Protein 1SGG (pdb70)

Foldseek 3Di:
DPPADWVVRLVVVLPCPVQQVLVVVLPRTHQDSLLDDALVVVVVSPVPPPPSSVSCRVVSPVRVVVD

Nearest PDB structures (foldseek):
  1sgg-assembly1_A  TM=9.882E-01  e=4.577E-10  Gallus gallus
  3kka-assembly5_E  TM=9.048E-01  e=3.741E-05  Homo sapiens
  5zrx-assembly1_A  TM=9.003E-01  e=4.531E-05  Mus musculus
  3kka-assembly4_D  TM=8.790E-01  e=3.088E-05  Homo sapiens
  5zrx-assembly2_B  TM=8.619E-01  e=4.831E-05  Mus musculus

Secondary structure (DSSP, 8-state):
-TT-SSHHHHHHHTT-GGGHHHHHHHT-SSTTGGGG--HHHHHHHT--STTHHHHHHHHHHHHHHH-

Sequence (67 aa):
YTSFNTVDEWLDAIKMSQYKESFASAGFTTFDIVSQMTVEDILRVGVTLAGHQKKILNSIQVMRAQMYTSFNTVDEWLDAIKMSQYKESFASAGFTTFDIVSQMTVEDILRVGVTLAGHQKKILNSIQVMRAQMYTSFNTVDEWLDAIKMSQYKESFASAGFTTFDIVSQMTVEDILRVGVTLAGHQKKILNSIQVMRAQMYTSFNTVDEWLDAIKMSQYKESFASAGFTTFDIVSQMTVEDILRVGVTLAGHQKKILNSIQVMRAQMYTSFNTVDEWLDAIKMSQYKESFASAGFTTFDIVSQMTVEDILRVGVTLAGHQKKILNSIQVMRAQMYTSFNTVDEWLDAIKMSQYKESFASAGFTTFDIVSQMTVEDILRVGVTLAGHQKKILNSIQVMRAQMYTSFNTVDEWLDAIKMSQYKESFASAGFTTFDIVSQMTVEDILRVGVTLAGHQKKILNSIQVMRAQMYTSFNTVDEWLDAIKMSQYKESFASAGFTTFDIVSQMTVEDILRVGVTLAGHQKKILNSIQVMRAQMYTSFNTVDEWLDAIKMSQYKESFASAGFTTFDIVSQMTVEDILRVGVTLAGHQKKILNSIQVMRAQMYTSFNTVDEWLDAIKMSQYKESFASAGFTTFDIVSQMTVEDILRVGVTLAGHQKKILNSIQVMRAQM

Radius of gyration: 10.58 Å; Cα contacts (8 Å, |Δi|>4): 64; chains: 1; bounding box: 19×27×22 Å

GO terms:
  GO:0021963 spinothalamic tract morphogenesis (P, IDA)
  GO:0004713 protein tyrosine kinase activity (F, TAS)
  GO:0005886 plasma membrane (C, TAS)
  GO:0005515 protein binding (F, IPI)

InterPro domains:
  IPR000719 Protein kinase domain [PS50011] (639-902)
  IPR001090 Ephrin, ligand binding domain [PF01404] (22-198)
  IPR001090 Ephrin, ligand binding domain [PS51550] (21-203)
  IPR001090 Ephrin, ligand binding domain [SM00615] (21-198)
  IPR001245 Serine-threonine/tyrosine-protein kinase, catalytic domain [PF07714] (639-898)
  IPR001245 Serine-threonine/tyrosine-protein kinase, catalytic domain [PR00109] (717-730)
  IPR001245 Serine-threonine/tyrosine-protein kinase, catalytic domain [PR00109] (754-772)
  IPR001245 Serine-threonine/tyrosine-protein kinase, catalytic domain [PR00109] (806-816)
  IPR001245 Serine-threonine/tyrosine-protein kinase, catalytic domain [PR00109] (825-847)
  IPR001245 Serine-threonine/tyrosine-protein kinase, catalytic domain [PR00109] (869-891)
  IPR001426 Tyrosine-protein kinase, receptor class V, conserved site [PS00790] (179-199)
  IPR001426 Tyrosine-protein kinase, receptor class V, conserved site [PS00791] (242-262)
  IPR001660 Sterile alpha motif domain [PF00536] (929-993)
  IPR001660 Sterile alpha motif domain [PS50105] (931-995)
  IPR001660 Sterile alpha motif domain [SM00454] (928-995)
  IPR003961 Fibronectin type III [PF00041] (327-424)
  IPR003961 Fibronectin type III [PF00041] (440-524)
  IPR003961 Fibronectin type III [PS50853] (325-435)
  IPR003961 Fibronectin type III [PS50853] (436-531)
  IPR003961 Fibronectin type III [SM00060] (326-418)

Organism: Gallus gallus (NCBI:txid9031)

Structure (mmCIF, N/CA/C/O backbone):
data_1SGG
#
_entry.id   1SGG
#
_cell.length_a   1.000
_cell.length_b   1.000
_cell.length_c   1.000
_cell.angle_alpha   90.00
_cell.angle_beta   90.00
_cell.angle_gamma   90.00
#
_symmetry.space_group_name_H-M   'P 1'
#
loop_
_atom_site.group_PDB
_atom_site.id
_atom_site.type_symbol
_atom_site.label_atom_id
_atom_site.label_alt_id
_atom_site.label_comp_id
_atom_site.label_asym_id
_atom_site.label_entity_id
_atom_site.label_seq_id
_atom_site.pdbx_PDB_ins_code
_atom_site.Cartn_x
_atom_site.Cartn_y
_atom_site.Cartn_z
_atom_site.occupancy
_atom_site.B_iso_or_equiv
_atom_site.auth_seq_id
_atom_site.auth_comp_id
_atom_site.auth_asym_id
_atom_site.auth_atom_id
_atom_site.pdbx_PDB_model_num
ATOM 1 N N . TYR A 1 7 ? 3.323 10.373 -2.639 1.00 0.00 7 TYR A N 1
ATOM 2 C CA . TYR A 1 7 ? 3.283 9.102 -3.420 1.00 0.00 7 TYR A CA 1
ATOM 3 C C . TYR A 1 7 ? 2.527 9.314 -4.743 1.00 0.00 7 TYR A C 1
ATOM 4 O O . TYR A 1 7 ? 1.737 8.489 -5.153 1.00 0.00 7 TYR A O 1
ATOM 22 N N . THR A 1 8 ? 2.755 10.412 -5.410 1.00 0.00 8 THR A N 1
ATOM 23 C CA . THR A 1 8 ? 2.034 10.658 -6.692 1.00 0.00 8 THR A CA 1
ATOM 24 C C . THR A 1 8 ? 2.852 10.145 -7.881 1.00 0.00 8 THR A C 1
ATOM 25 O O . THR A 1 8 ? 2.754 10.652 -8.981 1.00 0.00 8 THR A O 1
ATOM 36 N N . SER A 1 9 ? 3.652 9.135 -7.669 1.00 0.00 9 SER A N 1
ATOM 37 C CA . SER A 1 9 ? 4.466 8.579 -8.787 1.00 0.00 9 SER A CA 1
ATOM 38 C C . SER A 1 9 ? 4.042 7.135 -9.068 1.00 0.00 9 SER A C 1
ATOM 39 O O . SER A 1 9 ? 4.794 6.353 -9.616 1.00 0.00 9 SER A O 1
ATOM 47 N N . PHE A 1 10 ? 2.843 6.777 -8.696 1.00 0.00 10 PHE A N 1
ATOM 48 C CA . PHE A 1 10 ? 2.368 5.383 -8.941 1.00 0.00 10 PHE A CA 1
ATOM 49 C C . PHE A 1 10 ? 1.480 5.342 -10.188 1.00 0.00 10 PHE A C 1
ATOM 50 O O . PHE A 1 10 ? 0.792 6.293 -10.504 1.00 0.00 10 PHE A O 1
ATOM 67 N N . ASN A 1 11 ? 1.483 4.246 -10.895 1.00 0.00 11 ASN A N 1
ATOM 68 C CA . ASN A 1 11 ? 0.630 4.145 -12.117 1.00 0.00 11 ASN A CA 1
ATOM 69 C C . ASN A 1 11 ? -0.708 3.490 -11.764 1.00 0.00 11 ASN A C 1
ATOM 70 O O . ASN A 1 11 ? -1.745 3.852 -12.280 1.00 0.00 11 ASN A O 1
ATOM 81 N N . THR A 1 12 ? -0.686 2.529 -10.882 1.00 0.00 12 THR A N 1
ATOM 82 C CA . THR A 1 12 ? -1.949 1.843 -10.482 1.00 0.00 12 THR A CA 1
ATOM 83 C C . THR A 1 12 ? -1.744 1.114 -9.154 1.00 0.00 12 THR A C 1
ATOM 84 O O . THR A 1 12 ? -0.657 1.096 -8.611 1.00 0.00 12 THR A O 1
ATOM 95 N N . VAL A 1 13 ? -2.772 0.505 -8.627 1.00 0.00 13 VAL A N 1
ATOM 96 C CA . VAL A 1 13 ? -2.618 -0.228 -7.334 1.00 0.00 13 VAL A CA 1
ATOM 97 C C . VAL A 1 13 ? -1.431 -1.193 -7.431 1.00 0.00 13 VAL A C 1
ATOM 98 O O . VAL A 1 13 ? -0.810 -1.536 -6.446 1.00 0.00 13 VAL A O 1
ATOM 111 N N . ASP A 1 14 ? -1.109 -1.623 -8.619 1.00 0.00 14 ASP A N 1
ATOM 112 C CA . ASP A 1 14 ? 0.041 -2.555 -8.788 1.00 0.00 14 ASP A CA 1
ATOM 113 C C . ASP A 1 14 ? 1.335 -1.863 -8.352 1.00 0.00 14 ASP A C 1
ATOM 114 O O . ASP A 1 14 ? 2.194 -2.460 -7.737 1.00 0.00 14 ASP A O 1
ATOM 123 N N . GLU A 1 15 ? 1.475 -0.603 -8.666 1.00 0.00 15 GLU A N 1
ATOM 124 C CA . GLU A 1 15 ? 2.708 0.131 -8.268 1.00 0.00 15 GLU A CA 1
ATOM 125 C C . GLU A 1 15 ? 2.660 0.463 -6.774 1.00 0.00 15 GLU A C 1
ATOM 126 O O . GLU A 1 15 ? 3.677 0.546 -6.114 1.00 0.00 15 GLU A O 1
ATOM 138 N N . TRP A 1 16 ? 1.485 0.649 -6.236 1.00 0.00 16 TRP A N 1
ATOM 139 C CA . TRP A 1 16 ? 1.372 0.969 -4.784 1.00 0.00 16 TRP A CA 1
ATOM 140 C C . TRP A 1 16 ? 1.584 -0.307 -3.956 1.00 0.00 16 TRP A C 1
ATOM 141 O O . TRP A 1 16 ? 2.429 -0.358 -3.085 1.00 0.00 16 TRP A O 1
ATOM 162 N N . LEU A 1 17 ? 0.823 -1.335 -4.219 1.00 0.00 17 LEU A N 1
ATOM 163 C CA . LEU A 1 17 ? 0.994 -2.595 -3.439 1.00 0.00 17 LEU A CA 1
ATOM 164 C C . LEU A 1 17 ? 2.420 -3.121 -3.613 1.00 0.00 17 LEU A C 1
ATOM 165 O O . LEU A 1 17 ? 2.941 -3.820 -2.766 1.00 0.00 17 LEU A O 1
ATOM 181 N N . ASP A 1 18 ? 3.059 -2.786 -4.701 1.00 0.00 18 ASP A N 1
ATOM 182 C CA . ASP A 1 18 ? 4.453 -3.261 -4.921 1.00 0.00 18 ASP A CA 1
ATOM 183 C C . ASP A 1 18 ? 5.392 -2.599 -3.911 1.00 0.00 18 ASP A C 1
ATOM 184 O O . ASP A 1 18 ? 6.355 -3.189 -3.462 1.00 0.00 18 ASP A O 1
ATOM 193 N N . ALA A 1 19 ? 5.116 -1.375 -3.548 1.00 0.00 19 ALA A N 1
ATOM 194 C CA . ALA A 1 19 ? 5.987 -0.674 -2.563 1.00 0.00 19 ALA A CA 1
ATOM 195 C C . ALA A 1 19 ? 5.831 -1.309 -1.180 1.00 0.00 19 ALA A C 1
ATOM 196 O O . ALA A 1 19 ? 6.723 -1.253 -0.355 1.00 0.00 19 ALA A O 1
ATOM 203 N N . ILE A 1 20 ? 4.704 -1.915 -0.919 1.00 0.00 20 ILE A N 1
ATOM 204 C CA . ILE A 1 20 ? 4.496 -2.557 0.416 1.00 0.00 20 ILE A CA 1
ATOM 205 C C . ILE A 1 20 ? 4.679 -4.077 0.317 1.00 0.00 20 ILE A C 1
ATOM 206 O O . ILE A 1 20 ? 4.261 -4.816 1.185 1.00 0.00 20 ILE A O 1
ATOM 222 N N . LYS A 1 21 ? 5.310 -4.548 -0.727 1.00 0.00 21 LYS A N 1
ATOM 223 C CA . LYS A 1 21 ? 5.525 -6.020 -0.874 1.00 0.00 21 LYS A CA 1
ATOM 224 C C . LYS A 1 21 ? 4.188 -6.768 -0.828 1.00 0.00 21 LYS A C 1
ATOM 225 O O . LYS A 1 21 ? 3.848 -7.391 0.158 1.00 0.00 21 LYS A O 1
ATOM 244 N N . MET A 1 22 ? 3.432 -6.720 -1.893 1.00 0.00 22 MET A N 1
ATOM 245 C CA . MET A 1 22 ? 2.124 -7.436 -1.916 1.00 0.00 22 MET A CA 1
ATOM 246 C C . MET A 1 22 ? 2.024 -8.291 -3.183 1.00 0.00 22 MET A C 1
ATOM 247 O O . MET A 1 22 ? 1.037 -8.258 -3.892 1.00 0.00 22 MET A O 1
ATOM 261 N N . SER A 1 23 ? 3.046 -9.049 -3.476 1.00 0.00 23 SER A N 1
ATOM 262 C CA . SER A 1 23 ? 3.023 -9.899 -4.703 1.00 0.00 23 SER A CA 1
ATOM 263 C C . SER A 1 23 ? 1.801 -10.825 -4.711 1.00 0.00 23 SER A C 1
ATOM 264 O O . SER A 1 23 ? 1.138 -10.977 -5.717 1.00 0.00 23 SER A O 1
ATOM 272 N N . GLN A 1 24 ? 1.497 -11.452 -3.604 1.00 0.00 24 GLN A N 1
ATOM 273 C CA . GLN A 1 24 ? 0.319 -12.368 -3.572 1.00 0.00 24 GLN A CA 1
ATOM 274 C C . GLN A 1 24 ? -0.940 -11.616 -3.132 1.00 0.00 24 GLN A C 1
ATOM 275 O O . GLN A 1 24 ? -1.771 -12.142 -2.419 1.00 0.00 24 GLN A O 1
ATOM 289 N N . TYR A 1 25 ? -1.090 -10.390 -3.554 1.00 0.00 25 TYR A N 1
ATOM 290 C CA . TYR A 1 25 ? -2.298 -9.608 -3.162 1.00 0.00 25 TYR A CA 1
ATOM 291 C C . TYR A 1 25 ? -2.928 -8.949 -4.394 1.00 0.00 25 TYR A C 1
ATOM 292 O O . TYR A 1 25 ? -3.680 -8.002 -4.285 1.00 0.00 25 TYR A O 1
ATOM 310 N N . LYS A 1 26 ? -2.625 -9.442 -5.565 1.00 0.00 26 LYS A N 1
ATOM 311 C CA . LYS A 1 26 ? -3.206 -8.840 -6.798 1.00 0.00 26 LYS A CA 1
ATOM 312 C C . LYS A 1 26 ? -4.689 -9.208 -6.922 1.00 0.00 26 LYS A C 1
ATOM 313 O O . LYS A 1 26 ? -5.559 -8.440 -6.568 1.00 0.00 26 LYS A O 1
ATOM 332 N N . GLU A 1 27 ? -4.982 -10.379 -7.422 1.00 0.00 27 GLU A N 1
ATOM 333 C CA . GLU A 1 27 ? -6.407 -10.791 -7.566 1.00 0.00 27 GLU A CA 1
ATOM 334 C C . GLU A 1 27 ? -7.122 -10.707 -6.215 1.00 0.00 27 GLU A C 1
ATOM 335 O O . GLU A 1 27 ? -8.330 -10.608 -6.145 1.00 0.00 27 GLU A O 1
ATOM 347 N N . SER A 1 28 ? -6.383 -10.743 -5.140 1.00 0.00 28 SER A N 1
ATOM 348 C CA . SER A 1 28 ? -7.021 -10.665 -3.794 1.00 0.00 28 SER A CA 1
ATOM 349 C C . SER A 1 28 ? -7.687 -9.299 -3.604 1.00 0.00 28 SER A C 1
ATOM 350 O O . SER A 1 28 ? -8.782 -9.199 -3.086 1.00 0.00 28 SER A O 1
ATOM 358 N N . PHE A 1 29 ? -7.035 -8.248 -4.018 1.00 0.00 29 PHE A N 1
ATOM 359 C CA . PHE A 1 29 ? -7.632 -6.892 -3.861 1.00 0.00 29 PHE A CA 1
ATOM 360 C C . PHE A 1 29 ? -8.718 -6.666 -4.918 1.00 0.00 29 PHE A C 1
ATOM 361 O O . PHE A 1 29 ? -9.589 -5.833 -4.759 1.00 0.00 29 PHE A O 1
ATOM 378 N N . ALA A 1 30 ? -8.675 -7.404 -5.992 1.00 0.00 30 ALA A N 1
ATOM 379 C CA . ALA A 1 30 ? -9.706 -7.233 -7.056 1.00 0.00 30 ALA A CA 1
ATOM 380 C C . ALA A 1 30 ? -11.072 -7.699 -6.544 1.00 0.00 30 ALA A C 1
ATOM 381 O O . ALA A 1 30 ? -12.104 -7.216 -6.966 1.00 0.00 30 ALA A O 1
ATOM 388 N N . SER A 1 31 ? -11.085 -8.637 -5.636 1.00 0.00 31 SER A N 1
ATOM 389 C CA . SER A 1 31 ? -12.383 -9.134 -5.097 1.00 0.00 31 SER A CA 1
ATOM 390 C C . SER A 1 31 ? -13.028 -8.066 -4.209 1.00 0.00 31 SER A C 1
ATOM 391 O O . SER A 1 31 ? -14.187 -7.736 -4.361 1.00 0.00 31 SER A O 1
ATOM 399 N N . ALA A 1 32 ? -12.285 -7.523 -3.283 1.00 0.00 32 ALA A N 1
ATOM 400 C CA . ALA A 1 32 ? -12.857 -6.476 -2.387 1.00 0.00 32 ALA A CA 1
ATOM 401 C C . ALA A 1 32 ? -13.123 -5.194 -3.180 1.00 0.00 32 ALA A C 1
ATOM 402 O O . ALA A 1 32 ? -14.066 -4.474 -2.915 1.00 0.00 32 ALA A O 1
ATOM 409 N N . GLY A 1 33 ? -12.299 -4.902 -4.149 1.00 0.00 33 GLY A N 1
ATOM 410 C CA . GLY A 1 33 ? -12.504 -3.667 -4.957 1.00 0.00 33 GLY A CA 1
ATOM 411 C C . GLY A 1 33 ? -11.337 -2.703 -4.735 1.00 0.00 33 GLY A C 1
ATOM 412 O O . GLY A 1 33 ? -11.447 -1.517 -4.975 1.00 0.00 33 GLY A O 1
ATOM 416 N N . PHE A 1 34 ? -10.220 -3.200 -4.279 1.00 0.00 34 PHE A N 1
ATOM 417 C CA . PHE A 1 34 ? -9.048 -2.305 -4.046 1.00 0.00 34 PHE A CA 1
ATOM 418 C C . PHE A 1 34 ? -8.119 -2.330 -5.264 1.00 0.00 34 PHE A C 1
ATOM 419 O O . PHE A 1 34 ? -6.916 -2.435 -5.136 1.00 0.00 34 PHE A O 1
ATOM 436 N N . THR A 1 35 ? -8.668 -2.242 -6.446 1.00 0.00 35 THR A N 1
ATOM 437 C CA . THR A 1 35 ? -7.812 -2.271 -7.668 1.00 0.00 35 THR A CA 1
ATOM 438 C C . THR A 1 35 ? -7.582 -0.854 -8.211 1.00 0.00 35 THR A C 1
ATOM 439 O O . THR A 1 35 ? -7.204 -0.676 -9.352 1.00 0.00 35 THR A O 1
ATOM 450 N N . THR A 1 36 ? -7.801 0.153 -7.411 1.00 0.00 36 THR A N 1
ATOM 451 C CA . THR A 1 36 ? -7.586 1.546 -7.899 1.00 0.00 36 THR A CA 1
ATOM 452 C C . THR A 1 36 ? -7.341 2.490 -6.719 1.00 0.00 36 THR A C 1
ATOM 453 O O . THR A 1 36 ? -7.370 2.085 -5.574 1.00 0.00 36 THR A O 1
ATOM 464 N N . PHE A 1 37 ? -7.103 3.748 -6.984 1.00 0.00 37 PHE A N 1
ATOM 465 C CA . PHE A 1 37 ? -6.863 4.709 -5.869 1.00 0.00 37 PHE A CA 1
ATOM 466 C C . PHE A 1 37 ? -8.184 5.351 -5.445 1.00 0.00 37 PHE A C 1
ATOM 467 O O . PHE A 1 37 ? -8.501 6.463 -5.815 1.00 0.00 37 PHE A O 1
ATOM 484 N N . ASP A 1 38 ? -8.958 4.642 -4.669 1.00 0.00 38 ASP A N 1
ATOM 485 C CA . ASP A 1 38 ? -10.272 5.177 -4.203 1.00 0.00 38 ASP A CA 1
ATOM 486 C C . ASP A 1 38 ? -10.950 4.151 -3.290 1.00 0.00 38 ASP A C 1
ATOM 487 O O . ASP A 1 38 ? -10.958 4.290 -2.084 1.00 0.00 38 ASP A O 1
ATOM 496 N N . ILE A 1 39 ? -11.508 3.114 -3.855 1.00 0.00 39 ILE A N 1
ATOM 497 C CA . ILE A 1 39 ? -12.174 2.069 -3.019 1.00 0.00 39 ILE A CA 1
ATOM 498 C C . ILE A 1 39 ? -11.251 1.638 -1.874 1.00 0.00 39 ILE A C 1
ATOM 499 O O . ILE A 1 39 ? -11.613 1.691 -0.715 1.00 0.00 39 ILE A O 1
ATOM 515 N N . VAL A 1 40 ? -10.062 1.212 -2.198 1.00 0.00 40 VAL A N 1
ATOM 516 C CA . VAL A 1 40 ? -9.109 0.774 -1.138 1.00 0.00 40 VAL A CA 1
ATOM 517 C C . VAL A 1 40 ? -8.834 1.920 -0.156 1.00 0.00 40 VAL A C 1
ATOM 518 O O . VAL A 1 40 ? -8.359 1.705 0.940 1.00 0.00 40 VAL A O 1
ATOM 531 N N . SER A 1 41 ? -9.137 3.135 -0.533 1.00 0.00 41 SER A N 1
ATOM 532 C CA . SER A 1 41 ? -8.898 4.280 0.392 1.00 0.00 41 SER A CA 1
ATOM 533 C C . SER A 1 41 ? -10.149 4.545 1.234 1.00 0.00 41 SER A C 1
ATOM 534 O O . SER A 1 41 ? -10.542 5.674 1.445 1.00 0.00 41 SER A O 1
ATOM 542 N N . GLN A 1 42 ? -10.777 3.507 1.711 1.00 0.00 42 GLN A N 1
ATOM 543 C CA . GLN A 1 42 ? -12.004 3.687 2.538 1.00 0.00 42 GLN A CA 1
ATOM 544 C C . GLN A 1 42 ? -12.267 2.424 3.358 1.00 0.00 42 GLN A C 1
ATOM 545 O O . GLN A 1 42 ? -13.385 1.959 3.462 1.00 0.00 42 GLN A O 1
ATOM 559 N N . MET A 1 43 ? -11.242 1.862 3.939 1.00 0.00 43 MET A N 1
ATOM 560 C CA . MET A 1 43 ? -11.429 0.624 4.749 1.00 0.00 43 MET A CA 1
ATOM 561 C C . MET A 1 43 ? -10.427 0.588 5.906 1.00 0.00 43 MET A C 1
ATOM 562 O O . MET A 1 43 ? -9.833 1.586 6.259 1.00 0.00 43 MET A O 1
ATOM 576 N N . THR A 1 44 ? -10.237 -0.560 6.499 1.00 0.00 44 THR A N 1
ATOM 577 C CA . THR A 1 44 ? -9.274 -0.663 7.633 1.00 0.00 44 THR A CA 1
ATOM 578 C C . THR A 1 44 ? -8.702 -2.082 7.711 1.00 0.00 44 THR A C 1
ATOM 579 O O . THR A 1 44 ? -8.574 -2.765 6.715 1.00 0.00 44 THR A O 1
ATOM 590 N N . VAL A 1 45 ? -8.356 -2.529 8.888 1.00 0.00 45 VAL A N 1
ATOM 591 C CA . VAL A 1 45 ? -7.791 -3.904 9.027 1.00 0.00 45 VAL A CA 1
ATOM 592 C C . VAL A 1 45 ? -8.888 -4.953 8.815 1.00 0.00 45 VAL A C 1
ATOM 593 O O . VAL A 1 45 ? -8.624 -6.064 8.400 1.00 0.00 45 VAL A O 1
ATOM 606 N N . GLU A 1 46 ? -10.112 -4.610 9.102 1.00 0.00 46 GLU A N 1
ATOM 607 C CA . GLU A 1 46 ? -11.223 -5.589 8.917 1.00 0.00 46 GLU A CA 1
ATOM 608 C C . GLU A 1 46 ? -11.361 -5.964 7.441 1.00 0.00 46 GLU A C 1
ATOM 609 O O . GLU A 1 46 ? -11.741 -7.066 7.102 1.00 0.00 46 GLU A O 1
ATOM 621 N N . ASP A 1 47 ? -11.054 -5.054 6.556 1.00 0.00 47 ASP A N 1
ATOM 622 C CA . ASP A 1 47 ? -11.167 -5.360 5.101 1.00 0.00 47 ASP A CA 1
ATOM 623 C C . ASP A 1 47 ? -9.964 -6.182 4.637 1.00 0.00 47 ASP A C 1
ATOM 624 O O . ASP A 1 47 ? -10.079 -7.048 3.792 1.00 0.00 47 ASP A O 1
ATOM 633 N N . ILE A 1 48 ? -8.808 -5.919 5.183 1.00 0.00 48 ILE A N 1
ATOM 634 C CA . ILE A 1 48 ? -7.596 -6.688 4.772 1.00 0.00 48 ILE A CA 1
ATOM 635 C C . ILE A 1 48 ? -7.803 -8.182 5.037 1.00 0.00 48 ILE A C 1
ATOM 636 O O . ILE A 1 48 ? -7.402 -9.022 4.258 1.00 0.00 48 ILE A O 1
ATOM 652 N N . LEU A 1 49 ? -8.425 -8.518 6.134 1.00 0.00 49 LEU A N 1
ATOM 653 C CA . LEU A 1 49 ? -8.656 -9.957 6.449 1.00 0.00 49 LEU A CA 1
ATOM 654 C C . LEU A 1 49 ? -9.672 -10.558 5.473 1.00 0.00 49 LEU A C 1
ATOM 655 O O . LEU A 1 49 ? -9.737 -11.758 5.289 1.00 0.00 49 LEU A O 1
ATOM 671 N N . ARG A 1 50 ? -10.466 -9.735 4.844 1.00 0.00 50 ARG A N 1
ATOM 672 C CA . ARG A 1 50 ? -11.476 -10.262 3.880 1.00 0.00 50 ARG A CA 1
ATOM 673 C C . ARG A 1 50 ? -10.819 -10.545 2.527 1.00 0.00 50 ARG A C 1
ATOM 674 O O . ARG A 1 50 ? -11.028 -11.582 1.930 1.00 0.00 50 ARG A O 1
ATOM 695 N N . VAL A 1 51 ? -10.025 -9.631 2.039 1.00 0.00 51 VAL A N 1
ATOM 696 C CA . VAL A 1 51 ? -9.356 -9.849 0.725 1.00 0.00 51 VAL A CA 1
ATOM 697 C C . VAL A 1 51 ? -8.565 -11.160 0.744 1.00 0.00 51 VAL A C 1
ATOM 698 O O . VAL A 1 51 ? -8.267 -11.732 -0.286 1.00 0.00 51 VAL A O 1
ATOM 711 N N . GLY A 1 52 ? -8.221 -11.640 1.907 1.00 0.00 52 GLY A N 1
ATOM 712 C CA . GLY A 1 52 ? -7.450 -12.913 1.990 1.00 0.00 52 GLY A CA 1
ATOM 713 C C . GLY A 1 52 ? -6.042 -12.623 2.513 1.00 0.00 52 GLY A C 1
ATOM 714 O O . GLY A 1 52 ? -5.115 -13.375 2.279 1.00 0.00 52 GLY A O 1
ATOM 718 N N . VAL A 1 53 ? -5.872 -11.541 3.221 1.00 0.00 53 VAL A N 1
ATOM 719 C CA . VAL A 1 53 ? -4.521 -11.209 3.760 1.00 0.00 53 VAL A CA 1
ATOM 720 C C . VAL A 1 53 ? -4.334 -11.846 5.141 1.00 0.00 53 VAL A C 1
ATOM 721 O O . VAL A 1 53 ? -3.882 -11.210 6.072 1.00 0.00 53 VAL A O 1
ATOM 734 N N . THR A 1 54 ? -4.681 -13.096 5.279 1.00 0.00 54 THR A N 1
ATOM 735 C CA . THR A 1 54 ? -4.528 -13.773 6.598 1.00 0.00 54 THR A CA 1
ATOM 736 C C . THR A 1 54 ? -3.064 -13.741 7.047 1.00 0.00 54 THR A C 1
ATOM 737 O O . THR A 1 54 ? -2.762 -13.856 8.219 1.00 0.00 54 THR A O 1
ATOM 748 N N . LEU A 1 55 ? -2.153 -13.585 6.126 1.00 0.00 55 LEU A N 1
ATOM 749 C CA . LEU A 1 55 ? -0.710 -13.545 6.506 1.00 0.00 55 LEU A CA 1
ATOM 750 C C . LEU A 1 55 ? -0.478 -12.486 7.587 1.00 0.00 55 LEU A C 1
ATOM 751 O O . LEU A 1 55 ? -0.762 -11.320 7.398 1.00 0.00 55 LEU A O 1
ATOM 767 N N . ALA A 1 56 ? 0.036 -12.884 8.720 1.00 0.00 56 ALA A N 1
ATOM 768 C CA . ALA A 1 56 ? 0.284 -11.899 9.812 1.00 0.00 56 ALA A CA 1
ATOM 769 C C . ALA A 1 56 ? 1.288 -10.841 9.347 1.00 0.00 56 ALA A C 1
ATOM 770 O O . ALA A 1 56 ? 2.019 -11.039 8.397 1.00 0.00 56 ALA A O 1
ATOM 777 N N . GLY A 1 57 ? 1.328 -9.717 10.010 1.00 0.00 57 GLY A N 1
ATOM 778 C CA . GLY A 1 57 ? 2.283 -8.648 9.604 1.00 0.00 57 GLY A CA 1
ATOM 779 C C . GLY A 1 57 ? 1.821 -8.031 8.284 1.00 0.00 57 GLY A C 1
ATOM 780 O O . GLY A 1 57 ? 1.494 -6.862 8.216 1.00 0.00 57 GLY A O 1
ATOM 784 N N . HIS A 1 58 ? 1.782 -8.806 7.234 1.00 0.00 58 HIS A N 1
ATOM 785 C CA . HIS A 1 58 ? 1.331 -8.256 5.921 1.00 0.00 58 HIS A CA 1
ATOM 786 C C . HIS A 1 58 ? -0.040 -7.593 6.082 1.00 0.00 58 HIS A C 1
ATOM 787 O O . HIS A 1 58 ? -0.318 -6.569 5.491 1.00 0.00 58 HIS A O 1
ATOM 801 N N . GLN A 1 59 ? -0.891 -8.169 6.885 1.00 0.00 59 GLN A N 1
ATOM 802 C CA . GLN A 1 59 ? -2.240 -7.569 7.094 1.00 0.00 59 GLN A CA 1
ATOM 803 C C . GLN A 1 59 ? -2.102 -6.197 7.761 1.00 0.00 59 GLN A C 1
ATOM 804 O O . GLN A 1 59 ? -2.792 -5.257 7.422 1.00 0.00 59 GLN A O 1
ATOM 818 N N . LYS A 1 60 ? -1.204 -6.076 8.703 1.00 0.00 60 LYS A N 1
ATOM 819 C CA . LYS A 1 60 ? -1.015 -4.764 9.385 1.00 0.00 60 LYS A CA 1
ATOM 820 C C . LYS A 1 60 ? -0.209 -3.821 8.489 1.00 0.00 60 LYS A C 1
ATOM 821 O O . LYS A 1 60 ? -0.262 -2.616 8.631 1.00 0.00 60 LYS A O 1
ATOM 840 N N . LYS A 1 61 ? 0.534 -4.362 7.562 1.00 0.00 61 LYS A N 1
ATOM 841 C CA . LYS A 1 61 ? 1.341 -3.499 6.653 1.00 0.00 61 LYS A CA 1
ATOM 842 C C . LYS A 1 61 ? 0.417 -2.613 5.813 1.00 0.00 61 LYS A C 1
ATOM 843 O O . LYS A 1 61 ? 0.543 -1.405 5.803 1.00 0.00 61 LYS A O 1
ATOM 862 N N . ILE A 1 62 ? -0.509 -3.204 5.110 1.00 0.00 62 ILE A N 1
ATOM 863 C CA . ILE A 1 62 ? -1.438 -2.390 4.274 1.00 0.00 62 ILE A CA 1
ATOM 864 C C . ILE A 1 62 ? -2.340 -1.538 5.171 1.00 0.00 62 ILE A C 1
ATOM 865 O O . ILE A 1 62 ? -2.879 -0.535 4.748 1.00 0.00 62 ILE A O 1
ATOM 881 N N . LEU A 1 63 ? -2.504 -1.926 6.409 1.00 0.00 63 LEU A N 1
ATOM 882 C CA . LEU A 1 63 ? -3.371 -1.134 7.335 1.00 0.00 63 LEU A CA 1
ATOM 883 C C . LEU A 1 63 ? -2.991 0.349 7.277 1.00 0.00 63 LEU A C 1
ATOM 884 O O . LEU A 1 63 ? -3.827 1.207 7.078 1.00 0.00 63 LEU A O 1
ATOM 900 N N . ASN A 1 64 ? -1.733 0.653 7.442 1.00 0.00 64 ASN A N 1
ATOM 901 C CA . ASN A 1 64 ? -1.298 2.077 7.386 1.00 0.00 64 ASN A CA 1
ATOM 902 C C . ASN A 1 64 ? -1.222 2.539 5.929 1.00 0.00 64 ASN A C 1
ATOM 903 O O . ASN A 1 64 ? -1.287 3.717 5.634 1.00 0.00 64 ASN A O 1
ATOM 914 N N . SER A 1 65 ? -1.086 1.619 5.011 1.00 0.00 65 SER A N 1
ATOM 915 C CA . SER A 1 65 ? -1.008 2.001 3.573 1.00 0.00 65 SER A CA 1
ATOM 916 C C . SER A 1 65 ? -2.342 2.593 3.111 1.00 0.00 65 SER A C 1
ATOM 917 O O . SER A 1 65 ? -2.382 3.565 2.385 1.00 0.00 65 SER A O 1
ATOM 925 N N . ILE A 1 66 ? -3.435 2.017 3.532 1.00 0.00 66 ILE A N 1
ATOM 926 C CA . ILE A 1 66 ? -4.769 2.553 3.118 1.00 0.00 66 ILE A CA 1
ATOM 927 C C . ILE A 1 66 ? -4.846 4.058 3.402 1.00 0.00 66 ILE A C 1
ATOM 928 O O . ILE A 1 66 ? -5.617 4.777 2.798 1.00 0.00 66 ILE A O 1
ATOM 944 N N . GLN A 1 67 ? -4.052 4.537 4.322 1.00 0.00 67 GLN A N 1
ATOM 945 C CA . GLN A 1 67 ? -4.080 5.990 4.650 1.00 0.00 67 GLN A CA 1
ATOM 946 C C . GLN A 1 67 ? -3.308 6.801 3.602 1.00 0.00 67 GLN A C 1
ATOM 947 O O . GLN A 1 67 ? -3.517 7.988 3.455 1.00 0.00 67 GLN A O 1
ATOM 961 N N . VAL A 1 68 ? -2.418 6.180 2.874 1.00 0.00 68 VAL A N 1
ATOM 962 C CA . VAL A 1 68 ? -1.647 6.946 1.850 1.00 0.00 68 VAL A CA 1
ATOM 963 C C . VAL A 1 68 ? -2.608 7.610 0.861 1.00 0.00 68 VAL A C 1
ATOM 964 O O . VAL A 1 68 ? -2.273 8.581 0.211 1.00 0.00 68 VAL A O 1
ATOM 977 N N . MET A 1 69 ? -3.805 7.099 0.746 1.00 0.00 69 MET A N 1
ATOM 978 C CA . MET A 1 69 ? -4.782 7.707 -0.200 1.00 0.00 69 MET A CA 1
ATOM 979 C C . MET A 1 69 ? -5.576 8.811 0.501 1.00 0.00 69 MET A C 1
ATOM 980 O O . MET A 1 69 ? -5.611 9.941 0.055 1.00 0.00 69 MET A O 1
ATOM 994 N N . ARG A 1 70 ? -6.205 8.497 1.599 1.00 0.00 70 ARG A N 1
ATOM 995 C CA . ARG A 1 70 ? -6.990 9.534 2.330 1.00 0.00 70 ARG A CA 1
ATOM 996 C C . ARG A 1 70 ? -6.067 10.665 2.790 1.00 0.00 70 ARG A C 1
ATOM 997 O O . ARG A 1 70 ? -6.510 11.761 3.076 1.00 0.00 70 ARG A O 1
ATOM 1018 N N . ALA A 1 71 ? -4.789 10.410 2.865 1.00 0.00 71 ALA A N 1
ATOM 1019 C CA . ALA A 1 71 ? -3.841 11.473 3.306 1.00 0.00 71 ALA A CA 1
ATOM 1020 C C . ALA A 1 71 ? -3.954 12.700 2.399 1.00 0.00 71 ALA A C 1
ATOM 1021 O O . ALA A 1 71 ? -4.135 13.810 2.862 1.00 0.00 71 ALA A O 1
ATOM 1028 N N . GLN A 1 72 ? -3.848 12.514 1.111 1.00 0.00 72 GLN A N 1
ATOM 1029 C CA . GLN A 1 72 ? -3.947 13.674 0.183 1.00 0.00 72 GLN A CA 1
ATOM 1030 C C . GLN A 1 72 ? -5.401 13.899 -0.242 1.00 0.00 72 GLN A C 1
ATOM 1031 O O . GLN A 1 72 ? -5.770 14.968 -0.683 1.00 0.00 72 GLN A O 1
ATOM 1045 N N . MET A 1 73 ? -6.231 12.898 -0.113 1.00 0.00 73 MET A N 1
ATOM 1046 C CA . MET A 1 73 ? -7.659 13.062 -0.510 1.00 0.00 73 MET A CA 1
ATOM 1047 C C . MET A 1 73 ? -8.399 13.916 0.522 1.00 0.00 73 MET A C 1
ATOM 1048 O O . MET A 1 73 ? -9.423 14.507 0.237 1.00 0.00 73 MET A O 1
ATOM 1062 N N . TYR A 1 7 ? 3.068 10.561 -3.429 1.00 0.00 7 TYR A N 2
ATOM 1063 C CA . TYR A 1 7 ? 3.156 9.221 -4.081 1.00 0.00 7 TYR A CA 2
ATOM 1064 C C . TYR A 1 7 ? 2.285 9.184 -5.348 1.00 0.00 7 TYR A C 2
ATOM 1065 O O . TYR A 1 7 ? 1.666 8.185 -5.655 1.00 0.00 7 TYR A O 2
ATOM 1083 N N . THR A 1 8 ? 2.233 10.261 -6.083 1.00 0.00 8 THR A N 2
ATOM 1084 C CA . THR A 1 8 ? 1.398 10.276 -7.318 1.00 0.00 8 THR A CA 2
ATOM 1085 C C . THR A 1 8 ? 2.219 9.816 -8.528 1.00 0.00 8 THR A C 2
ATOM 1086 O O . THR A 1 8 ? 2.117 10.368 -9.604 1.00 0.00 8 THR A O 2
ATOM 1097 N N . SER A 1 9 ? 3.027 8.804 -8.360 1.00 0.00 9 SER A N 2
ATOM 1098 C CA . SER A 1 9 ? 3.846 8.306 -9.501 1.00 0.00 9 SER A CA 2
ATOM 1099 C C . SER A 1 9 ? 3.425 6.880 -9.870 1.00 0.00 9 SER A C 2
ATOM 1100 O O . SER A 1 9 ? 3.687 6.407 -10.957 1.00 0.00 9 SER A O 2
ATOM 1108 N N . PHE A 1 10 ? 2.770 6.191 -8.971 1.00 0.00 10 PHE A N 2
ATOM 1109 C CA . PHE A 1 10 ? 2.334 4.797 -9.273 1.00 0.00 10 PHE A CA 2
ATOM 1110 C C . PHE A 1 10 ? 1.313 4.799 -10.415 1.00 0.00 10 PHE A C 2
ATOM 1111 O O . PHE A 1 10 ? 0.561 5.738 -10.585 1.00 0.00 10 PHE A O 2
ATOM 1128 N N . ASN A 1 11 ? 1.276 3.751 -11.191 1.00 0.00 11 ASN A N 2
ATOM 1129 C CA . ASN A 1 11 ? 0.297 3.692 -12.315 1.00 0.00 11 ASN A CA 2
ATOM 1130 C C . ASN A 1 11 ? -0.991 3.010 -11.845 1.00 0.00 11 ASN A C 2
ATOM 1131 O O . ASN A 1 11 ? -2.075 3.328 -12.295 1.00 0.00 11 ASN A O 2
ATOM 1142 N N . THR A 1 12 ? -0.878 2.078 -10.939 1.00 0.00 12 THR A N 2
ATOM 1143 C CA . THR A 1 12 ? -2.089 1.372 -10.430 1.00 0.00 12 THR A CA 2
ATOM 1144 C C . THR A 1 12 ? -1.776 0.704 -9.091 1.00 0.00 12 THR A C 2
ATOM 1145 O O . THR A 1 12 ? -0.653 0.720 -8.628 1.00 0.00 12 THR A O 2
ATOM 1156 N N . VAL A 1 13 ? -2.757 0.113 -8.462 1.00 0.00 13 VAL A N 2
ATOM 1157 C CA . VAL A 1 13 ? -2.502 -0.561 -7.152 1.00 0.00 13 VAL A CA 2
ATOM 1158 C C . VAL A 1 13 ? -1.317 -1.524 -7.292 1.00 0.00 13 VAL A C 2
ATOM 1159 O O . VAL A 1 13 ? -0.621 -1.813 -6.340 1.00 0.00 13 VAL A O 2
ATOM 1172 N N . ASP A 1 14 ? -1.082 -2.010 -8.479 1.00 0.00 14 ASP A N 2
ATOM 1173 C CA . ASP A 1 14 ? 0.061 -2.943 -8.686 1.00 0.00 14 ASP A CA 2
ATOM 1174 C C . ASP A 1 14 ? 1.376 -2.214 -8.402 1.00 0.00 14 ASP A C 2
ATOM 1175 O O . ASP A 1 14 ? 2.289 -2.762 -7.817 1.00 0.00 14 ASP A O 2
ATOM 1184 N N . GLU A 1 15 ? 1.476 -0.979 -8.811 1.00 0.00 15 GLU A N 2
ATOM 1185 C CA . GLU A 1 15 ? 2.726 -0.208 -8.564 1.00 0.00 15 GLU A CA 2
ATOM 1186 C C . GLU A 1 15 ? 2.770 0.259 -7.107 1.00 0.00 15 GLU A C 2
ATOM 1187 O O . GLU A 1 15 ? 3.826 0.466 -6.543 1.00 0.00 15 GLU A O 2
ATOM 1199 N N . TRP A 1 16 ? 1.630 0.424 -6.493 1.00 0.00 16 TRP A N 2
ATOM 1200 C CA . TRP A 1 16 ? 1.606 0.871 -5.071 1.00 0.00 16 TRP A CA 2
ATOM 1201 C C . TRP A 1 16 ? 1.886 -0.325 -4.148 1.00 0.00 16 TRP A C 2
ATOM 1202 O O . TRP A 1 16 ? 2.785 -0.290 -3.331 1.00 0.00 16 TRP A O 2
ATOM 1223 N N . LEU A 1 17 ? 1.126 -1.378 -4.270 1.00 0.00 17 LEU A N 2
ATOM 1224 C CA . LEU A 1 17 ? 1.358 -2.561 -3.393 1.00 0.00 17 LEU A CA 2
ATOM 1225 C C . LEU A 1 17 ? 2.759 -3.127 -3.640 1.00 0.00 17 LEU A C 2
ATOM 1226 O O . LEU A 1 17 ? 3.332 -3.783 -2.795 1.00 0.00 17 LEU A O 2
ATOM 1242 N N . ASP A 1 18 ? 3.317 -2.874 -4.794 1.00 0.00 18 ASP A N 2
ATOM 1243 C CA . ASP A 1 18 ? 4.680 -3.394 -5.092 1.00 0.00 18 ASP A CA 2
ATOM 1244 C C . ASP A 1 18 ? 5.707 -2.728 -4.172 1.00 0.00 18 ASP A C 2
ATOM 1245 O O . ASP A 1 18 ? 6.671 -3.339 -3.756 1.00 0.00 18 ASP A O 2
ATOM 1254 N N . ALA A 1 19 ? 5.506 -1.479 -3.850 1.00 0.00 19 ALA A N 2
ATOM 1255 C CA . ALA A 1 19 ? 6.466 -0.775 -2.955 1.00 0.00 19 ALA A CA 2
ATOM 1256 C C . ALA A 1 19 ? 6.399 -1.362 -1.544 1.00 0.00 19 ALA A C 2
ATOM 1257 O O . ALA A 1 19 ? 7.380 -1.396 -0.828 1.00 0.00 19 ALA A O 2
ATOM 1264 N N . ILE A 1 20 ? 5.248 -1.827 -1.137 1.00 0.00 20 ILE A N 2
ATOM 1265 C CA . ILE A 1 20 ? 5.125 -2.414 0.229 1.00 0.00 20 ILE A CA 2
ATOM 1266 C C . ILE A 1 20 ? 5.221 -3.943 0.166 1.00 0.00 20 ILE A C 2
ATOM 1267 O O . ILE A 1 20 ? 4.812 -4.637 1.073 1.00 0.00 20 ILE A O 2
ATOM 1283 N N . LYS A 1 21 ? 5.769 -4.469 -0.896 1.00 0.00 21 LYS A N 2
ATOM 1284 C CA . LYS A 1 21 ? 5.900 -5.951 -1.015 1.00 0.00 21 LYS A CA 2
ATOM 1285 C C . LYS A 1 21 ? 4.546 -6.633 -0.797 1.00 0.00 21 LYS A C 2
ATOM 1286 O O . LYS A 1 21 ? 4.285 -7.197 0.246 1.00 0.00 21 LYS A O 2
ATOM 1305 N N . MET A 1 22 ? 3.684 -6.592 -1.779 1.00 0.00 22 MET A N 2
ATOM 1306 C CA . MET A 1 22 ? 2.352 -7.245 -1.628 1.00 0.00 22 MET A CA 2
ATOM 1307 C C . MET A 1 22 ? 2.094 -8.190 -2.806 1.00 0.00 22 MET A C 2
ATOM 1308 O O . MET A 1 22 ? 0.989 -8.294 -3.298 1.00 0.00 22 MET A O 2
ATOM 1322 N N . SER A 1 23 ? 3.108 -8.876 -3.261 1.00 0.00 23 SER A N 2
ATOM 1323 C CA . SER A 1 23 ? 2.925 -9.812 -4.411 1.00 0.00 23 SER A CA 2
ATOM 1324 C C . SER A 1 23 ? 1.720 -10.732 -4.177 1.00 0.00 23 SER A C 2
ATOM 1325 O O . SER A 1 23 ? 1.117 -11.226 -5.110 1.00 0.00 23 SER A O 2
ATOM 1333 N N . GLN A 1 24 ? 1.364 -10.968 -2.943 1.00 0.00 24 GLN A N 2
ATOM 1334 C CA . GLN A 1 24 ? 0.200 -11.858 -2.662 1.00 0.00 24 GLN A CA 2
ATOM 1335 C C . GLN A 1 24 ? -1.070 -11.025 -2.460 1.00 0.00 24 GLN A C 2
ATOM 1336 O O . GLN A 1 24 ? -1.991 -11.436 -1.783 1.00 0.00 24 GLN A O 2
ATOM 1350 N N . TYR A 1 25 ? -1.126 -9.860 -3.044 1.00 0.00 25 TYR A N 2
ATOM 1351 C CA . TYR A 1 25 ? -2.338 -9.004 -2.883 1.00 0.00 25 TYR A CA 2
ATOM 1352 C C . TYR A 1 25 ? -2.647 -8.273 -4.193 1.00 0.00 25 TYR A C 2
ATOM 1353 O O . TYR A 1 25 ? -3.315 -7.259 -4.206 1.00 0.00 25 TYR A O 2
ATOM 1371 N N . LYS A 1 26 ? -2.165 -8.781 -5.295 1.00 0.00 26 LYS A N 2
ATOM 1372 C CA . LYS A 1 26 ? -2.431 -8.114 -6.602 1.00 0.00 26 LYS A CA 2
ATOM 1373 C C . LYS A 1 26 ? -3.923 -8.178 -6.938 1.00 0.00 26 LYS A C 2
ATOM 1374 O O . LYS A 1 26 ? -4.657 -7.230 -6.734 1.00 0.00 26 LYS A O 2
ATOM 1393 N N . GLU A 1 27 ? -4.380 -9.287 -7.453 1.00 0.00 27 GLU A N 2
ATOM 1394 C CA . GLU A 1 27 ? -5.824 -9.409 -7.802 1.00 0.00 27 GLU A CA 2
ATOM 1395 C C . GLU A 1 27 ? -6.670 -9.530 -6.532 1.00 0.00 27 GLU A C 2
ATOM 1396 O O . GLU A 1 27 ? -7.831 -9.172 -6.510 1.00 0.00 27 GLU A O 2
ATOM 1408 N N . SER A 1 28 ? -6.097 -10.033 -5.473 1.00 0.00 28 SER A N 2
ATOM 1409 C CA . SER A 1 28 ? -6.868 -10.175 -4.205 1.00 0.00 28 SER A CA 2
ATOM 1410 C C . SER A 1 28 ? -7.500 -8.835 -3.815 1.00 0.00 28 SER A C 2
ATOM 1411 O O . SER A 1 28 ? -8.651 -8.769 -3.432 1.00 0.00 28 SER A O 2
ATOM 1419 N N . PHE A 1 29 ? -6.755 -7.769 -3.910 1.00 0.00 29 PHE A N 2
ATOM 1420 C CA . PHE A 1 29 ? -7.313 -6.434 -3.543 1.00 0.00 29 PHE A CA 2
ATOM 1421 C C . PHE A 1 29 ? -8.363 -6.000 -4.570 1.00 0.00 29 PHE A C 2
ATOM 1422 O O . PHE A 1 29 ? -9.275 -5.258 -4.263 1.00 0.00 29 PHE A O 2
ATOM 1439 N N . ALA A 1 30 ? -8.242 -6.456 -5.787 1.00 0.00 30 ALA A N 2
ATOM 1440 C CA . ALA A 1 30 ? -9.234 -6.067 -6.831 1.00 0.00 30 ALA A CA 2
ATOM 1441 C C . ALA A 1 30 ? -10.611 -6.647 -6.496 1.00 0.00 30 ALA A C 2
ATOM 1442 O O . ALA A 1 30 ? -11.626 -6.171 -6.964 1.00 0.00 30 ALA A O 2
ATOM 1449 N N . SER A 1 31 ? -10.654 -7.670 -5.688 1.00 0.00 31 SER A N 2
ATOM 1450 C CA . SER A 1 31 ? -11.967 -8.279 -5.324 1.00 0.00 31 SER A CA 2
ATOM 1451 C C . SER A 1 31 ? -12.705 -7.387 -4.321 1.00 0.00 31 SER A C 2
ATOM 1452 O O . SER A 1 31 ? -13.859 -7.056 -4.502 1.00 0.00 31 SER A O 2
ATOM 1460 N N . ALA A 1 32 ? -12.047 -6.998 -3.264 1.00 0.00 32 ALA A N 2
ATOM 1461 C CA . ALA A 1 32 ? -12.713 -6.128 -2.250 1.00 0.00 32 ALA A CA 2
ATOM 1462 C C . ALA A 1 32 ? -13.088 -4.782 -2.873 1.00 0.00 32 ALA A C 2
ATOM 1463 O O . ALA A 1 32 ? -13.972 -4.094 -2.402 1.00 0.00 32 ALA A O 2
ATOM 1470 N N . GLY A 1 33 ? -12.424 -4.399 -3.930 1.00 0.00 33 GLY A N 2
ATOM 1471 C CA . GLY A 1 33 ? -12.744 -3.099 -4.581 1.00 0.00 33 GLY A CA 2
ATOM 1472 C C . GLY A 1 33 ? -11.548 -2.150 -4.459 1.00 0.00 33 GLY A C 2
ATOM 1473 O O . GLY A 1 33 ? -11.683 -0.949 -4.581 1.00 0.00 33 GLY A O 2
ATOM 1477 N N . PHE A 1 34 ? -10.379 -2.678 -4.225 1.00 0.00 34 PHE A N 2
ATOM 1478 C CA . PHE A 1 34 ? -9.177 -1.803 -4.099 1.00 0.00 34 PHE A CA 2
ATOM 1479 C C . PHE A 1 34 ? -8.448 -1.728 -5.444 1.00 0.00 34 PHE A C 2
ATOM 1480 O O . PHE A 1 34 ? -7.276 -2.032 -5.544 1.00 0.00 34 PHE A O 2
ATOM 1497 N N . THR A 1 35 ? -9.139 -1.338 -6.484 1.00 0.00 35 THR A N 2
ATOM 1498 C CA . THR A 1 35 ? -8.492 -1.257 -7.829 1.00 0.00 35 THR A CA 2
ATOM 1499 C C . THR A 1 35 ? -7.950 0.152 -8.093 1.00 0.00 35 THR A C 2
ATOM 1500 O O . THR A 1 35 ? -6.768 0.344 -8.284 1.00 0.00 35 THR A O 2
ATOM 1511 N N . THR A 1 36 ? -8.800 1.142 -8.115 1.00 0.00 36 THR A N 2
ATOM 1512 C CA . THR A 1 36 ? -8.313 2.528 -8.374 1.00 0.00 36 THR A CA 2
ATOM 1513 C C . THR A 1 36 ? -7.686 3.107 -7.101 1.00 0.00 36 THR A C 2
ATOM 1514 O O . THR A 1 36 ? -7.582 2.436 -6.093 1.00 0.00 36 THR A O 2
ATOM 1525 N N . PHE A 1 37 ? -7.266 4.343 -7.133 1.00 0.00 37 PHE A N 2
ATOM 1526 C CA . PHE A 1 37 ? -6.650 4.948 -5.917 1.00 0.00 37 PHE A CA 2
ATOM 1527 C C . PHE A 1 37 ? -7.719 5.657 -5.079 1.00 0.00 37 PHE A C 2
ATOM 1528 O O . PHE A 1 37 ? -7.507 6.737 -4.564 1.00 0.00 37 PHE A O 2
ATOM 1545 N N . ASP A 1 38 ? -8.866 5.052 -4.943 1.00 0.00 38 ASP A N 2
ATOM 1546 C CA . ASP A 1 38 ? -9.958 5.681 -4.142 1.00 0.00 38 ASP A CA 2
ATOM 1547 C C . ASP A 1 38 ? -10.534 4.675 -3.136 1.00 0.00 38 ASP A C 2
ATOM 1548 O O . ASP A 1 38 ? -10.213 4.709 -1.964 1.00 0.00 38 ASP A O 2
ATOM 1557 N N . ILE A 1 39 ? -11.391 3.790 -3.586 1.00 0.00 39 ILE A N 2
ATOM 1558 C CA . ILE A 1 39 ? -12.006 2.775 -2.671 1.00 0.00 39 ILE A CA 2
ATOM 1559 C C . ILE A 1 39 ? -10.960 2.174 -1.720 1.00 0.00 39 ILE A C 2
ATOM 1560 O O . ILE A 1 39 ? -11.280 1.752 -0.626 1.00 0.00 39 ILE A O 2
ATOM 1576 N N . VAL A 1 40 ? -9.721 2.126 -2.124 1.00 0.00 40 VAL A N 2
ATOM 1577 C CA . VAL A 1 40 ? -8.681 1.541 -1.229 1.00 0.00 40 VAL A CA 2
ATOM 1578 C C . VAL A 1 40 ? -8.552 2.385 0.044 1.00 0.00 40 VAL A C 2
ATOM 1579 O O . VAL A 1 40 ? -8.005 1.945 1.035 1.00 0.00 40 VAL A O 2
ATOM 1592 N N . SER A 1 41 ? -9.047 3.596 0.028 1.00 0.00 41 SER A N 2
ATOM 1593 C CA . SER A 1 41 ? -8.948 4.458 1.240 1.00 0.00 41 SER A CA 2
ATOM 1594 C C . SER A 1 41 ? -10.180 4.265 2.127 1.00 0.00 41 SER A C 2
ATOM 1595 O O . SER A 1 41 ? -10.752 5.211 2.628 1.00 0.00 41 SER A O 2
ATOM 1603 N N . GLN A 1 42 ? -10.592 3.043 2.322 1.00 0.00 42 GLN A N 2
ATOM 1604 C CA . GLN A 1 42 ? -11.787 2.784 3.175 1.00 0.00 42 GLN A CA 2
ATOM 1605 C C . GLN A 1 42 ? -11.827 1.308 3.580 1.00 0.00 42 GLN A C 2
ATOM 1606 O O . GLN A 1 42 ? -12.615 0.536 3.071 1.00 0.00 42 GLN A O 2
ATOM 1620 N N . MET A 1 43 ? -10.980 0.909 4.490 1.00 0.00 43 MET A N 2
ATOM 1621 C CA . MET A 1 43 ? -10.969 -0.519 4.920 1.00 0.00 43 MET A CA 2
ATOM 1622 C C . MET A 1 43 ? -10.831 -0.618 6.440 1.00 0.00 43 MET A C 2
ATOM 1623 O O . MET A 1 43 ? -11.132 0.310 7.166 1.00 0.00 43 MET A O 2
ATOM 1637 N N . THR A 1 44 ? -10.373 -1.739 6.928 1.00 0.00 44 THR A N 2
ATOM 1638 C CA . THR A 1 44 ? -10.209 -1.904 8.401 1.00 0.00 44 THR A CA 2
ATOM 1639 C C . THR A 1 44 ? -9.545 -3.252 8.704 1.00 0.00 44 THR A C 2
ATOM 1640 O O . THR A 1 44 ? -8.801 -3.780 7.901 1.00 0.00 44 THR A O 2
ATOM 1651 N N . VAL A 1 45 ? -9.803 -3.812 9.854 1.00 0.00 45 VAL A N 2
ATOM 1652 C CA . VAL A 1 45 ? -9.178 -5.123 10.200 1.00 0.00 45 VAL A CA 2
ATOM 1653 C C . VAL A 1 45 ? -9.929 -6.273 9.521 1.00 0.00 45 VAL A C 2
ATOM 1654 O O . VAL A 1 45 ? -9.371 -7.318 9.252 1.00 0.00 45 VAL A O 2
ATOM 1667 N N . GLU A 1 46 ? -11.191 -6.091 9.245 1.00 0.00 46 GLU A N 2
ATOM 1668 C CA . GLU A 1 46 ? -11.974 -7.178 8.586 1.00 0.00 46 GLU A CA 2
ATOM 1669 C C . GLU A 1 46 ? -11.738 -7.162 7.073 1.00 0.00 46 GLU A C 2
ATOM 1670 O O . GLU A 1 46 ? -11.494 -8.184 6.463 1.00 0.00 46 GLU A O 2
ATOM 1682 N N . ASP A 1 47 ? -11.811 -6.011 6.464 1.00 0.00 47 ASP A N 2
ATOM 1683 C CA . ASP A 1 47 ? -11.594 -5.930 4.989 1.00 0.00 47 ASP A CA 2
ATOM 1684 C C . ASP A 1 47 ? -10.272 -6.605 4.608 1.00 0.00 47 ASP A C 2
ATOM 1685 O O . ASP A 1 47 ? -10.145 -7.187 3.551 1.00 0.00 47 ASP A O 2
ATOM 1694 N N . ILE A 1 48 ? -9.289 -6.530 5.463 1.00 0.00 48 ILE A N 2
ATOM 1695 C CA . ILE A 1 48 ? -7.978 -7.168 5.145 1.00 0.00 48 ILE A CA 2
ATOM 1696 C C . ILE A 1 48 ? -8.100 -8.692 5.230 1.00 0.00 48 ILE A C 2
ATOM 1697 O O . ILE A 1 48 ? -7.716 -9.405 4.326 1.00 0.00 48 ILE A O 2
ATOM 1713 N N . LEU A 1 49 ? -8.634 -9.195 6.310 1.00 0.00 49 LEU A N 2
ATOM 1714 C CA . LEU A 1 49 ? -8.780 -10.672 6.447 1.00 0.00 49 LEU A CA 2
ATOM 1715 C C . LEU A 1 49 ? -9.768 -11.207 5.406 1.00 0.00 49 LEU A C 2
ATOM 1716 O O . LEU A 1 49 ? -9.771 -12.378 5.083 1.00 0.00 49 LEU A O 2
ATOM 1732 N N . ARG A 1 50 ? -10.607 -10.357 4.877 1.00 0.00 50 ARG A N 2
ATOM 1733 C CA . ARG A 1 50 ? -11.591 -10.819 3.856 1.00 0.00 50 ARG A CA 2
ATOM 1734 C C . ARG A 1 50 ? -10.918 -10.932 2.486 1.00 0.00 50 ARG A C 2
ATOM 1735 O O . ARG A 1 50 ? -11.041 -11.929 1.803 1.00 0.00 50 ARG A O 2
ATOM 1756 N N . VAL A 1 51 ? -10.206 -9.917 2.079 1.00 0.00 51 VAL A N 2
ATOM 1757 C CA . VAL A 1 51 ? -9.525 -9.967 0.754 1.00 0.00 51 VAL A CA 2
ATOM 1758 C C . VAL A 1 51 ? -8.603 -11.187 0.677 1.00 0.00 51 VAL A C 2
ATOM 1759 O O . VAL A 1 51 ? -8.242 -11.638 -0.392 1.00 0.00 51 VAL A O 2
ATOM 1772 N N . GLY A 1 52 ? -8.221 -11.727 1.802 1.00 0.00 52 GLY A N 2
ATOM 1773 C CA . GLY A 1 52 ? -7.324 -12.918 1.790 1.00 0.00 52 GLY A CA 2
ATOM 1774 C C . GLY A 1 52 ? -5.981 -12.557 2.430 1.00 0.00 52 GLY A C 2
ATOM 1775 O O . GLY A 1 52 ? -4.977 -13.198 2.190 1.00 0.00 52 GLY A O 2
ATOM 1779 N N . VAL A 1 53 ? -5.953 -11.535 3.244 1.00 0.00 53 VAL A N 2
ATOM 1780 C CA . VAL A 1 53 ? -4.671 -11.142 3.898 1.00 0.00 53 VAL A CA 2
ATOM 1781 C C . VAL A 1 53 ? -4.533 -11.850 5.248 1.00 0.00 53 VAL A C 2
ATOM 1782 O O . VAL A 1 53 ? -4.131 -11.260 6.231 1.00 0.00 53 VAL A O 2
ATOM 1795 N N . THR A 1 54 ? -4.865 -13.112 5.305 1.00 0.00 54 THR A N 2
ATOM 1796 C CA . THR A 1 54 ? -4.754 -13.856 6.593 1.00 0.00 54 THR A CA 2
ATOM 1797 C C . THR A 1 54 ? -3.318 -13.797 7.119 1.00 0.00 54 THR A C 2
ATOM 1798 O O . THR A 1 54 ? -3.073 -13.945 8.300 1.00 0.00 54 THR A O 2
ATOM 1809 N N . LEU A 1 55 ? -2.366 -13.580 6.253 1.00 0.00 55 LEU A N 2
ATOM 1810 C CA . LEU A 1 55 ? -0.947 -13.510 6.709 1.00 0.00 55 LEU A CA 2
ATOM 1811 C C . LEU A 1 55 ? -0.788 -12.421 7.773 1.00 0.00 55 LEU A C 2
ATOM 1812 O O . LEU A 1 55 ? -1.075 -11.264 7.537 1.00 0.00 55 LEU A O 2
ATOM 1828 N N . ALA A 1 56 ? -0.333 -12.782 8.942 1.00 0.00 56 ALA A N 2
ATOM 1829 C CA . ALA A 1 56 ? -0.158 -11.765 10.018 1.00 0.00 56 ALA A CA 2
ATOM 1830 C C . ALA A 1 56 ? 0.871 -10.716 9.588 1.00 0.00 56 ALA A C 2
ATOM 1831 O O . ALA A 1 56 ? 1.639 -10.926 8.671 1.00 0.00 56 ALA A O 2
ATOM 1838 N N . GLY A 1 57 ? 0.889 -9.586 10.241 1.00 0.00 57 GLY A N 2
ATOM 1839 C CA . GLY A 1 57 ? 1.866 -8.524 9.867 1.00 0.00 57 GLY A CA 2
ATOM 1840 C C . GLY A 1 57 ? 1.455 -7.907 8.531 1.00 0.00 57 GLY A C 2
ATOM 1841 O O . GLY A 1 57 ? 1.148 -6.734 8.448 1.00 0.00 57 GLY A O 2
ATOM 1845 N N . HIS A 1 58 ? 1.440 -8.684 7.481 1.00 0.00 58 HIS A N 2
ATOM 1846 C CA . HIS A 1 58 ? 1.040 -8.132 6.154 1.00 0.00 58 HIS A CA 2
ATOM 1847 C C . HIS A 1 58 ? -0.327 -7.453 6.266 1.00 0.00 58 HIS A C 2
ATOM 1848 O O . HIS A 1 58 ? -0.580 -6.435 5.652 1.00 0.00 58 HIS A O 2
ATOM 1862 N N . GLN A 1 59 ? -1.208 -8.005 7.056 1.00 0.00 59 GLN A N 2
ATOM 1863 C CA . GLN A 1 59 ? -2.554 -7.390 7.218 1.00 0.00 59 GLN A CA 2
ATOM 1864 C C . GLN A 1 59 ? -2.420 -6.013 7.873 1.00 0.00 59 GLN A C 2
ATOM 1865 O O . GLN A 1 59 ? -3.087 -5.068 7.498 1.00 0.00 59 GLN A O 2
ATOM 1879 N N . LYS A 1 60 ? -1.554 -5.889 8.842 1.00 0.00 60 LYS A N 2
ATOM 1880 C CA . LYS A 1 60 ? -1.371 -4.570 9.513 1.00 0.00 60 LYS A CA 2
ATOM 1881 C C . LYS A 1 60 ? -0.457 -3.682 8.667 1.00 0.00 60 LYS A C 2
ATOM 1882 O O . LYS A 1 60 ? -0.491 -2.470 8.758 1.00 0.00 60 LYS A O 2
ATOM 1901 N N . LYS A 1 61 ? 0.361 -4.278 7.842 1.00 0.00 61 LYS A N 2
ATOM 1902 C CA . LYS A 1 61 ? 1.277 -3.473 6.986 1.00 0.00 61 LYS A CA 2
ATOM 1903 C C . LYS A 1 61 ? 0.466 -2.584 6.041 1.00 0.00 61 LYS A C 2
ATOM 1904 O O . LYS A 1 61 ? 0.633 -1.380 6.008 1.00 0.00 61 LYS A O 2
ATOM 1923 N N . ILE A 1 62 ? -0.419 -3.164 5.274 1.00 0.00 62 ILE A N 2
ATOM 1924 C CA . ILE A 1 62 ? -1.239 -2.345 4.338 1.00 0.00 62 ILE A CA 2
ATOM 1925 C C . ILE A 1 62 ? -2.149 -1.401 5.127 1.00 0.00 62 ILE A C 2
ATOM 1926 O O . ILE A 1 62 ? -2.569 -0.372 4.634 1.00 0.00 62 ILE A O 2
ATOM 1942 N N . LEU A 1 63 ? -2.453 -1.739 6.350 1.00 0.00 63 LEU A N 2
ATOM 1943 C CA . LEU A 1 63 ? -3.332 -0.856 7.170 1.00 0.00 63 LEU A CA 2
ATOM 1944 C C . LEU A 1 63 ? -2.767 0.567 7.195 1.00 0.00 63 LEU A C 2
ATOM 1945 O O . LEU A 1 63 ? -3.482 1.533 7.011 1.00 0.00 63 LEU A O 2
ATOM 1961 N N . ASN A 1 64 ? -1.487 0.702 7.414 1.00 0.00 64 ASN A N 2
ATOM 1962 C CA . ASN A 1 64 ? -0.876 2.060 7.443 1.00 0.00 64 ASN A CA 2
ATOM 1963 C C . ASN A 1 64 ? -0.687 2.576 6.015 1.00 0.00 64 ASN A C 2
ATOM 1964 O O . ASN A 1 64 ? -0.715 3.764 5.763 1.00 0.00 64 ASN A O 2
ATOM 1975 N N . SER A 1 65 ? -0.495 1.688 5.076 1.00 0.00 65 SER A N 2
ATOM 1976 C CA . SER A 1 65 ? -0.307 2.125 3.664 1.00 0.00 65 SER A CA 2
ATOM 1977 C C . SER A 1 65 ? -1.635 2.620 3.088 1.00 0.00 65 SER A C 2
ATOM 1978 O O . SER A 1 65 ? -1.687 3.610 2.387 1.00 0.00 65 SER A O 2
ATOM 1986 N N . ILE A 1 66 ? -2.713 1.943 3.382 1.00 0.00 66 ILE A N 2
ATOM 1987 C CA . ILE A 1 66 ? -4.040 2.383 2.853 1.00 0.00 66 ILE A CA 2
ATOM 1988 C C . ILE A 1 66 ? -4.266 3.865 3.169 1.00 0.00 66 ILE A C 2
ATOM 1989 O O . ILE A 1 66 ? -5.020 4.546 2.500 1.00 0.00 66 ILE A O 2
ATOM 2005 N N . GLN A 1 67 ? -3.616 4.369 4.181 1.00 0.00 67 GLN A N 2
ATOM 2006 C CA . GLN A 1 67 ? -3.790 5.803 4.539 1.00 0.00 67 GLN A CA 2
ATOM 2007 C C . GLN A 1 67 ? -3.174 6.698 3.459 1.00 0.00 67 GLN A C 2
ATOM 2008 O O . GLN A 1 67 ? -3.566 7.837 3.288 1.00 0.00 67 GLN A O 2
ATOM 2022 N N . VAL A 1 68 ? -2.214 6.198 2.728 1.00 0.00 68 VAL A N 2
ATOM 2023 C CA . VAL A 1 68 ? -1.584 7.034 1.664 1.00 0.00 68 VAL A CA 2
ATOM 2024 C C . VAL A 1 68 ? -2.655 7.521 0.681 1.00 0.00 68 VAL A C 2
ATOM 2025 O O . VAL A 1 68 ? -2.467 8.493 -0.024 1.00 0.00 68 VAL A O 2
ATOM 2038 N N . MET A 1 69 ? -3.778 6.855 0.631 1.00 0.00 69 MET A N 2
ATOM 2039 C CA . MET A 1 69 ? -4.858 7.283 -0.302 1.00 0.00 69 MET A CA 2
ATOM 2040 C C . MET A 1 69 ? -5.614 8.476 0.283 1.00 0.00 69 MET A C 2
ATOM 2041 O O . MET A 1 69 ? -5.729 9.517 -0.334 1.00 0.00 69 MET A O 2
ATOM 2055 N N . ARG A 1 70 ? -6.129 8.336 1.476 1.00 0.00 70 ARG A N 2
ATOM 2056 C CA . ARG A 1 70 ? -6.876 9.462 2.103 1.00 0.00 70 ARG A CA 2
ATOM 2057 C C . ARG A 1 70 ? -5.939 10.650 2.341 1.00 0.00 70 ARG A C 2
ATOM 2058 O O . ARG A 1 70 ? -6.374 11.775 2.491 1.00 0.00 70 ARG A O 2
ATOM 2079 N N . ALA A 1 71 ? -4.657 10.411 2.375 1.00 0.00 71 ALA A N 2
ATOM 2080 C CA . ALA A 1 71 ? -3.696 11.527 2.604 1.00 0.00 71 ALA A CA 2
ATOM 2081 C C . ALA A 1 71 ? -3.949 12.661 1.607 1.00 0.00 71 ALA A C 2
ATOM 2082 O O . ALA A 1 71 ? -4.136 13.801 1.984 1.00 0.00 71 ALA A O 2
ATOM 2089 N N . GLN A 1 72 ? -3.956 12.359 0.336 1.00 0.00 72 GLN A N 2
ATOM 2090 C CA . GLN A 1 72 ? -4.194 13.424 -0.679 1.00 0.00 72 GLN A CA 2
ATOM 2091 C C . GLN A 1 72 ? -5.692 13.554 -0.980 1.00 0.00 72 GLN A C 2
ATOM 2092 O O . GLN A 1 72 ? -6.143 14.551 -1.507 1.00 0.00 72 GLN A O 2
ATOM 2106 N N . MET A 1 73 ? -6.466 12.554 -0.651 1.00 0.00 73 MET A N 2
ATOM 2107 C CA . MET A 1 73 ? -7.932 12.629 -0.922 1.00 0.00 73 MET A CA 2
ATOM 2108 C C . MET A 1 73 ? -8.648 13.349 0.223 1.00 0.00 73 MET A C 2
ATOM 2109 O O . MET A 1 73 ? -9.743 13.851 0.064 1.00 0.00 73 MET A O 2
ATOM 2123 N N . TYR A 1 7 ? 3.618 10.451 -2.877 1.00 0.00 7 TYR A N 3
ATOM 2124 C CA . TYR A 1 7 ? 3.652 9.124 -3.559 1.00 0.00 7 TYR A CA 3
ATOM 2125 C C . TYR A 1 7 ? 2.793 9.156 -4.834 1.00 0.00 7 TYR A C 3
ATOM 2126 O O . TYR A 1 7 ? 2.247 8.154 -5.248 1.00 0.00 7 TYR A O 3
ATOM 2144 N N . THR A 1 8 ? 2.668 10.297 -5.452 1.00 0.00 8 THR A N 3
ATOM 2145 C CA . THR A 1 8 ? 1.840 10.388 -6.690 1.00 0.00 8 THR A CA 3
ATOM 2146 C C . THR A 1 8 ? 2.638 9.908 -7.909 1.00 0.00 8 THR A C 3
ATOM 2147 O O . THR A 1 8 ? 2.727 10.591 -8.909 1.00 0.00 8 THR A O 3
ATOM 2158 N N . SER A 1 9 ? 3.211 8.736 -7.838 1.00 0.00 9 SER A N 3
ATOM 2159 C CA . SER A 1 9 ? 3.992 8.217 -8.998 1.00 0.00 9 SER A CA 3
ATOM 2160 C C . SER A 1 9 ? 3.549 6.791 -9.341 1.00 0.00 9 SER A C 3
ATOM 2161 O O . SER A 1 9 ? 4.221 6.082 -10.065 1.00 0.00 9 SER A O 3
ATOM 2169 N N . PHE A 1 10 ? 2.424 6.362 -8.832 1.00 0.00 10 PHE A N 3
ATOM 2170 C CA . PHE A 1 10 ? 1.947 4.981 -9.136 1.00 0.00 10 PHE A CA 3
ATOM 2171 C C . PHE A 1 10 ? 0.829 5.029 -10.181 1.00 0.00 10 PHE A C 3
ATOM 2172 O O . PHE A 1 10 ? 0.072 5.976 -10.251 1.00 0.00 10 PHE A O 3
ATOM 2189 N N . ASN A 1 11 ? 0.715 4.011 -10.990 1.00 0.00 11 ASN A N 3
ATOM 2190 C CA . ASN A 1 11 ? -0.358 3.998 -12.024 1.00 0.00 11 ASN A CA 3
ATOM 2191 C C . ASN A 1 11 ? -1.606 3.305 -11.472 1.00 0.00 11 ASN A C 3
ATOM 2192 O O . ASN A 1 11 ? -2.722 3.650 -11.809 1.00 0.00 11 ASN A O 3
ATOM 2203 N N . THR A 1 12 ? -1.426 2.330 -10.625 1.00 0.00 12 THR A N 3
ATOM 2204 C CA . THR A 1 12 ? -2.598 1.612 -10.045 1.00 0.00 12 THR A CA 3
ATOM 2205 C C . THR A 1 12 ? -2.183 0.877 -8.769 1.00 0.00 12 THR A C 3
ATOM 2206 O O . THR A 1 12 ? -1.025 0.860 -8.402 1.00 0.00 12 THR A O 3
ATOM 2217 N N . VAL A 1 13 ? -3.117 0.265 -8.093 1.00 0.00 13 VAL A N 3
ATOM 2218 C CA . VAL A 1 13 ? -2.768 -0.475 -6.841 1.00 0.00 13 VAL A CA 3
ATOM 2219 C C . VAL A 1 13 ? -1.600 -1.429 -7.115 1.00 0.00 13 VAL A C 3
ATOM 2220 O O . VAL A 1 13 ? -0.836 -1.766 -6.232 1.00 0.00 13 VAL A O 3
ATOM 2233 N N . ASP A 1 14 ? -1.452 -1.859 -8.338 1.00 0.00 14 ASP A N 3
ATOM 2234 C CA . ASP A 1 14 ? -0.331 -2.781 -8.672 1.00 0.00 14 ASP A CA 3
ATOM 2235 C C . ASP A 1 14 ? 1.008 -2.079 -8.433 1.00 0.00 14 ASP A C 3
ATOM 2236 O O . ASP A 1 14 ? 1.932 -2.648 -7.888 1.00 0.00 14 ASP A O 3
ATOM 2245 N N . GLU A 1 15 ? 1.116 -0.842 -8.835 1.00 0.00 15 GLU A N 3
ATOM 2246 C CA . GLU A 1 15 ? 2.389 -0.098 -8.630 1.00 0.00 15 GLU A CA 3
ATOM 2247 C C . GLU A 1 15 ? 2.501 0.363 -7.175 1.00 0.00 15 GLU A C 3
ATOM 2248 O O . GLU A 1 15 ? 3.578 0.605 -6.669 1.00 0.00 15 GLU A O 3
ATOM 2260 N N . TRP A 1 16 ? 1.391 0.482 -6.497 1.00 0.00 16 TRP A N 3
ATOM 2261 C CA . TRP A 1 16 ? 1.428 0.924 -5.074 1.00 0.00 16 TRP A CA 3
ATOM 2262 C C . TRP A 1 16 ? 1.758 -0.273 -4.167 1.00 0.00 16 TRP A C 3
ATOM 2263 O O . TRP A 1 16 ? 2.692 -0.236 -3.391 1.00 0.00 16 TRP A O 3
ATOM 2284 N N . LEU A 1 17 ? 0.998 -1.330 -4.255 1.00 0.00 17 LEU A N 3
ATOM 2285 C CA . LEU A 1 17 ? 1.279 -2.513 -3.391 1.00 0.00 17 LEU A CA 3
ATOM 2286 C C . LEU A 1 17 ? 2.700 -3.024 -3.648 1.00 0.00 17 LEU A C 3
ATOM 2287 O O . LEU A 1 17 ? 3.297 -3.672 -2.812 1.00 0.00 17 LEU A O 3
ATOM 2303 N N . ASP A 1 18 ? 3.245 -2.730 -4.797 1.00 0.00 18 ASP A N 3
ATOM 2304 C CA . ASP A 1 18 ? 4.630 -3.196 -5.101 1.00 0.00 18 ASP A CA 3
ATOM 2305 C C . ASP A 1 18 ? 5.625 -2.540 -4.143 1.00 0.00 18 ASP A C 3
ATOM 2306 O O . ASP A 1 18 ? 6.618 -3.130 -3.761 1.00 0.00 18 ASP A O 3
ATOM 2315 N N . ALA A 1 19 ? 5.368 -1.323 -3.747 1.00 0.00 19 ALA A N 3
ATOM 2316 C CA . ALA A 1 19 ? 6.296 -0.629 -2.811 1.00 0.00 19 ALA A CA 3
ATOM 2317 C C . ALA A 1 19 ? 6.240 -1.286 -1.430 1.00 0.00 19 ALA A C 3
ATOM 2318 O O . ALA A 1 19 ? 7.235 -1.391 -0.740 1.00 0.00 19 ALA A O 3
ATOM 2325 N N . ILE A 1 20 ? 5.083 -1.733 -1.022 1.00 0.00 20 ILE A N 3
ATOM 2326 C CA . ILE A 1 20 ? 4.967 -2.385 0.317 1.00 0.00 20 ILE A CA 3
ATOM 2327 C C . ILE A 1 20 ? 5.108 -3.907 0.186 1.00 0.00 20 ILE A C 3
ATOM 2328 O O . ILE A 1 20 ? 4.753 -4.648 1.080 1.00 0.00 20 ILE A O 3
ATOM 2344 N N . LYS A 1 21 ? 5.630 -4.378 -0.916 1.00 0.00 21 LYS A N 3
ATOM 2345 C CA . LYS A 1 21 ? 5.796 -5.851 -1.094 1.00 0.00 21 LYS A CA 3
ATOM 2346 C C . LYS A 1 21 ? 4.466 -6.574 -0.855 1.00 0.00 21 LYS A C 3
ATOM 2347 O O . LYS A 1 21 ? 4.245 -7.158 0.188 1.00 0.00 21 LYS A O 3
ATOM 2366 N N . MET A 1 22 ? 3.581 -6.542 -1.814 1.00 0.00 22 MET A N 3
ATOM 2367 C CA . MET A 1 22 ? 2.269 -7.233 -1.642 1.00 0.00 22 MET A CA 3
ATOM 2368 C C . MET A 1 22 ? 2.011 -8.173 -2.823 1.00 0.00 22 MET A C 3
ATOM 2369 O O . MET A 1 22 ? 0.903 -8.286 -3.307 1.00 0.00 22 MET A O 3
ATOM 2383 N N . SER A 1 23 ? 3.028 -8.846 -3.292 1.00 0.00 23 SER A N 3
ATOM 2384 C CA . SER A 1 23 ? 2.846 -9.778 -4.446 1.00 0.00 23 SER A CA 3
ATOM 2385 C C . SER A 1 23 ? 1.649 -10.708 -4.211 1.00 0.00 23 SER A C 3
ATOM 2386 O O . SER A 1 23 ? 1.026 -11.178 -5.143 1.00 0.00 23 SER A O 3
ATOM 2394 N N . GLN A 1 24 ? 1.322 -10.979 -2.977 1.00 0.00 24 GLN A N 3
ATOM 2395 C CA . GLN A 1 24 ? 0.167 -11.880 -2.694 1.00 0.00 24 GLN A CA 3
ATOM 2396 C C . GLN A 1 24 ? -1.109 -11.060 -2.481 1.00 0.00 24 GLN A C 3
ATOM 2397 O O . GLN A 1 24 ? -2.011 -11.470 -1.778 1.00 0.00 24 GLN A O 3
ATOM 2411 N N . TYR A 1 25 ? -1.194 -9.905 -3.084 1.00 0.00 25 TYR A N 3
ATOM 2412 C CA . TYR A 1 25 ? -2.414 -9.064 -2.911 1.00 0.00 25 TYR A CA 3
ATOM 2413 C C . TYR A 1 25 ? -2.740 -8.321 -4.212 1.00 0.00 25 TYR A C 3
ATOM 2414 O O . TYR A 1 25 ? -3.482 -7.360 -4.216 1.00 0.00 25 TYR A O 3
ATOM 2432 N N . LYS A 1 26 ? -2.193 -8.757 -5.314 1.00 0.00 26 LYS A N 3
ATOM 2433 C CA . LYS A 1 26 ? -2.476 -8.071 -6.608 1.00 0.00 26 LYS A CA 3
ATOM 2434 C C . LYS A 1 26 ? -3.950 -8.242 -6.987 1.00 0.00 26 LYS A C 3
ATOM 2435 O O . LYS A 1 26 ? -4.760 -7.361 -6.781 1.00 0.00 26 LYS A O 3
ATOM 2454 N N . GLU A 1 27 ? -4.303 -9.371 -7.539 1.00 0.00 27 GLU A N 3
ATOM 2455 C CA . GLU A 1 27 ? -5.723 -9.597 -7.932 1.00 0.00 27 GLU A CA 3
ATOM 2456 C C . GLU A 1 27 ? -6.588 -9.824 -6.688 1.00 0.00 27 GLU A C 3
ATOM 2457 O O . GLU A 1 27 ? -7.791 -9.649 -6.716 1.00 0.00 27 GLU A O 3
ATOM 2469 N N . SER A 1 28 ? -5.986 -10.213 -5.598 1.00 0.00 28 SER A N 3
ATOM 2470 C CA . SER A 1 28 ? -6.776 -10.452 -4.356 1.00 0.00 28 SER A CA 3
ATOM 2471 C C . SER A 1 28 ? -7.451 -9.156 -3.901 1.00 0.00 28 SER A C 3
ATOM 2472 O O . SER A 1 28 ? -8.604 -9.147 -3.514 1.00 0.00 28 SER A O 3
ATOM 2480 N N . PHE A 1 29 ? -6.745 -8.058 -3.944 1.00 0.00 29 PHE A N 3
ATOM 2481 C CA . PHE A 1 29 ? -7.348 -6.765 -3.514 1.00 0.00 29 PHE A CA 3
ATOM 2482 C C . PHE A 1 29 ? -8.489 -6.373 -4.459 1.00 0.00 29 PHE A C 3
ATOM 2483 O O . PHE A 1 29 ? -9.385 -5.639 -4.095 1.00 0.00 29 PHE A O 3
ATOM 2500 N N . ALA A 1 30 ? -8.462 -6.859 -5.669 1.00 0.00 30 ALA A N 3
ATOM 2501 C CA . ALA A 1 30 ? -9.544 -6.516 -6.635 1.00 0.00 30 ALA A CA 3
ATOM 2502 C C . ALA A 1 30 ? -10.879 -7.096 -6.163 1.00 0.00 30 ALA A C 3
ATOM 2503 O O . ALA A 1 30 ? -11.936 -6.640 -6.551 1.00 0.00 30 ALA A O 3
ATOM 2510 N N . SER A 1 31 ? -10.839 -8.099 -5.330 1.00 0.00 31 SER A N 3
ATOM 2511 C CA . SER A 1 31 ? -12.108 -8.707 -4.834 1.00 0.00 31 SER A CA 3
ATOM 2512 C C . SER A 1 31 ? -12.828 -7.738 -3.894 1.00 0.00 31 SER A C 3
ATOM 2513 O O . SER A 1 31 ? -14.027 -7.556 -3.974 1.00 0.00 31 SER A O 3
ATOM 2521 N N . ALA A 1 32 ? -12.107 -7.116 -3.002 1.00 0.00 32 ALA A N 3
ATOM 2522 C CA . ALA A 1 32 ? -12.753 -6.158 -2.057 1.00 0.00 32 ALA A CA 3
ATOM 2523 C C . ALA A 1 32 ? -13.076 -4.846 -2.775 1.00 0.00 32 ALA A C 3
ATOM 2524 O O . ALA A 1 32 ? -13.976 -4.124 -2.392 1.00 0.00 32 ALA A O 3
ATOM 2531 N N . GLY A 1 33 ? -12.349 -4.531 -3.811 1.00 0.00 33 GLY A N 3
ATOM 2532 C CA . GLY A 1 33 ? -12.615 -3.266 -4.552 1.00 0.00 33 GLY A CA 3
ATOM 2533 C C . GLY A 1 33 ? -11.404 -2.333 -4.444 1.00 0.00 33 GLY A C 3
ATOM 2534 O O . GLY A 1 33 ? -11.496 -1.151 -4.707 1.00 0.00 33 GLY A O 3
ATOM 2538 N N . PHE A 1 34 ? -10.267 -2.853 -4.067 1.00 0.00 34 PHE A N 3
ATOM 2539 C CA . PHE A 1 34 ? -9.058 -1.988 -3.950 1.00 0.00 34 PHE A CA 3
ATOM 2540 C C . PHE A 1 34 ? -8.244 -2.050 -5.248 1.00 0.00 34 PHE A C 3
ATOM 2541 O O . PHE A 1 34 ? -7.079 -2.391 -5.247 1.00 0.00 34 PHE A O 3
ATOM 2558 N N . THR A 1 35 ? -8.859 -1.734 -6.358 1.00 0.00 35 THR A N 3
ATOM 2559 C CA . THR A 1 35 ? -8.128 -1.787 -7.662 1.00 0.00 35 THR A CA 3
ATOM 2560 C C . THR A 1 35 ? -7.595 -0.403 -8.054 1.00 0.00 35 THR A C 3
ATOM 2561 O O . THR A 1 35 ? -6.415 -0.230 -8.277 1.00 0.00 35 THR A O 3
ATOM 2572 N N . THR A 1 36 ? -8.447 0.581 -8.149 1.00 0.00 36 THR A N 3
ATOM 2573 C CA . THR A 1 36 ? -7.964 1.939 -8.531 1.00 0.00 36 THR A CA 3
ATOM 2574 C C . THR A 1 36 ? -7.375 2.645 -7.306 1.00 0.00 36 THR A C 3
ATOM 2575 O O . THR A 1 36 ? -7.290 2.074 -6.237 1.00 0.00 36 THR A O 3
ATOM 2586 N N . PHE A 1 37 ? -6.967 3.877 -7.446 1.00 0.00 37 PHE A N 3
ATOM 2587 C CA . PHE A 1 37 ? -6.387 4.602 -6.277 1.00 0.00 37 PHE A CA 3
ATOM 2588 C C . PHE A 1 37 ? -7.481 5.380 -5.544 1.00 0.00 37 PHE A C 3
ATOM 2589 O O . PHE A 1 37 ? -7.292 6.509 -5.135 1.00 0.00 37 PHE A O 3
ATOM 2606 N N . ASP A 1 38 ? -8.626 4.778 -5.375 1.00 0.00 38 ASP A N 3
ATOM 2607 C CA . ASP A 1 38 ? -9.745 5.471 -4.668 1.00 0.00 38 ASP A CA 3
ATOM 2608 C C . ASP A 1 38 ? -10.380 4.540 -3.626 1.00 0.00 38 ASP A C 3
ATOM 2609 O O . ASP A 1 38 ? -10.118 4.651 -2.444 1.00 0.00 38 ASP A O 3
ATOM 2618 N N . ILE A 1 39 ? -11.222 3.632 -4.058 1.00 0.00 39 ILE A N 3
ATOM 2619 C CA . ILE A 1 39 ? -11.892 2.688 -3.107 1.00 0.00 39 ILE A CA 3
ATOM 2620 C C . ILE A 1 39 ? -10.905 2.147 -2.063 1.00 0.00 39 ILE A C 3
ATOM 2621 O O . ILE A 1 39 ? -11.286 1.801 -0.962 1.00 0.00 39 ILE A O 3
ATOM 2637 N N . VAL A 1 40 ? -9.647 2.064 -2.395 1.00 0.00 40 VAL A N 3
ATOM 2638 C CA . VAL A 1 40 ? -8.659 1.537 -1.408 1.00 0.00 40 VAL A CA 3
ATOM 2639 C C . VAL A 1 40 ? -8.591 2.464 -0.189 1.00 0.00 40 VAL A C 3
ATOM 2640 O O . VAL A 1 40 ? -8.101 2.087 0.856 1.00 0.00 40 VAL A O 3
ATOM 2653 N N . SER A 1 41 ? -9.076 3.671 -0.312 1.00 0.00 41 SER A N 3
ATOM 2654 C CA . SER A 1 41 ? -9.036 4.610 0.844 1.00 0.00 41 SER A CA 3
ATOM 2655 C C . SER A 1 41 ? -10.364 4.566 1.603 1.00 0.00 41 SER A C 3
ATOM 2656 O O . SER A 1 41 ? -10.882 5.580 2.027 1.00 0.00 41 SER A O 3
ATOM 2664 N N . GLN A 1 42 ? -10.916 3.397 1.779 1.00 0.00 42 GLN A N 3
ATOM 2665 C CA . GLN A 1 42 ? -12.210 3.284 2.510 1.00 0.00 42 GLN A CA 3
ATOM 2666 C C . GLN A 1 42 ? -12.347 1.886 3.119 1.00 0.00 42 GLN A C 3
ATOM 2667 O O . GLN A 1 42 ? -13.381 1.255 3.022 1.00 0.00 42 GLN A O 3
ATOM 2681 N N . MET A 1 43 ? -11.310 1.398 3.743 1.00 0.00 43 MET A N 3
ATOM 2682 C CA . MET A 1 43 ? -11.380 0.041 4.356 1.00 0.00 43 MET A CA 3
ATOM 2683 C C . MET A 1 43 ? -10.533 -0.009 5.631 1.00 0.00 43 MET A C 3
ATOM 2684 O O . MET A 1 43 ? -9.617 0.769 5.811 1.00 0.00 43 MET A O 3
ATOM 2698 N N . THR A 1 44 ? -10.833 -0.920 6.516 1.00 0.00 44 THR A N 3
ATOM 2699 C CA . THR A 1 44 ? -10.046 -1.019 7.779 1.00 0.00 44 THR A CA 3
ATOM 2700 C C . THR A 1 44 ? -9.334 -2.373 7.852 1.00 0.00 44 THR A C 3
ATOM 2701 O O . THR A 1 44 ? -9.216 -3.078 6.870 1.00 0.00 44 THR A O 3
ATOM 2712 N N . VAL A 1 45 ? -8.859 -2.743 9.012 1.00 0.00 45 VAL A N 3
ATOM 2713 C CA . VAL A 1 45 ? -8.156 -4.051 9.146 1.00 0.00 45 VAL A CA 3
ATOM 2714 C C . VAL A 1 45 ? -9.113 -5.202 8.830 1.00 0.00 45 VAL A C 3
ATOM 2715 O O . VAL A 1 45 ? -8.701 -6.276 8.437 1.00 0.00 45 VAL A O 3
ATOM 2728 N N . GLU A 1 46 ? -10.390 -4.990 9.000 1.00 0.00 46 GLU A N 3
ATOM 2729 C CA . GLU A 1 46 ? -11.370 -6.074 8.709 1.00 0.00 46 GLU A CA 3
ATOM 2730 C C . GLU A 1 46 ? -11.389 -6.382 7.210 1.00 0.00 46 GLU A C 3
ATOM 2731 O O . GLU A 1 46 ? -11.273 -7.520 6.799 1.00 0.00 46 GLU A O 3
ATOM 2743 N N . ASP A 1 47 ? -11.533 -5.378 6.389 1.00 0.00 47 ASP A N 3
ATOM 2744 C CA . ASP A 1 47 ? -11.558 -5.617 4.917 1.00 0.00 47 ASP A CA 3
ATOM 2745 C C . ASP A 1 47 ? -10.304 -6.380 4.485 1.00 0.00 47 ASP A C 3
ATOM 2746 O O . ASP A 1 47 ? -10.301 -7.076 3.487 1.00 0.00 47 ASP A O 3
ATOM 2755 N N . ILE A 1 48 ? -9.236 -6.255 5.225 1.00 0.00 48 ILE A N 3
ATOM 2756 C CA . ILE A 1 48 ? -7.984 -6.975 4.853 1.00 0.00 48 ILE A CA 3
ATOM 2757 C C . ILE A 1 48 ? -8.165 -8.483 5.045 1.00 0.00 48 ILE A C 3
ATOM 2758 O O . ILE A 1 48 ? -7.941 -9.264 4.141 1.00 0.00 48 ILE A O 3
ATOM 2774 N N . LEU A 1 49 ? -8.571 -8.900 6.213 1.00 0.00 49 LEU A N 3
ATOM 2775 C CA . LEU A 1 49 ? -8.767 -10.358 6.456 1.00 0.00 49 LEU A CA 3
ATOM 2776 C C . LEU A 1 49 ? -9.785 -10.932 5.464 1.00 0.00 49 LEU A C 3
ATOM 2777 O O . LEU A 1 49 ? -9.848 -12.125 5.248 1.00 0.00 49 LEU A O 3
ATOM 2793 N N . ARG A 1 50 ? -10.580 -10.090 4.859 1.00 0.00 50 ARG A N 3
ATOM 2794 C CA . ARG A 1 50 ? -11.590 -10.592 3.881 1.00 0.00 50 ARG A CA 3
ATOM 2795 C C . ARG A 1 50 ? -10.941 -10.780 2.507 1.00 0.00 50 ARG A C 3
ATOM 2796 O O . ARG A 1 50 ? -11.106 -11.798 1.867 1.00 0.00 50 ARG A O 3
ATOM 2817 N N . VAL A 1 51 ? -10.205 -9.804 2.051 1.00 0.00 51 VAL A N 3
ATOM 2818 C CA . VAL A 1 51 ? -9.547 -9.925 0.719 1.00 0.00 51 VAL A CA 3
ATOM 2819 C C . VAL A 1 51 ? -8.680 -11.187 0.672 1.00 0.00 51 VAL A C 3
ATOM 2820 O O . VAL A 1 51 ? -8.364 -11.695 -0.385 1.00 0.00 51 VAL A O 3
ATOM 2833 N N . GLY A 1 52 ? -8.295 -11.699 1.810 1.00 0.00 52 GLY A N 3
ATOM 2834 C CA . GLY A 1 52 ? -7.452 -12.926 1.827 1.00 0.00 52 GLY A CA 3
ATOM 2835 C C . GLY A 1 52 ? -6.084 -12.603 2.435 1.00 0.00 52 GLY A C 3
ATOM 2836 O O . GLY A 1 52 ? -5.092 -13.234 2.126 1.00 0.00 52 GLY A O 3
ATOM 2840 N N . VAL A 1 53 ? -6.022 -11.624 3.297 1.00 0.00 53 VAL A N 3
ATOM 2841 C CA . VAL A 1 53 ? -4.716 -11.266 3.921 1.00 0.00 53 VAL A CA 3
ATOM 2842 C C . VAL A 1 53 ? -4.563 -11.979 5.269 1.00 0.00 53 VAL A C 3
ATOM 2843 O O . VAL A 1 53 ? -4.158 -11.389 6.250 1.00 0.00 53 VAL A O 3
ATOM 2856 N N . THR A 1 54 ? -4.885 -13.242 5.322 1.00 0.00 54 THR A N 3
ATOM 2857 C CA . THR A 1 54 ? -4.759 -13.991 6.605 1.00 0.00 54 THR A CA 3
ATOM 2858 C C . THR A 1 54 ? -3.317 -13.933 7.116 1.00 0.00 54 THR A C 3
ATOM 2859 O O . THR A 1 54 ? -3.058 -14.095 8.292 1.00 0.00 54 THR A O 3
ATOM 2870 N N . LEU A 1 55 ? -2.376 -13.701 6.243 1.00 0.00 55 LEU A N 3
ATOM 2871 C CA . LEU A 1 55 ? -0.951 -13.631 6.684 1.00 0.00 55 LEU A CA 3
ATOM 2872 C C . LEU A 1 55 ? -0.786 -12.556 7.762 1.00 0.00 55 LEU A C 3
ATOM 2873 O O . LEU A 1 55 ? -1.047 -11.391 7.535 1.00 0.00 55 LEU A O 3
ATOM 2889 N N . ALA A 1 56 ? -0.354 -12.938 8.933 1.00 0.00 56 ALA A N 3
ATOM 2890 C CA . ALA A 1 56 ? -0.173 -11.936 10.022 1.00 0.00 56 ALA A CA 3
ATOM 2891 C C . ALA A 1 56 ? 0.882 -10.904 9.618 1.00 0.00 56 ALA A C 3
ATOM 2892 O O . ALA A 1 56 ? 1.664 -11.123 8.713 1.00 0.00 56 ALA A O 3
ATOM 2899 N N . GLY A 1 57 ? 0.910 -9.779 10.278 1.00 0.00 57 GLY A N 3
ATOM 2900 C CA . GLY A 1 57 ? 1.913 -8.734 9.927 1.00 0.00 57 GLY A CA 3
ATOM 2901 C C . GLY A 1 57 ? 1.527 -8.086 8.598 1.00 0.00 57 GLY A C 3
ATOM 2902 O O . GLY A 1 57 ? 1.252 -6.904 8.531 1.00 0.00 57 GLY A O 3
ATOM 2906 N N . HIS A 1 58 ? 1.493 -8.849 7.538 1.00 0.00 58 HIS A N 3
ATOM 2907 C CA . HIS A 1 58 ? 1.115 -8.267 6.216 1.00 0.00 58 HIS A CA 3
ATOM 2908 C C . HIS A 1 58 ? -0.232 -7.552 6.334 1.00 0.00 58 HIS A C 3
ATOM 2909 O O . HIS A 1 58 ? -0.455 -6.522 5.729 1.00 0.00 58 HIS A O 3
ATOM 2923 N N . GLN A 1 59 ? -1.129 -8.087 7.118 1.00 0.00 59 GLN A N 3
ATOM 2924 C CA . GLN A 1 59 ? -2.458 -7.434 7.285 1.00 0.00 59 GLN A CA 3
ATOM 2925 C C . GLN A 1 59 ? -2.280 -6.048 7.912 1.00 0.00 59 GLN A C 3
ATOM 2926 O O . GLN A 1 59 ? -2.929 -5.095 7.530 1.00 0.00 59 GLN A O 3
ATOM 2940 N N . LYS A 1 60 ? -1.396 -5.929 8.867 1.00 0.00 60 LYS A N 3
ATOM 2941 C CA . LYS A 1 60 ? -1.171 -4.603 9.510 1.00 0.00 60 LYS A CA 3
ATOM 2942 C C . LYS A 1 60 ? -0.240 -3.759 8.639 1.00 0.00 60 LYS A C 3
ATOM 2943 O O . LYS A 1 60 ? -0.251 -2.546 8.695 1.00 0.00 60 LYS A O 3
ATOM 2962 N N . LYS A 1 61 ? 0.563 -4.394 7.832 1.00 0.00 61 LYS A N 3
ATOM 2963 C CA . LYS A 1 61 ? 1.493 -3.634 6.951 1.00 0.00 61 LYS A CA 3
ATOM 2964 C C . LYS A 1 61 ? 0.697 -2.751 5.987 1.00 0.00 61 LYS A C 3
ATOM 2965 O O . LYS A 1 61 ? 0.891 -1.554 5.921 1.00 0.00 61 LYS A O 3
ATOM 2984 N N . ILE A 1 62 ? -0.204 -3.332 5.241 1.00 0.00 62 ILE A N 3
ATOM 2985 C CA . ILE A 1 62 ? -1.013 -2.521 4.287 1.00 0.00 62 ILE A CA 3
ATOM 2986 C C . ILE A 1 62 ? -1.857 -1.499 5.051 1.00 0.00 62 ILE A C 3
ATOM 2987 O O . ILE A 1 62 ? -2.286 -0.502 4.506 1.00 0.00 62 ILE A O 3
ATOM 3003 N N . LEU A 1 63 ? -2.097 -1.736 6.315 1.00 0.00 63 LEU A N 3
ATOM 3004 C CA . LEU A 1 63 ? -2.911 -0.774 7.116 1.00 0.00 63 LEU A CA 3
ATOM 3005 C C . LEU A 1 63 ? -2.365 0.647 6.952 1.00 0.00 63 LEU A C 3
ATOM 3006 O O . LEU A 1 63 ? -3.083 1.562 6.602 1.00 0.00 63 LEU A O 3
ATOM 3022 N N . ASN A 1 64 ? -1.098 0.837 7.199 1.00 0.00 64 ASN A N 3
ATOM 3023 C CA . ASN A 1 64 ? -0.507 2.197 7.052 1.00 0.00 64 ASN A CA 3
ATOM 3024 C C . ASN A 1 64 ? -0.450 2.584 5.572 1.00 0.00 64 ASN A C 3
ATOM 3025 O O . ASN A 1 64 ? -0.409 3.749 5.225 1.00 0.00 64 ASN A O 3
ATOM 3036 N N . SER A 1 65 ? -0.450 1.615 4.697 1.00 0.00 65 SER A N 3
ATOM 3037 C CA . SER A 1 65 ? -0.398 1.924 3.240 1.00 0.00 65 SER A CA 3
ATOM 3038 C C . SER A 1 65 ? -1.759 2.437 2.763 1.00 0.00 65 SER A C 3
ATOM 3039 O O . SER A 1 65 ? -1.864 3.496 2.179 1.00 0.00 65 SER A O 3
ATOM 3047 N N . ILE A 1 66 ? -2.805 1.695 3.011 1.00 0.00 66 ILE A N 3
ATOM 3048 C CA . ILE A 1 66 ? -4.165 2.142 2.573 1.00 0.00 66 ILE A CA 3
ATOM 3049 C C . ILE A 1 66 ? -4.414 3.593 3.004 1.00 0.00 66 ILE A C 3
ATOM 3050 O O . ILE A 1 66 ? -5.200 4.303 2.407 1.00 0.00 66 ILE A O 3
ATOM 3066 N N . GLN A 1 67 ? -3.749 4.035 4.037 1.00 0.00 67 GLN A N 3
ATOM 3067 C CA . GLN A 1 67 ? -3.946 5.435 4.505 1.00 0.00 67 GLN A CA 3
ATOM 3068 C C . GLN A 1 67 ? -3.256 6.422 3.559 1.00 0.00 67 GLN A C 3
ATOM 3069 O O . GLN A 1 67 ? -3.581 7.593 3.529 1.00 0.00 67 GLN A O 3
ATOM 3083 N N . VAL A 1 68 ? -2.305 5.967 2.786 1.00 0.00 68 VAL A N 3
ATOM 3084 C CA . VAL A 1 68 ? -1.607 6.899 1.852 1.00 0.00 68 VAL A CA 3
ATOM 3085 C C . VAL A 1 68 ? -2.629 7.599 0.950 1.00 0.00 68 VAL A C 3
ATOM 3086 O O . VAL A 1 68 ? -2.370 8.653 0.404 1.00 0.00 68 VAL A O 3
ATOM 3099 N N . MET A 1 69 ? -3.789 7.022 0.792 1.00 0.00 69 MET A N 3
ATOM 3100 C CA . MET A 1 69 ? -4.825 7.658 -0.072 1.00 0.00 69 MET A CA 3
ATOM 3101 C C . MET A 1 69 ? -5.707 8.595 0.757 1.00 0.00 69 MET A C 3
ATOM 3102 O O . MET A 1 69 ? -5.854 9.759 0.450 1.00 0.00 69 MET A O 3
ATOM 31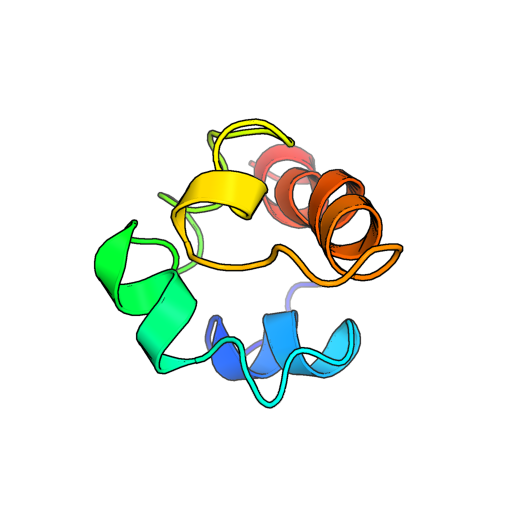16 N N . ARG A 1 70 ? -6.297 8.092 1.808 1.00 0.00 70 ARG A N 3
ATOM 3117 C CA . ARG A 1 70 ? -7.174 8.952 2.655 1.00 0.00 70 ARG A CA 3
ATOM 3118 C C . ARG A 1 70 ? -6.432 10.223 3.079 1.00 0.00 70 ARG A C 3
ATOM 3119 O O . ARG A 1 70 ? -7.037 11.223 3.410 1.00 0.00 70 ARG A O 3
ATOM 3140 N N . ALA A 1 71 ? -5.127 10.194 3.075 1.00 0.00 71 ALA A N 3
ATOM 3141 C CA . ALA A 1 71 ? -4.354 11.403 3.482 1.00 0.00 71 ALA A CA 3
ATOM 3142 C C . ALA A 1 71 ? -4.472 12.497 2.416 1.00 0.00 71 ALA A C 3
ATOM 3143 O O . ALA A 1 71 ? -4.864 13.612 2.702 1.00 0.00 71 ALA A O 3
ATOM 3150 N N . GLN A 1 72 ? -4.136 12.193 1.194 1.00 0.00 72 GLN A N 3
ATOM 3151 C CA . GLN A 1 72 ? -4.225 13.219 0.118 1.00 0.00 72 GLN A CA 3
ATOM 3152 C C . GLN A 1 72 ? -5.606 13.185 -0.544 1.00 0.00 72 GLN A C 3
ATOM 3153 O O . GLN A 1 72 ? -6.034 14.145 -1.154 1.00 0.00 72 GLN A O 3
ATOM 3167 N N . MET A 1 73 ? -6.305 12.089 -0.434 1.00 0.00 73 MET A N 3
ATOM 3168 C CA . MET A 1 73 ? -7.655 12.001 -1.062 1.00 0.00 73 MET A CA 3
ATOM 3169 C C . MET A 1 73 ? -8.689 12.739 -0.206 1.00 0.00 73 MET A C 3
ATOM 3170 O O . MET A 1 73 ? -9.749 13.104 -0.675 1.00 0.00 73 MET A O 3
ATOM 3184 N N . TYR A 1 7 ? 3.561 10.455 -2.881 1.00 0.00 7 TYR A N 4
ATOM 3185 C CA . TYR A 1 7 ? 3.611 9.108 -3.518 1.00 0.00 7 TYR A CA 4
ATOM 3186 C C . TYR A 1 7 ? 2.807 9.105 -4.828 1.00 0.00 7 TYR A C 4
ATOM 3187 O O . TYR A 1 7 ? 2.264 8.098 -5.231 1.00 0.00 7 TYR A O 4
ATOM 3205 N N . THR A 1 8 ? 2.724 10.227 -5.489 1.00 0.00 8 THR A N 4
ATOM 3206 C CA . THR A 1 8 ? 1.950 10.285 -6.763 1.00 0.00 8 THR A CA 4
ATOM 3207 C C . THR A 1 8 ? 2.792 9.763 -7.934 1.00 0.00 8 THR A C 4
ATOM 3208 O O . THR A 1 8 ? 2.920 10.411 -8.953 1.00 0.00 8 THR A O 4
ATOM 3219 N N . SER A 1 9 ? 3.364 8.596 -7.799 1.00 0.00 9 SER A N 4
ATOM 3220 C CA . SER A 1 9 ? 4.188 8.037 -8.907 1.00 0.00 9 SER A CA 4
ATOM 3221 C C . SER A 1 9 ? 3.736 6.609 -9.238 1.00 0.00 9 SER A C 4
ATOM 3222 O O . SER A 1 9 ? 4.426 5.874 -9.916 1.00 0.00 9 SER A O 4
ATOM 3230 N N . PHE A 1 10 ? 2.584 6.210 -8.765 1.00 0.00 10 PHE A N 4
ATOM 3231 C CA . PHE A 1 10 ? 2.098 4.830 -9.056 1.00 0.00 10 PHE A CA 4
ATOM 3232 C C . PHE A 1 10 ? 1.038 4.867 -10.159 1.00 0.00 10 PHE A C 4
ATOM 3233 O O . PHE A 1 10 ? 0.224 5.769 -10.222 1.00 0.00 10 PHE A O 4
ATOM 3250 N N . ASN A 1 11 ? 1.033 3.891 -11.026 1.00 0.00 11 ASN A N 4
ATOM 3251 C CA . ASN A 1 11 ? 0.018 3.871 -12.117 1.00 0.00 11 ASN A CA 4
ATOM 3252 C C . ASN A 1 11 ? -1.253 3.167 -11.635 1.00 0.00 11 ASN A C 4
ATOM 3253 O O . ASN A 1 11 ? -2.349 3.485 -12.050 1.00 0.00 11 ASN A O 4
ATOM 3264 N N . THR A 1 12 ? -1.110 2.213 -10.756 1.00 0.00 12 THR A N 4
ATOM 3265 C CA . THR A 1 12 ? -2.303 1.484 -10.237 1.00 0.00 12 THR A CA 4
ATOM 3266 C C . THR A 1 12 ? -1.958 0.785 -8.923 1.00 0.00 12 THR A C 4
ATOM 3267 O O . THR A 1 12 ? -0.823 0.783 -8.491 1.00 0.00 12 THR A O 4
ATOM 3278 N N . VAL A 1 13 ? -2.926 0.183 -8.283 1.00 0.00 13 VAL A N 4
ATOM 3279 C CA . VAL A 1 13 ? -2.643 -0.523 -6.996 1.00 0.00 13 VAL A CA 4
ATOM 3280 C C . VAL A 1 13 ? -1.457 -1.477 -7.180 1.00 0.00 13 VAL A C 4
ATOM 3281 O O . VAL A 1 13 ? -0.744 -1.787 -6.248 1.00 0.00 13 VAL A O 4
ATOM 3294 N N . ASP A 1 14 ? -1.241 -1.936 -8.381 1.00 0.00 14 ASP A N 4
ATOM 3295 C CA . ASP A 1 14 ? -0.099 -2.861 -8.630 1.00 0.00 14 ASP A CA 4
ATOM 3296 C C . ASP A 1 14 ? 1.221 -2.150 -8.321 1.00 0.00 14 ASP A C 4
ATOM 3297 O O . ASP A 1 14 ? 2.119 -2.715 -7.729 1.00 0.00 14 ASP A O 4
ATOM 3306 N N . GLU A 1 15 ? 1.341 -0.913 -8.717 1.00 0.00 15 GLU A N 4
ATOM 3307 C CA . GLU A 1 15 ? 2.598 -0.161 -8.446 1.00 0.00 15 GLU A CA 4
ATOM 3308 C C . GLU A 1 15 ? 2.630 0.302 -6.987 1.00 0.00 15 GLU A C 4
ATOM 3309 O O . GLU A 1 15 ? 3.680 0.534 -6.421 1.00 0.00 15 GLU A O 4
ATOM 3321 N N . TRP A 1 16 ? 1.487 0.429 -6.371 1.00 0.00 16 TRP A N 4
ATOM 3322 C CA . TRP A 1 16 ? 1.449 0.872 -4.947 1.00 0.00 16 TRP A CA 4
ATOM 3323 C C . TRP A 1 16 ? 1.727 -0.326 -4.026 1.00 0.00 16 TRP A C 4
ATOM 3324 O O . TRP A 1 16 ? 2.618 -0.289 -3.200 1.00 0.00 16 TRP A O 4
ATOM 3345 N N . LEU A 1 17 ? 0.970 -1.382 -4.155 1.00 0.00 17 LEU A N 4
ATOM 3346 C CA . LEU A 1 17 ? 1.199 -2.566 -3.278 1.00 0.00 17 LEU A CA 4
ATOM 3347 C C . LEU A 1 17 ? 2.632 -3.078 -3.453 1.00 0.00 17 LEU A C 4
ATOM 3348 O O . LEU A 1 17 ? 3.175 -3.740 -2.590 1.00 0.00 17 LEU A O 4
ATOM 3364 N N . ASP A 1 18 ? 3.251 -2.773 -4.562 1.00 0.00 18 ASP A N 4
ATOM 3365 C CA . ASP A 1 18 ? 4.648 -3.240 -4.788 1.00 0.00 18 ASP A CA 4
ATOM 3366 C C . ASP A 1 18 ? 5.593 -2.574 -3.783 1.00 0.00 18 ASP A C 4
ATOM 3367 O O . ASP A 1 18 ? 6.530 -3.180 -3.303 1.00 0.00 18 ASP A O 4
ATOM 3376 N N . ALA A 1 19 ? 5.353 -1.332 -3.462 1.00 0.00 19 ALA A N 4
ATOM 3377 C CA . ALA A 1 19 ? 6.234 -0.630 -2.487 1.00 0.00 19 ALA A CA 4
ATOM 3378 C C . ALA A 1 19 ? 6.088 -1.253 -1.097 1.00 0.00 19 ALA A C 4
ATOM 3379 O O . ALA A 1 19 ? 6.998 -1.221 -0.293 1.00 0.00 19 ALA A O 4
ATOM 3386 N N . ILE A 1 20 ? 4.949 -1.822 -0.808 1.00 0.00 20 ILE A N 4
ATOM 3387 C CA . ILE A 1 20 ? 4.750 -2.448 0.533 1.00 0.00 20 ILE A CA 4
ATOM 3388 C C . ILE A 1 20 ? 4.914 -3.970 0.444 1.00 0.00 20 ILE A C 4
ATOM 3389 O O . ILE A 1 20 ? 4.465 -4.702 1.303 1.00 0.00 20 ILE A O 4
ATOM 3405 N N . LYS A 1 21 ? 5.561 -4.451 -0.583 1.00 0.00 21 LYS A N 4
ATOM 3406 C CA . LYS A 1 21 ? 5.758 -5.924 -0.721 1.00 0.00 21 LYS A CA 4
ATOM 3407 C C . LYS A 1 21 ? 4.416 -6.657 -0.636 1.00 0.00 21 LYS A C 4
ATOM 3408 O O . LYS A 1 21 ? 4.072 -7.226 0.382 1.00 0.00 21 LYS A O 4
ATOM 3427 N N . MET A 1 22 ? 3.657 -6.655 -1.698 1.00 0.00 22 MET A N 4
ATOM 3428 C CA . MET A 1 22 ? 2.342 -7.358 -1.681 1.00 0.00 22 MET A CA 4
ATOM 3429 C C . MET A 1 22 ? 2.226 -8.274 -2.902 1.00 0.00 22 MET A C 4
ATOM 3430 O O . MET A 1 22 ? 1.448 -8.030 -3.804 1.00 0.00 22 MET A O 4
ATOM 3444 N N . SER A 1 23 ? 3.001 -9.324 -2.940 1.00 0.00 23 SER A N 4
ATOM 3445 C CA . SER A 1 23 ? 2.946 -10.256 -4.105 1.00 0.00 23 SER A CA 4
ATOM 3446 C C . SER A 1 23 ? 1.572 -10.930 -4.200 1.00 0.00 23 SER A C 4
ATOM 3447 O O . SER A 1 23 ? 0.879 -10.805 -5.190 1.00 0.00 23 SER A O 4
ATOM 3455 N N . GLN A 1 24 ? 1.177 -11.652 -3.186 1.00 0.00 24 GLN A N 4
ATOM 3456 C CA . GLN A 1 24 ? -0.146 -12.342 -3.232 1.00 0.00 24 GLN A CA 4
ATOM 3457 C C . GLN A 1 24 ? -1.264 -11.405 -2.760 1.00 0.00 24 GLN A C 4
ATOM 3458 O O . GLN A 1 24 ? -2.095 -11.774 -1.955 1.00 0.00 24 GLN A O 4
ATOM 3472 N N . TYR A 1 25 ? -1.296 -10.200 -3.258 1.00 0.00 25 TYR A N 4
ATOM 3473 C CA . TYR A 1 25 ? -2.366 -9.248 -2.841 1.00 0.00 25 TYR A CA 4
ATOM 3474 C C . TYR A 1 25 ? -2.944 -8.518 -4.060 1.00 0.00 25 TYR A C 4
ATOM 3475 O O . TYR A 1 25 ? -3.662 -7.548 -3.927 1.00 0.00 25 TYR A O 4
ATOM 3493 N N . LYS A 1 26 ? -2.637 -8.973 -5.247 1.00 0.00 26 LYS A N 4
ATOM 3494 C CA . LYS A 1 26 ? -3.173 -8.297 -6.464 1.00 0.00 26 LYS A CA 4
ATOM 3495 C C . LYS A 1 26 ? -4.638 -8.690 -6.688 1.00 0.00 26 LYS A C 4
ATOM 3496 O O . LYS A 1 26 ? -5.545 -7.973 -6.315 1.00 0.00 26 LYS A O 4
ATOM 3515 N N . GLU A 1 27 ? -4.875 -9.822 -7.296 1.00 0.00 27 GLU A N 4
ATOM 3516 C CA . GLU A 1 27 ? -6.282 -10.253 -7.539 1.00 0.00 27 GLU A CA 4
ATOM 3517 C C . GLU A 1 27 ? -7.077 -10.234 -6.232 1.00 0.00 27 GLU A C 4
ATOM 3518 O O . GLU A 1 27 ? -8.279 -10.058 -6.226 1.00 0.00 27 GLU A O 4
ATOM 3530 N N . SER A 1 28 ? -6.413 -10.410 -5.122 1.00 0.00 28 SER A N 4
ATOM 3531 C CA . SER A 1 28 ? -7.131 -10.399 -3.815 1.00 0.00 28 SER A CA 4
ATOM 3532 C C . SER A 1 28 ? -7.716 -9.010 -3.545 1.00 0.00 28 SER A C 4
ATOM 3533 O O . SER A 1 28 ? -8.811 -8.875 -3.037 1.00 0.00 28 SER A O 4
ATOM 3541 N N . PHE A 1 29 ? -6.996 -7.977 -3.887 1.00 0.00 29 PHE A N 4
ATOM 3542 C CA . PHE A 1 29 ? -7.511 -6.598 -3.653 1.00 0.00 29 PHE A CA 4
ATOM 3543 C C . PHE A 1 29 ? -8.522 -6.221 -4.738 1.00 0.00 29 PHE A C 4
ATOM 3544 O O . PHE A 1 29 ? -9.353 -5.355 -4.553 1.00 0.00 29 PHE A O 4
ATOM 3561 N N . ALA A 1 30 ? -8.459 -6.867 -5.871 1.00 0.00 30 ALA A N 4
ATOM 3562 C CA . ALA A 1 30 ? -9.418 -6.547 -6.967 1.00 0.00 30 ALA A CA 4
ATOM 3563 C C . ALA A 1 30 ? -10.823 -7.024 -6.593 1.00 0.00 30 ALA A C 4
ATOM 3564 O O . ALA A 1 30 ? -11.812 -6.528 -7.094 1.00 0.00 30 ALA A O 4
ATOM 3571 N N . SER A 1 31 ? -10.918 -7.986 -5.715 1.00 0.00 31 SER A N 4
ATOM 3572 C CA . SER A 1 31 ? -12.259 -8.495 -5.309 1.00 0.00 31 SER A CA 4
ATOM 3573 C C . SER A 1 31 ? -12.901 -7.545 -4.294 1.00 0.00 31 SER A C 4
ATOM 3574 O O . SER A 1 31 ? -14.036 -7.140 -4.442 1.00 0.00 31 SER A O 4
ATOM 3582 N N . ALA A 1 32 ? -12.181 -7.188 -3.266 1.00 0.00 32 ALA A N 4
ATOM 3583 C CA . ALA A 1 32 ? -12.751 -6.264 -2.244 1.00 0.00 32 ALA A CA 4
ATOM 3584 C C . ALA A 1 32 ? -13.111 -4.921 -2.887 1.00 0.00 32 ALA A C 4
ATOM 3585 O O . ALA A 1 32 ? -14.001 -4.226 -2.439 1.00 0.00 32 ALA A O 4
ATOM 3592 N N . GLY A 1 33 ? -12.426 -4.554 -3.936 1.00 0.00 33 GLY A N 4
ATOM 3593 C CA . GLY A 1 33 ? -12.729 -3.258 -4.609 1.00 0.00 33 GLY A CA 4
ATOM 3594 C C . GLY A 1 33 ? -11.525 -2.318 -4.496 1.00 0.00 33 GLY A C 4
ATOM 3595 O O . GLY A 1 33 ? -11.635 -1.129 -4.720 1.00 0.00 33 GLY A O 4
ATOM 3599 N N . PHE A 1 34 ? -10.375 -2.835 -4.157 1.00 0.00 34 PHE A N 4
ATOM 3600 C CA . PHE A 1 34 ? -9.172 -1.960 -4.040 1.00 0.00 34 PHE A CA 4
ATOM 3601 C C . PHE A 1 34 ? -8.396 -1.959 -5.362 1.00 0.00 34 PHE A C 4
ATOM 3602 O O . PHE A 1 34 ? -7.225 -2.276 -5.406 1.00 0.00 34 PHE A O 4
ATOM 3619 N N . THR A 1 35 ? -9.047 -1.615 -6.443 1.00 0.00 35 THR A N 4
ATOM 3620 C CA . THR A 1 35 ? -8.352 -1.607 -7.768 1.00 0.00 35 THR A CA 4
ATOM 3621 C C . THR A 1 35 ? -7.850 -0.199 -8.114 1.00 0.00 35 THR A C 4
ATOM 3622 O O . THR A 1 35 ? -6.672 0.015 -8.306 1.00 0.00 35 THR A O 4
ATOM 3633 N N . THR A 1 36 ? -8.730 0.762 -8.206 1.00 0.00 36 THR A N 4
ATOM 3634 C CA . THR A 1 36 ? -8.278 2.144 -8.544 1.00 0.00 36 THR A CA 4
ATOM 3635 C C . THR A 1 36 ? -7.702 2.818 -7.294 1.00 0.00 36 THR A C 4
ATOM 3636 O O . THR A 1 36 ? -7.598 2.211 -6.248 1.00 0.00 36 THR A O 4
ATOM 3647 N N . PHE A 1 37 ? -7.327 4.067 -7.388 1.00 0.00 37 PHE A N 4
ATOM 3648 C CA . PHE A 1 37 ? -6.763 4.759 -6.194 1.00 0.00 37 PHE A CA 4
ATOM 3649 C C . PHE A 1 37 ? -7.874 5.480 -5.426 1.00 0.00 37 PHE A C 4
ATOM 3650 O O . PHE A 1 37 ? -7.709 6.593 -4.966 1.00 0.00 37 PHE A O 4
ATOM 3667 N N . ASP A 1 38 ? -9.004 4.846 -5.287 1.00 0.00 38 ASP A N 4
ATOM 3668 C CA . ASP A 1 38 ? -10.139 5.478 -4.548 1.00 0.00 38 ASP A CA 4
ATOM 3669 C C . ASP A 1 38 ? -10.710 4.503 -3.509 1.00 0.00 38 ASP A C 4
ATOM 3670 O O . ASP A 1 38 ? -10.418 4.601 -2.333 1.00 0.00 38 ASP A O 4
ATOM 3679 N N . ILE A 1 39 ? -11.525 3.570 -3.937 1.00 0.00 39 ILE A N 4
ATOM 3680 C CA . ILE A 1 39 ? -12.129 2.582 -2.986 1.00 0.00 39 ILE A CA 4
ATOM 3681 C C . ILE A 1 39 ? -11.085 2.053 -1.991 1.00 0.00 39 ILE A C 4
ATOM 3682 O O . ILE A 1 39 ? -11.413 1.670 -0.885 1.00 0.00 39 ILE A O 4
ATOM 3698 N N . VAL A 1 40 ? -9.839 2.024 -2.371 1.00 0.00 40 VAL A N 4
ATOM 3699 C CA . VAL A 1 40 ? -8.798 1.513 -1.433 1.00 0.00 40 VAL A CA 4
ATOM 3700 C C . VAL A 1 40 ? -8.707 2.423 -0.203 1.00 0.00 40 VAL A C 4
ATOM 3701 O O . VAL A 1 40 ? -8.157 2.052 0.814 1.00 0.00 40 VAL A O 4
ATOM 3714 N N . SER A 1 41 ? -9.245 3.613 -0.283 1.00 0.00 41 SER A N 4
ATOM 3715 C CA . SER A 1 41 ? -9.188 4.538 0.884 1.00 0.00 41 SER A CA 4
ATOM 3716 C C . SER A 1 41 ? -10.457 4.397 1.727 1.00 0.00 41 SER A C 4
ATOM 3717 O O . SER A 1 41 ? -10.974 5.360 2.258 1.00 0.00 41 SER A O 4
ATOM 3725 N N . GLN A 1 42 ? -10.962 3.203 1.850 1.00 0.00 42 GLN A N 4
ATOM 3726 C CA . GLN A 1 42 ? -12.198 2.989 2.655 1.00 0.00 42 GLN A CA 4
ATOM 3727 C C . GLN A 1 42 ? -12.265 1.538 3.135 1.00 0.00 42 GLN A C 4
ATOM 3728 O O . GLN A 1 42 ? -13.278 0.879 3.011 1.00 0.00 42 GLN A O 4
ATOM 3742 N N . MET A 1 43 ? -11.191 1.036 3.679 1.00 0.00 43 MET A N 4
ATOM 3743 C CA . MET A 1 43 ? -11.190 -0.374 4.164 1.00 0.00 43 MET A CA 4
ATOM 3744 C C . MET A 1 43 ? -10.285 -0.511 5.392 1.00 0.00 43 MET A C 4
ATOM 3745 O O . MET A 1 43 ? -9.189 0.010 5.430 1.00 0.00 43 MET A O 4
ATOM 3759 N N . THR A 1 44 ? -10.736 -1.210 6.397 1.00 0.00 44 THR A N 4
ATOM 3760 C CA . THR A 1 44 ? -9.905 -1.382 7.622 1.00 0.00 44 THR A CA 4
ATOM 3761 C C . THR A 1 44 ? -9.413 -2.830 7.729 1.00 0.00 44 THR A C 4
ATOM 3762 O O . THR A 1 44 ? -9.455 -3.581 6.776 1.00 0.00 44 THR A O 4
ATOM 3773 N N . VAL A 1 45 ? -8.950 -3.225 8.883 1.00 0.00 45 VAL A N 4
ATOM 3774 C CA . VAL A 1 45 ? -8.457 -4.622 9.049 1.00 0.00 45 VAL A CA 4
ATOM 3775 C C . VAL A 1 45 ? -9.529 -5.619 8.600 1.00 0.00 45 VAL A C 4
ATOM 3776 O O . VAL A 1 45 ? -9.235 -6.634 8.001 1.00 0.00 45 VAL A O 4
ATOM 3789 N N . GLU A 1 46 ? -10.772 -5.338 8.886 1.00 0.00 46 GLU A N 4
ATOM 3790 C CA . GLU A 1 46 ? -11.861 -6.270 8.474 1.00 0.00 46 GLU A CA 4
ATOM 3791 C C . GLU A 1 46 ? -11.766 -6.568 6.975 1.00 0.00 46 GLU A C 4
ATOM 3792 O O . GLU A 1 46 ? -11.907 -7.695 6.546 1.00 0.00 46 GLU A O 4
ATOM 3804 N N . ASP A 1 47 ? -11.526 -5.564 6.176 1.00 0.00 47 ASP A N 4
ATOM 3805 C CA . ASP A 1 47 ? -11.423 -5.792 4.705 1.00 0.00 47 ASP A CA 4
ATOM 3806 C C . ASP A 1 47 ? -10.160 -6.594 4.384 1.00 0.00 47 ASP A C 4
ATOM 3807 O O . ASP A 1 47 ? -10.195 -7.552 3.636 1.00 0.00 47 ASP A O 4
ATOM 3816 N N . ILE A 1 48 ? -9.043 -6.213 4.944 1.00 0.00 48 ILE A N 4
ATOM 3817 C CA . ILE A 1 48 ? -7.780 -6.956 4.670 1.00 0.00 48 ILE A CA 4
ATOM 3818 C C . ILE A 1 48 ? -7.967 -8.444 4.976 1.00 0.00 48 ILE A C 4
ATOM 3819 O O . ILE A 1 48 ? -7.704 -9.295 4.149 1.00 0.00 48 ILE A O 4
ATOM 3835 N N . LEU A 1 49 ? -8.420 -8.765 6.156 1.00 0.00 49 LEU A N 4
ATOM 3836 C CA . LEU A 1 49 ? -8.625 -10.198 6.513 1.00 0.00 49 LEU A CA 4
ATOM 3837 C C . LEU A 1 49 ? -9.596 -10.856 5.528 1.00 0.00 49 LEU A C 4
ATOM 3838 O O . LEU A 1 49 ? -9.614 -12.059 5.368 1.00 0.00 49 LEU A O 4
ATOM 3854 N N . ARG A 1 50 ? -10.404 -10.072 4.867 1.00 0.00 50 ARG A N 4
ATOM 3855 C CA . ARG A 1 50 ? -11.372 -10.653 3.891 1.00 0.00 50 ARG A CA 4
ATOM 3856 C C . ARG A 1 50 ? -10.708 -10.814 2.521 1.00 0.00 50 ARG A C 4
ATOM 3857 O O . ARG A 1 50 ? -10.852 -11.826 1.866 1.00 0.00 50 ARG A O 4
ATOM 3878 N N . VAL A 1 51 ? -9.983 -9.821 2.085 1.00 0.00 51 VAL A N 4
ATOM 3879 C CA . VAL A 1 51 ? -9.310 -9.916 0.758 1.00 0.00 51 VAL A CA 4
ATOM 3880 C C . VAL A 1 51 ? -8.430 -11.168 0.698 1.00 0.00 51 VAL A C 4
ATOM 3881 O O . VAL A 1 51 ? -8.100 -11.656 -0.364 1.00 0.00 51 VAL A O 4
ATOM 3894 N N . GLY A 1 52 ? -8.047 -11.691 1.831 1.00 0.00 52 GLY A N 4
ATOM 3895 C CA . GLY A 1 52 ? -7.192 -12.911 1.836 1.00 0.00 52 GLY A CA 4
ATOM 3896 C C . GLY A 1 52 ? -5.823 -12.576 2.436 1.00 0.00 52 GLY A C 4
ATOM 3897 O O . GLY A 1 52 ? -4.844 -13.246 2.183 1.00 0.00 52 GLY A O 4
ATOM 3901 N N . VAL A 1 53 ? -5.748 -11.542 3.231 1.00 0.00 53 VAL A N 4
ATOM 3902 C CA . VAL A 1 53 ? -4.443 -11.170 3.847 1.00 0.00 53 VAL A CA 4
ATOM 3903 C C . VAL A 1 53 ? -4.282 -11.867 5.202 1.00 0.00 53 VAL A C 4
ATOM 3904 O O . VAL A 1 53 ? -3.845 -11.274 6.168 1.00 0.00 53 VAL A O 4
ATOM 3917 N N . THR A 1 54 ? -4.633 -13.121 5.280 1.00 0.00 54 THR A N 4
ATOM 3918 C CA . THR A 1 54 ? -4.502 -13.856 6.571 1.00 0.00 54 THR A CA 4
ATOM 3919 C C . THR A 1 54 ? -3.056 -13.799 7.071 1.00 0.00 54 THR A C 4
ATOM 3920 O O . THR A 1 54 ? -2.792 -13.935 8.249 1.00 0.00 54 THR A O 4
ATOM 3931 N N . LEU A 1 55 ? -2.120 -13.599 6.186 1.00 0.00 55 LEU A N 4
ATOM 3932 C CA . LEU A 1 55 ? -0.691 -13.534 6.615 1.00 0.00 55 LEU A CA 4
ATOM 3933 C C . LEU A 1 55 ? -0.507 -12.440 7.670 1.00 0.00 55 LEU A C 4
ATOM 3934 O O . LEU A 1 55 ? -0.864 -11.298 7.464 1.00 0.00 55 LEU A O 4
ATOM 3950 N N . ALA A 1 56 ? 0.048 -12.783 8.802 1.00 0.00 56 ALA A N 4
ATOM 3951 C CA . ALA A 1 56 ? 0.254 -11.760 9.869 1.00 0.00 56 ALA A CA 4
ATOM 3952 C C . ALA A 1 56 ? 1.275 -10.717 9.409 1.00 0.00 56 ALA A C 4
ATOM 3953 O O . ALA A 1 56 ? 2.012 -10.929 8.466 1.00 0.00 56 ALA A O 4
ATOM 3960 N N . GLY A 1 57 ? 1.324 -9.591 10.067 1.00 0.00 57 GLY A N 4
ATOM 3961 C CA . GLY A 1 57 ? 2.296 -8.535 9.665 1.00 0.00 57 GLY A CA 4
ATOM 3962 C C . GLY A 1 57 ? 1.849 -7.914 8.340 1.00 0.00 57 GLY A C 4
ATOM 3963 O O . GLY A 1 57 ? 1.544 -6.739 8.268 1.00 0.00 57 GLY A O 4
ATOM 3967 N N . HIS A 1 58 ? 1.803 -8.690 7.290 1.00 0.00 58 HIS A N 4
ATOM 3968 C CA . HIS A 1 58 ? 1.369 -8.137 5.976 1.00 0.00 58 HIS A CA 4
ATOM 3969 C C . HIS A 1 58 ? 0.008 -7.451 6.127 1.00 0.00 58 HIS A C 4
ATOM 3970 O O . HIS A 1 58 ? -0.258 -6.434 5.519 1.00 0.00 58 HIS A O 4
ATOM 3984 N N . GLN A 1 59 ? -0.852 -8.002 6.941 1.00 0.00 59 GLN A N 4
ATOM 3985 C CA . GLN A 1 59 ? -2.191 -7.380 7.140 1.00 0.00 59 GLN A CA 4
ATOM 3986 C C . GLN A 1 59 ? -2.036 -6.014 7.813 1.00 0.00 59 GLN A C 4
ATOM 3987 O O . GLN A 1 59 ? -2.707 -5.061 7.469 1.00 0.00 59 GLN A O 4
ATOM 4001 N N . LYS A 1 60 ? -1.148 -5.909 8.765 1.00 0.00 60 LYS A N 4
ATOM 4002 C CA . LYS A 1 60 ? -0.945 -4.603 9.453 1.00 0.00 60 LYS A CA 4
ATOM 4003 C C . LYS A 1 60 ? -0.091 -3.681 8.579 1.00 0.00 60 LYS A C 4
ATOM 4004 O O . LYS A 1 60 ? -0.128 -2.474 8.710 1.00 0.00 60 LYS A O 4
ATOM 4023 N N . LYS A 1 61 ? 0.675 -4.243 7.685 1.00 0.00 61 LYS A N 4
ATOM 4024 C CA . LYS A 1 61 ? 1.527 -3.402 6.798 1.00 0.00 61 LYS A CA 4
ATOM 4025 C C . LYS A 1 61 ? 0.646 -2.517 5.911 1.00 0.00 61 LYS A C 4
ATOM 4026 O O . LYS A 1 61 ? 0.782 -1.310 5.891 1.00 0.00 61 LYS A O 4
ATOM 4045 N N . ILE A 1 62 ? -0.261 -3.108 5.183 1.00 0.00 62 ILE A N 4
ATOM 4046 C CA . ILE A 1 62 ? -1.149 -2.299 4.301 1.00 0.00 62 ILE A CA 4
ATOM 4047 C C . ILE A 1 62 ? -2.026 -1.373 5.150 1.00 0.00 62 ILE A C 4
ATOM 4048 O O . ILE A 1 62 ? -2.524 -0.372 4.678 1.00 0.00 62 ILE A O 4
ATOM 4064 N N . LEU A 1 63 ? -2.215 -1.699 6.402 1.00 0.00 63 LEU A N 4
ATOM 4065 C CA . LEU A 1 63 ? -3.058 -0.838 7.286 1.00 0.00 63 LEU A CA 4
ATOM 4066 C C . LEU A 1 63 ? -2.629 0.628 7.165 1.00 0.00 63 LEU A C 4
ATOM 4067 O O . LEU A 1 63 ? -3.439 1.507 6.947 1.00 0.00 63 LEU A O 4
ATOM 4083 N N . ASN A 1 64 ? -1.359 0.895 7.300 1.00 0.00 64 ASN A N 4
ATOM 4084 C CA . ASN A 1 64 ? -0.877 2.302 7.185 1.00 0.00 64 ASN A CA 4
ATOM 4085 C C . ASN A 1 64 ? -0.803 2.711 5.712 1.00 0.00 64 ASN A C 4
ATOM 4086 O O . ASN A 1 64 ? -0.812 3.880 5.381 1.00 0.00 64 ASN A O 4
ATOM 4097 N N . SER A 1 65 ? -0.731 1.756 4.824 1.00 0.00 65 SER A N 4
ATOM 4098 C CA . SER A 1 65 ? -0.656 2.090 3.373 1.00 0.00 65 SER A CA 4
ATOM 4099 C C . SER A 1 65 ? -2.006 2.620 2.883 1.00 0.00 65 SER A C 4
ATOM 4100 O O . SER A 1 65 ? -2.081 3.625 2.208 1.00 0.00 65 SER A O 4
ATOM 4108 N N . ILE A 1 66 ? -3.077 1.954 3.225 1.00 0.00 66 ILE A N 4
ATOM 4109 C CA . ILE A 1 66 ? -4.426 2.426 2.779 1.00 0.00 66 ILE A CA 4
ATOM 4110 C C . ILE A 1 66 ? -4.605 3.909 3.122 1.00 0.00 66 ILE A C 4
ATOM 4111 O O . ILE A 1 66 ? -5.383 4.612 2.505 1.00 0.00 66 ILE A O 4
ATOM 4127 N N . GLN A 1 67 ? -3.890 4.389 4.102 1.00 0.00 67 GLN A N 4
ATOM 4128 C CA . GLN A 1 67 ? -4.016 5.821 4.489 1.00 0.00 67 G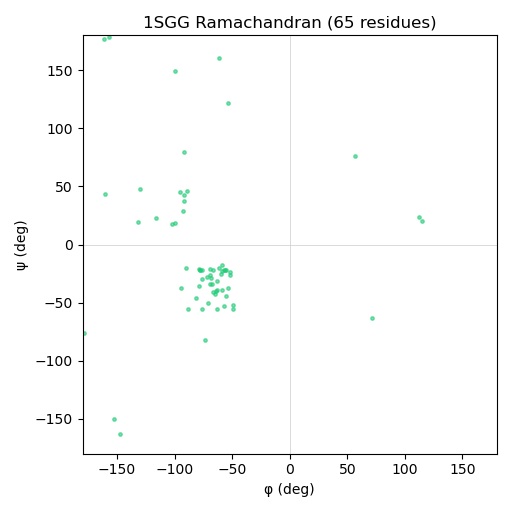LN A CA 4
ATOM 4129 C C . GLN A 1 67 ? -3.294 6.718 3.477 1.00 0.00 67 GLN A C 4
ATOM 4130 O O . GLN A 1 67 ? -3.556 7.901 3.391 1.00 0.00 67 GLN A O 4
ATOM 4144 N N . VAL A 1 68 ? -2.385 6.172 2.712 1.00 0.00 68 VAL A N 4
ATOM 4145 C CA . VAL A 1 68 ? -1.660 7.018 1.717 1.00 0.00 68 VAL A CA 4
ATOM 4146 C C . VAL A 1 68 ? -2.664 7.712 0.792 1.00 0.00 68 VAL A C 4
ATOM 4147 O O . VAL A 1 68 ? -2.364 8.717 0.179 1.00 0.00 68 VAL A O 4
ATOM 4160 N N . MET A 1 69 ? -3.856 7.189 0.692 1.00 0.00 69 MET A N 4
ATOM 4161 C CA . MET A 1 69 ? -4.874 7.827 -0.192 1.00 0.00 69 MET A CA 4
ATOM 4162 C C . MET A 1 69 ? -5.683 8.858 0.597 1.00 0.00 69 MET A C 4
ATOM 4163 O O . MET A 1 69 ? -5.795 10.004 0.207 1.00 0.00 69 MET A O 4
ATOM 4177 N N . ARG A 1 70 ? -6.248 8.463 1.705 1.00 0.00 70 ARG A N 4
ATOM 4178 C CA . ARG A 1 70 ? -7.049 9.423 2.518 1.00 0.00 70 ARG A CA 4
ATOM 4179 C C . ARG A 1 70 ? -6.176 10.597 2.969 1.00 0.00 70 ARG A C 4
ATOM 4180 O O . ARG A 1 70 ? -6.671 11.648 3.327 1.00 0.00 70 ARG A O 4
ATOM 4201 N N . ALA A 1 71 ? -4.881 10.429 2.956 1.00 0.00 71 ALA A N 4
ATOM 4202 C CA . ALA A 1 71 ? -3.981 11.537 3.388 1.00 0.00 71 ALA A CA 4
ATOM 4203 C C . ALA A 1 71 ? -4.056 12.701 2.395 1.00 0.00 71 ALA A C 4
ATOM 4204 O O . ALA A 1 71 ? -4.329 13.826 2.764 1.00 0.00 71 ALA A O 4
ATOM 4211 N N . GLN A 1 72 ? -3.817 12.440 1.138 1.00 0.00 72 GLN A N 4
ATOM 4212 C CA . GLN A 1 72 ? -3.874 13.531 0.127 1.00 0.00 72 GLN A CA 4
ATOM 4213 C C . GLN A 1 72 ? -5.326 13.817 -0.267 1.00 0.00 72 GLN A C 4
ATOM 4214 O O . GLN A 1 72 ? -5.655 14.897 -0.716 1.00 0.00 72 GLN A O 4
ATOM 4228 N N . MET A 1 73 ? -6.195 12.860 -0.099 1.00 0.00 73 MET A N 4
ATOM 4229 C CA . MET A 1 73 ? -7.625 13.081 -0.464 1.00 0.00 73 MET A CA 4
ATOM 4230 C C . MET A 1 73 ? -8.331 13.886 0.629 1.00 0.00 73 MET A C 4
ATOM 4231 O O . MET A 1 73 ? -9.348 14.509 0.397 1.00 0.00 73 MET A O 4
ATOM 4245 N N . TYR A 1 7 ? 3.528 10.379 -2.536 1.00 0.00 7 TYR A N 5
ATOM 4246 C CA . TYR A 1 7 ? 3.314 9.021 -3.117 1.00 0.00 7 TYR A CA 5
ATOM 4247 C C . TYR A 1 7 ? 2.596 9.120 -4.477 1.00 0.00 7 TYR A C 5
ATOM 4248 O O . TYR A 1 7 ? 1.860 8.233 -4.863 1.00 0.00 7 TYR A O 5
ATOM 4266 N N . THR A 1 8 ? 2.799 10.189 -5.199 1.00 0.00 8 THR A N 5
ATOM 4267 C CA . THR A 1 8 ? 2.119 10.333 -6.518 1.00 0.00 8 THR A CA 5
ATOM 4268 C C . THR A 1 8 ? 3.000 9.771 -7.639 1.00 0.00 8 THR A C 5
ATOM 4269 O O . THR A 1 8 ? 3.061 10.314 -8.723 1.00 0.00 8 THR A O 5
ATOM 4280 N N . SER A 1 9 ? 3.679 8.684 -7.387 1.00 0.00 9 SER A N 5
ATOM 4281 C CA . SER A 1 9 ? 4.549 8.089 -8.441 1.00 0.00 9 SER A CA 5
ATOM 4282 C C . SER A 1 9 ? 4.049 6.689 -8.813 1.00 0.00 9 SER A C 5
ATOM 4283 O O . SER A 1 9 ? 4.770 5.895 -9.384 1.00 0.00 9 SER A O 5
ATOM 4291 N N . PHE A 1 10 ? 2.821 6.377 -8.491 1.00 0.00 10 PHE A N 5
ATOM 4292 C CA . PHE A 1 10 ? 2.283 5.028 -8.829 1.00 0.00 10 PHE A CA 5
ATOM 4293 C C . PHE A 1 10 ? 1.314 5.126 -10.010 1.00 0.00 10 PHE A C 5
ATOM 4294 O O . PHE A 1 10 ? 0.643 6.121 -10.195 1.00 0.00 10 PHE A O 5
ATOM 4311 N N . ASN A 1 11 ? 1.231 4.096 -10.807 1.00 0.00 11 ASN A N 5
ATOM 4312 C CA . ASN A 1 11 ? 0.301 4.128 -11.972 1.00 0.00 11 ASN A CA 5
ATOM 4313 C C . ASN A 1 11 ? -1.012 3.426 -11.611 1.00 0.00 11 ASN A C 5
ATOM 4314 O O . ASN A 1 11 ? -2.068 3.767 -12.105 1.00 0.00 11 ASN A O 5
ATOM 4325 N N . THR A 1 12 ? -0.948 2.447 -10.750 1.00 0.00 12 THR A N 5
ATOM 4326 C CA . THR A 1 12 ? -2.186 1.718 -10.351 1.00 0.00 12 THR A CA 5
ATOM 4327 C C . THR A 1 12 ? -1.955 0.978 -9.031 1.00 0.00 12 THR A C 5
ATOM 4328 O O . THR A 1 12 ? -0.856 0.951 -8.510 1.00 0.00 12 THR A O 5
ATOM 4339 N N . VAL A 1 13 ? -2.976 0.371 -8.488 1.00 0.00 13 VAL A N 5
ATOM 4340 C CA . VAL A 1 13 ? -2.805 -0.371 -7.205 1.00 0.00 13 VAL A CA 5
ATOM 4341 C C . VAL A 1 13 ? -1.640 -1.361 -7.334 1.00 0.00 13 VAL A C 5
ATOM 4342 O O . VAL A 1 13 ? -1.021 -1.740 -6.360 1.00 0.00 13 VAL A O 5
ATOM 4355 N N . ASP A 1 14 ? -1.339 -1.775 -8.533 1.00 0.00 14 ASP A N 5
ATOM 4356 C CA . ASP A 1 14 ? -0.215 -2.733 -8.730 1.00 0.00 14 ASP A CA 5
ATOM 4357 C C . ASP A 1 14 ? 1.109 -2.085 -8.316 1.00 0.00 14 ASP A C 5
ATOM 4358 O O . ASP A 1 14 ? 1.964 -2.717 -7.728 1.00 0.00 14 ASP A O 5
ATOM 4367 N N . GLU A 1 15 ? 1.282 -0.827 -8.615 1.00 0.00 15 GLU A N 5
ATOM 4368 C CA . GLU A 1 15 ? 2.548 -0.137 -8.240 1.00 0.00 15 GLU A CA 5
ATOM 4369 C C . GLU A 1 15 ? 2.536 0.212 -6.749 1.00 0.00 15 GLU A C 5
ATOM 4370 O O . GLU A 1 15 ? 3.570 0.377 -6.132 1.00 0.00 15 GLU A O 5
ATOM 4382 N N . TRP A 1 16 ? 1.374 0.329 -6.168 1.00 0.00 16 TRP A N 5
ATOM 4383 C CA . TRP A 1 16 ? 1.296 0.669 -4.717 1.00 0.00 16 TRP A CA 5
ATOM 4384 C C . TRP A 1 16 ? 1.465 -0.604 -3.871 1.00 0.00 16 TRP A C 5
ATOM 4385 O O . TRP A 1 16 ? 2.285 -0.656 -2.975 1.00 0.00 16 TRP A O 5
ATOM 4406 N N . LEU A 1 17 ? 0.694 -1.621 -4.140 1.00 0.00 17 LEU A N 5
ATOM 4407 C CA . LEU A 1 17 ? 0.818 -2.873 -3.337 1.00 0.00 17 LEU A CA 5
ATOM 4408 C C . LEU A 1 17 ? 2.218 -3.475 -3.496 1.00 0.00 17 LEU A C 5
ATOM 4409 O O . LEU A 1 17 ? 2.702 -4.176 -2.629 1.00 0.00 17 LEU A O 5
ATOM 4425 N N . ASP A 1 18 ? 2.870 -3.213 -4.596 1.00 0.00 18 ASP A N 5
ATOM 4426 C CA . ASP A 1 18 ? 4.235 -3.777 -4.803 1.00 0.00 18 ASP A CA 5
ATOM 4427 C C . ASP A 1 18 ? 5.242 -3.103 -3.866 1.00 0.00 18 ASP A C 5
ATOM 4428 O O . ASP A 1 18 ? 6.156 -3.727 -3.369 1.00 0.00 18 ASP A O 5
ATOM 4437 N N . ALA A 1 19 ? 5.082 -1.830 -3.625 1.00 0.00 19 ALA A N 5
ATOM 4438 C CA . ALA A 1 19 ? 6.032 -1.115 -2.724 1.00 0.00 19 ALA A CA 5
ATOM 4439 C C . ALA A 1 19 ? 5.801 -1.518 -1.262 1.00 0.00 19 ALA A C 5
ATOM 4440 O O . ALA A 1 19 ? 6.622 -1.260 -0.404 1.00 0.00 19 ALA A O 5
ATOM 4447 N N . ILE A 1 20 ? 4.692 -2.142 -0.968 1.00 0.00 20 ILE A N 5
ATOM 4448 C CA . ILE A 1 20 ? 4.426 -2.548 0.445 1.00 0.00 20 ILE A CA 5
ATOM 4449 C C . ILE A 1 20 ? 4.589 -4.062 0.613 1.00 0.00 20 ILE A C 5
ATOM 4450 O O . ILE A 1 20 ? 3.936 -4.680 1.431 1.00 0.00 20 ILE A O 5
ATOM 4466 N N . LYS A 1 21 ? 5.464 -4.663 -0.148 1.00 0.00 21 LYS A N 5
ATOM 4467 C CA . LYS A 1 21 ? 5.680 -6.136 -0.027 1.00 0.00 21 LYS A CA 5
ATOM 4468 C C . LYS A 1 21 ? 4.361 -6.892 -0.204 1.00 0.00 21 LYS A C 5
ATOM 4469 O O . LYS A 1 21 ? 3.653 -7.156 0.747 1.00 0.00 21 LYS A O 5
ATOM 4488 N N . MET A 1 22 ? 4.035 -7.250 -1.413 1.00 0.00 22 MET A N 5
ATOM 4489 C CA . MET A 1 22 ? 2.770 -8.002 -1.660 1.00 0.00 22 MET A CA 5
ATOM 4490 C C . MET A 1 22 ? 2.971 -8.977 -2.822 1.00 0.00 22 MET A C 5
ATOM 4491 O O . MET A 1 22 ? 2.725 -8.656 -3.967 1.00 0.00 22 MET A O 5
ATOM 4505 N N . SER A 1 23 ? 3.431 -10.163 -2.529 1.00 0.00 23 SER A N 5
ATOM 4506 C CA . SER A 1 23 ? 3.670 -11.176 -3.602 1.00 0.00 23 SER A CA 5
ATOM 4507 C C . SER A 1 23 ? 2.486 -11.247 -4.574 1.00 0.00 23 SER A C 5
ATOM 4508 O O . SER A 1 23 ? 2.629 -11.004 -5.756 1.00 0.00 23 SER A O 5
ATOM 4516 N N . GLN A 1 24 ? 1.320 -11.581 -4.092 1.00 0.00 24 GLN A N 5
ATOM 4517 C CA . GLN A 1 24 ? 0.142 -11.669 -5.004 1.00 0.00 24 GLN A CA 5
ATOM 4518 C C . GLN A 1 24 ? -1.108 -11.098 -4.332 1.00 0.00 24 GLN A C 5
ATOM 4519 O O . GLN A 1 24 ? -2.028 -11.817 -3.997 1.00 0.00 24 GLN A O 5
ATOM 4533 N N . TYR A 1 25 ? -1.154 -9.809 -4.141 1.00 0.00 25 TYR A N 5
ATOM 4534 C CA . TYR A 1 25 ? -2.353 -9.192 -3.500 1.00 0.00 25 TYR A CA 5
ATOM 4535 C C . TYR A 1 25 ? -3.174 -8.419 -4.539 1.00 0.00 25 TYR A C 5
ATOM 4536 O O . TYR A 1 25 ? -4.316 -8.075 -4.307 1.00 0.00 25 TYR A O 5
ATOM 4554 N N . LYS A 1 26 ? -2.604 -8.141 -5.682 1.00 0.00 26 LYS A N 5
ATOM 4555 C CA . LYS A 1 26 ? -3.357 -7.390 -6.727 1.00 0.00 26 LYS A CA 5
ATOM 4556 C C . LYS A 1 26 ? -4.686 -8.088 -7.027 1.00 0.00 26 LYS A C 5
ATOM 4557 O O . LYS A 1 26 ? -5.745 -7.596 -6.695 1.00 0.00 26 LYS A O 5
ATOM 4576 N N . GLU A 1 27 ? -4.638 -9.234 -7.651 1.00 0.00 27 GLU A N 5
ATOM 4577 C CA . GLU A 1 27 ? -5.900 -9.964 -7.972 1.00 0.00 27 GLU A CA 5
ATOM 4578 C C . GLU A 1 27 ? -6.753 -10.126 -6.710 1.00 0.00 27 GLU A C 5
ATOM 4579 O O . GLU A 1 27 ? -7.965 -10.054 -6.756 1.00 0.00 27 GLU A O 5
ATOM 4591 N N . SER A 1 28 ? -6.129 -10.341 -5.586 1.00 0.00 28 SER A N 5
ATOM 4592 C CA . SER A 1 28 ? -6.904 -10.505 -4.322 1.00 0.00 28 SER A CA 5
ATOM 4593 C C . SER A 1 28 ? -7.566 -9.182 -3.934 1.00 0.00 28 SER A C 5
ATOM 4594 O O . SER A 1 28 ? -8.722 -9.138 -3.564 1.00 0.00 28 SER A O 5
ATOM 4602 N N . PHE A 1 29 ? -6.839 -8.099 -4.016 1.00 0.00 29 PHE A N 5
ATOM 4603 C CA . PHE A 1 29 ? -7.427 -6.779 -3.653 1.00 0.00 29 PHE A CA 5
ATOM 4604 C C . PHE A 1 29 ? -8.609 -6.457 -4.570 1.00 0.00 29 PHE A C 5
ATOM 4605 O O . PHE A 1 29 ? -9.547 -5.790 -4.180 1.00 0.00 29 PHE A O 5
ATOM 4622 N N . ALA A 1 30 ? -8.574 -6.929 -5.786 1.00 0.00 30 ALA A N 5
ATOM 4623 C CA . ALA A 1 30 ? -9.697 -6.653 -6.727 1.00 0.00 30 ALA A CA 5
ATOM 4624 C C . ALA A 1 30 ? -10.996 -7.260 -6.190 1.00 0.00 30 ALA A C 5
ATOM 4625 O O . ALA A 1 30 ? -12.069 -6.726 -6.384 1.00 0.00 30 ALA A O 5
ATOM 4632 N N . SER A 1 31 ? -10.904 -8.371 -5.513 1.00 0.00 31 SER A N 5
ATOM 4633 C CA . SER A 1 31 ? -12.133 -9.012 -4.961 1.00 0.00 31 SER A CA 5
ATOM 4634 C C . SER A 1 31 ? -12.893 -8.017 -4.081 1.00 0.00 31 SER A C 5
ATOM 4635 O O . SER A 1 31 ? -14.076 -7.793 -4.257 1.00 0.00 31 SER A O 5
ATOM 4643 N N . ALA A 1 32 ? -12.226 -7.418 -3.133 1.00 0.00 32 ALA A N 5
ATOM 4644 C CA . ALA A 1 32 ? -12.911 -6.437 -2.243 1.00 0.00 32 ALA A CA 5
ATOM 4645 C C . ALA A 1 32 ? -13.225 -5.154 -3.017 1.00 0.00 32 ALA A C 5
ATOM 4646 O O . ALA A 1 32 ? -14.129 -4.418 -2.677 1.00 0.00 32 ALA A O 5
ATOM 4653 N N . GLY A 1 33 ? -12.485 -4.883 -4.058 1.00 0.00 33 GLY A N 5
ATOM 4654 C CA . GLY A 1 33 ? -12.740 -3.650 -4.854 1.00 0.00 33 GLY A CA 5
ATOM 4655 C C . GLY A 1 33 ? -11.600 -2.648 -4.641 1.00 0.00 33 GLY A C 5
ATOM 4656 O O . GLY A 1 33 ? -11.745 -1.471 -4.896 1.00 0.00 33 GLY A O 5
ATOM 4660 N N . PHE A 1 34 ? -10.469 -3.106 -4.181 1.00 0.00 34 PHE A N 5
ATOM 4661 C CA . PHE A 1 34 ? -9.324 -2.174 -3.957 1.00 0.00 34 PHE A CA 5
ATOM 4662 C C . PHE A 1 34 ? -8.436 -2.125 -5.205 1.00 0.00 34 PHE A C 5
ATOM 4663 O O . PHE A 1 34 ? -7.224 -2.149 -5.118 1.00 0.00 34 PHE A O 5
ATOM 4680 N N . THR A 1 35 ? -9.031 -2.069 -6.366 1.00 0.00 35 THR A N 5
ATOM 4681 C CA . THR A 1 35 ? -8.219 -2.034 -7.622 1.00 0.00 35 THR A CA 5
ATOM 4682 C C . THR A 1 35 ? -7.810 -0.599 -7.985 1.00 0.00 35 THR A C 5
ATOM 4683 O O . THR A 1 35 ? -7.063 -0.385 -8.920 1.00 0.00 35 THR A O 5
ATOM 4694 N N . THR A 1 36 ? -8.284 0.385 -7.268 1.00 0.00 36 THR A N 5
ATOM 4695 C CA . THR A 1 36 ? -7.902 1.789 -7.602 1.00 0.00 36 THR A CA 5
ATOM 4696 C C . THR A 1 36 ? -7.584 2.570 -6.323 1.00 0.00 36 THR A C 5
ATOM 4697 O O . THR A 1 36 ? -7.569 2.022 -5.238 1.00 0.00 36 THR A O 5
ATOM 4708 N N . PHE A 1 37 ? -7.334 3.848 -6.438 1.00 0.00 37 PHE A N 5
ATOM 4709 C CA . PHE A 1 37 ? -7.021 4.656 -5.224 1.00 0.00 37 PHE A CA 5
ATOM 4710 C C . PHE A 1 37 ? -8.302 5.279 -4.664 1.00 0.00 37 PHE A C 5
ATOM 4711 O O . PHE A 1 37 ? -8.331 6.428 -4.271 1.00 0.00 37 PHE A O 5
ATOM 4728 N N . ASP A 1 38 ? -9.359 4.517 -4.622 1.00 0.00 38 ASP A N 5
ATOM 4729 C CA . ASP A 1 38 ? -10.651 5.042 -4.086 1.00 0.00 38 ASP A CA 5
ATOM 4730 C C . ASP A 1 38 ? -11.226 4.058 -3.063 1.00 0.00 38 ASP A C 5
ATOM 4731 O O . ASP A 1 38 ? -11.073 4.228 -1.871 1.00 0.00 38 ASP A O 5
ATOM 4740 N N . ILE A 1 39 ? -11.881 3.020 -3.519 1.00 0.00 39 ILE A N 5
ATOM 4741 C CA . ILE A 1 39 ? -12.457 2.013 -2.577 1.00 0.00 39 ILE A CA 5
ATOM 4742 C C . ILE A 1 39 ? -11.417 1.608 -1.526 1.00 0.00 39 ILE A C 5
ATOM 4743 O O . ILE A 1 39 ? -11.693 1.577 -0.343 1.00 0.00 39 ILE A O 5
ATOM 4759 N N . VAL A 1 40 ? -10.223 1.295 -1.951 1.00 0.00 40 VAL A N 5
ATOM 4760 C CA . VAL A 1 40 ? -9.170 0.894 -0.979 1.00 0.00 40 VAL A CA 5
ATOM 4761 C C . VAL A 1 40 ? -8.795 2.079 -0.077 1.00 0.00 40 VAL A C 5
ATOM 4762 O O . VAL A 1 40 ? -8.206 1.909 0.970 1.00 0.00 40 VAL A O 5
ATOM 4775 N N . SER A 1 41 ? -9.147 3.277 -0.466 1.00 0.00 41 SER A N 5
ATOM 4776 C CA . SER A 1 41 ? -8.821 4.459 0.384 1.00 0.00 41 SER A CA 5
ATOM 4777 C C . SER A 1 41 ? -10.008 4.783 1.293 1.00 0.00 41 SER A C 5
ATOM 4778 O O . SER A 1 41 ? -10.321 5.929 1.543 1.00 0.00 41 SER A O 5
ATOM 4786 N N . GLN A 1 42 ? -10.672 3.774 1.786 1.00 0.00 42 GLN A N 5
ATOM 4787 C CA . GLN A 1 42 ? -11.843 4.007 2.677 1.00 0.00 42 GLN A CA 5
ATOM 4788 C C . GLN A 1 42 ? -12.236 2.700 3.368 1.00 0.00 42 GLN A C 5
ATOM 4789 O O . GLN A 1 42 ? -13.375 2.277 3.320 1.00 0.00 42 GLN A O 5
ATOM 4803 N N . MET A 1 43 ? -11.299 2.052 4.006 1.00 0.00 43 MET A N 5
ATOM 4804 C CA . MET A 1 43 ? -11.616 0.768 4.695 1.00 0.00 43 MET A CA 5
ATOM 4805 C C . MET A 1 43 ? -10.762 0.616 5.956 1.00 0.00 43 MET A C 5
ATOM 4806 O O . MET A 1 43 ? -10.155 1.557 6.426 1.00 0.00 43 MET A O 5
ATOM 4820 N N . THR A 1 44 ? -10.714 -0.565 6.508 1.00 0.00 44 THR A N 5
ATOM 4821 C CA . THR A 1 44 ? -9.902 -0.783 7.740 1.00 0.00 44 THR A CA 5
ATOM 4822 C C . THR A 1 44 ? -9.326 -2.203 7.749 1.00 0.00 44 THR A C 5
ATOM 4823 O O . THR A 1 44 ? -9.338 -2.893 6.750 1.00 0.00 44 THR A O 5
ATOM 4834 N N . VAL A 1 45 ? -8.824 -2.644 8.870 1.00 0.00 45 VAL A N 5
ATOM 4835 C CA . VAL A 1 45 ? -8.249 -4.017 8.940 1.00 0.00 45 VAL A CA 5
ATOM 4836 C C . VAL A 1 45 ? -9.322 -5.059 8.609 1.00 0.00 45 VAL A C 5
ATOM 4837 O O . VAL A 1 45 ? -9.040 -6.094 8.036 1.00 0.00 45 VAL A O 5
ATOM 4850 N N . GLU A 1 46 ? -10.548 -4.795 8.968 1.00 0.00 46 GLU A N 5
ATOM 4851 C CA . GLU A 1 46 ? -11.638 -5.771 8.675 1.00 0.00 46 GLU A CA 5
ATOM 4852 C C . GLU A 1 46 ? -11.655 -6.117 7.183 1.00 0.00 46 GLU A C 5
ATOM 4853 O O . GLU A 1 46 ? -12.110 -7.170 6.786 1.00 0.00 46 GLU A O 5
ATOM 4865 N N . ASP A 1 47 ? -11.162 -5.238 6.353 1.00 0.00 47 ASP A N 5
ATOM 4866 C CA . ASP A 1 47 ? -11.154 -5.518 4.889 1.00 0.00 47 ASP A CA 5
ATOM 4867 C C . ASP A 1 47 ? -9.903 -6.315 4.509 1.00 0.00 47 ASP A C 5
ATOM 4868 O O . ASP A 1 47 ? -9.961 -7.243 3.726 1.00 0.00 47 ASP A O 5
ATOM 4877 N N . ILE A 1 48 ? -8.773 -5.960 5.054 1.00 0.00 48 ILE A N 5
ATOM 4878 C CA . ILE A 1 48 ? -7.520 -6.697 4.722 1.00 0.00 48 ILE A CA 5
ATOM 4879 C C . ILE A 1 48 ? -7.695 -8.193 5.000 1.00 0.00 48 ILE A C 5
ATOM 4880 O O . ILE A 1 48 ? -7.175 -9.032 4.291 1.00 0.00 48 ILE A O 5
ATOM 4896 N N . LEU A 1 49 ? -8.425 -8.534 6.027 1.00 0.00 49 LEU A N 5
ATOM 4897 C CA . LEU A 1 49 ? -8.631 -9.976 6.348 1.00 0.00 49 LEU A CA 5
ATOM 4898 C C . LEU A 1 49 ? -9.591 -10.613 5.339 1.00 0.00 49 LEU A C 5
ATOM 4899 O O . LEU A 1 49 ? -9.606 -11.813 5.154 1.00 0.00 49 LEU A O 5
ATOM 4915 N N . ARG A 1 50 ? -10.394 -9.817 4.687 1.00 0.00 50 ARG A N 5
ATOM 4916 C CA . ARG A 1 50 ? -11.352 -10.377 3.693 1.00 0.00 50 ARG A CA 5
ATOM 4917 C C . ARG A 1 50 ? -10.656 -10.585 2.344 1.00 0.00 50 ARG A C 5
ATOM 4918 O O . ARG A 1 50 ? -10.830 -11.596 1.694 1.00 0.00 50 ARG A O 5
ATOM 4939 N N . VAL A 1 51 ? -9.869 -9.634 1.922 1.00 0.00 51 VAL A N 5
ATOM 4940 C CA . VAL A 1 51 ? -9.161 -9.777 0.616 1.00 0.00 51 VAL A CA 5
ATOM 4941 C C . VAL A 1 51 ? -8.359 -11.081 0.587 1.00 0.00 51 VAL A C 5
ATOM 4942 O O . VAL A 1 51 ? -8.035 -11.598 -0.464 1.00 0.00 51 VAL A O 5
ATOM 4955 N N . GLY A 1 52 ? -8.035 -11.616 1.733 1.00 0.00 52 GLY A N 5
ATOM 4956 C CA . GLY A 1 52 ? -7.254 -12.886 1.766 1.00 0.00 52 GLY A CA 5
ATOM 4957 C C . GLY A 1 52 ? -5.844 -12.609 2.293 1.00 0.00 52 GLY A C 5
ATOM 4958 O O . GLY A 1 52 ? -4.927 -13.373 2.066 1.00 0.00 52 GLY A O 5
ATOM 4962 N N . VAL A 1 53 ? -5.660 -11.524 2.998 1.00 0.00 53 VAL A N 5
ATOM 4963 C CA . VAL A 1 53 ? -4.308 -11.209 3.538 1.00 0.00 53 VAL A CA 5
ATOM 4964 C C . VAL A 1 53 ? -4.184 -11.718 4.977 1.00 0.00 53 VAL A C 5
ATOM 4965 O O . VAL A 1 53 ? -3.770 -11.003 5.868 1.00 0.00 53 VAL A O 5
ATOM 4978 N N . THR A 1 54 ? -4.546 -12.950 5.211 1.00 0.00 54 THR A N 5
ATOM 4979 C CA . THR A 1 54 ? -4.458 -13.509 6.591 1.00 0.00 54 THR A CA 5
ATOM 4980 C C . THR A 1 54 ? -3.005 -13.510 7.077 1.00 0.00 54 THR A C 5
ATOM 4981 O O . THR A 1 54 ? -2.738 -13.587 8.260 1.00 0.00 54 THR A O 5
ATOM 4992 N N . LEU A 1 55 ? -2.063 -13.429 6.178 1.00 0.00 55 LEU A N 5
ATOM 4993 C CA . LEU A 1 55 ? -0.629 -13.426 6.596 1.00 0.00 55 LEU A CA 5
ATOM 4994 C C . LEU A 1 55 ? -0.390 -12.352 7.660 1.00 0.00 55 LEU A C 5
ATOM 4995 O O . LEU A 1 55 ? -0.775 -11.210 7.502 1.00 0.00 55 LEU A O 5
ATOM 5011 N N . ALA A 1 56 ? 0.243 -12.708 8.745 1.00 0.00 56 ALA A N 5
ATOM 5012 C CA . ALA A 1 56 ? 0.506 -11.707 9.819 1.00 0.00 56 ALA A CA 5
ATOM 5013 C C . ALA A 1 56 ? 1.485 -10.641 9.318 1.00 0.00 56 ALA A C 5
ATOM 5014 O O . ALA A 1 56 ? 2.212 -10.849 8.368 1.00 0.00 56 ALA A O 5
ATOM 5021 N N . GLY A 1 57 ? 1.507 -9.500 9.951 1.00 0.00 57 GLY A N 5
ATOM 5022 C CA . GLY A 1 57 ? 2.436 -8.422 9.510 1.00 0.00 57 GLY A CA 5
ATOM 5023 C C . GLY A 1 57 ? 1.954 -7.851 8.177 1.00 0.00 57 GLY A C 5
ATOM 5024 O O . GLY A 1 57 ? 1.601 -6.691 8.079 1.00 0.00 57 GLY A O 5
ATOM 5028 N N . HIS A 1 58 ? 1.929 -8.653 7.148 1.00 0.00 58 HIS A N 5
ATOM 5029 C CA . HIS A 1 58 ? 1.460 -8.150 5.825 1.00 0.00 58 HIS A CA 5
ATOM 5030 C C . HIS A 1 58 ? 0.065 -7.534 5.971 1.00 0.00 58 HIS A C 5
ATOM 5031 O O . HIS A 1 58 ? -0.273 -6.573 5.309 1.00 0.00 58 HIS A O 5
ATOM 5045 N N . GLN A 1 59 ? -0.742 -8.081 6.838 1.00 0.00 59 GLN A N 5
ATOM 5046 C CA . GLN A 1 59 ? -2.111 -7.528 7.034 1.00 0.00 59 GLN A CA 5
ATOM 5047 C C . GLN A 1 59 ? -2.032 -6.162 7.726 1.00 0.00 59 GLN A C 5
ATOM 5048 O O . GLN A 1 59 ? -2.749 -5.242 7.387 1.00 0.00 59 GLN A O 5
ATOM 5062 N N . LYS A 1 60 ? -1.162 -6.025 8.690 1.00 0.00 60 LYS A N 5
ATOM 5063 C CA . LYS A 1 60 ? -1.037 -4.719 9.398 1.00 0.00 60 LYS A CA 5
ATOM 5064 C C . LYS A 1 60 ? -0.206 -3.748 8.557 1.00 0.00 60 LYS A C 5
ATOM 5065 O O . LYS A 1 60 ? -0.322 -2.545 8.682 1.00 0.00 60 LYS A O 5
ATOM 5084 N N . LYS A 1 61 ? 0.631 -4.262 7.697 1.00 0.00 61 LYS A N 5
ATOM 5085 C CA . LYS A 1 61 ? 1.468 -3.373 6.844 1.00 0.00 61 LYS A CA 5
ATOM 5086 C C . LYS A 1 61 ? 0.577 -2.541 5.918 1.00 0.00 61 LYS A C 5
ATOM 5087 O O . LYS A 1 61 ? 0.686 -1.333 5.858 1.00 0.00 61 LYS A O 5
ATOM 5106 N N . ILE A 1 62 ? -0.304 -3.178 5.196 1.00 0.00 62 ILE A N 5
ATOM 5107 C CA . ILE A 1 62 ? -1.197 -2.417 4.276 1.00 0.00 62 ILE A CA 5
ATOM 5108 C C . ILE A 1 62 ? -2.186 -1.574 5.083 1.00 0.00 62 ILE A C 5
ATOM 5109 O O . ILE A 1 62 ? -2.698 -0.580 4.609 1.00 0.00 62 ILE A O 5
ATOM 5125 N N . LEU A 1 63 ? -2.456 -1.959 6.303 1.00 0.00 63 LEU A N 5
ATOM 5126 C CA . LEU A 1 63 ? -3.411 -1.176 7.143 1.00 0.00 63 LEU A CA 5
ATOM 5127 C C . LEU A 1 63 ? -3.049 0.312 7.113 1.00 0.00 63 LEU A C 5
ATOM 5128 O O . LEU A 1 63 ? -3.868 1.154 6.803 1.00 0.00 63 LEU A O 5
ATOM 5144 N N . ASN A 1 64 ? -1.825 0.638 7.423 1.00 0.00 64 ASN A N 5
ATOM 5145 C CA . ASN A 1 64 ? -1.410 2.070 7.401 1.00 0.00 64 ASN A CA 5
ATOM 5146 C C . ASN A 1 64 ? -1.287 2.554 5.953 1.00 0.00 64 ASN A C 5
ATOM 5147 O O . ASN A 1 64 ? -1.356 3.735 5.675 1.00 0.00 64 ASN A O 5
ATOM 5158 N N . SER A 1 65 ? -1.107 1.648 5.030 1.00 0.00 65 SER A N 5
ATOM 5159 C CA . SER A 1 65 ? -0.982 2.053 3.601 1.00 0.00 65 SER A CA 5
ATOM 5160 C C . SER A 1 65 ? -2.315 2.604 3.088 1.00 0.00 65 SER A C 5
ATOM 5161 O O . SER A 1 65 ? -2.352 3.521 2.295 1.00 0.00 65 SER A O 5
ATOM 5169 N N . ILE A 1 66 ? -3.411 2.057 3.539 1.00 0.00 66 ILE A N 5
ATOM 5170 C CA . ILE A 1 66 ? -4.739 2.560 3.074 1.00 0.00 66 ILE A CA 5
ATOM 5171 C C . ILE A 1 66 ? -4.830 4.075 3.289 1.00 0.00 66 ILE A C 5
ATOM 5172 O O . ILE A 1 66 ? -5.602 4.761 2.645 1.00 0.00 66 ILE A O 5
ATOM 5188 N N . GLN A 1 67 ? -4.047 4.600 4.193 1.00 0.00 67 GLN A N 5
ATOM 5189 C CA . GLN A 1 67 ? -4.089 6.067 4.454 1.00 0.00 67 GLN A CA 5
ATOM 5190 C C . GLN A 1 67 ? -3.313 6.835 3.379 1.00 0.00 67 GLN A C 5
ATOM 5191 O O . GLN A 1 67 ? -3.520 8.016 3.183 1.00 0.00 67 GLN A O 5
ATOM 5205 N N . VAL A 1 68 ? -2.420 6.185 2.679 1.00 0.00 68 VAL A N 5
ATOM 5206 C CA . VAL A 1 68 ? -1.643 6.908 1.627 1.00 0.00 68 VAL A CA 5
ATOM 5207 C C . VAL A 1 68 ? -2.603 7.558 0.625 1.00 0.00 68 VAL A C 5
ATOM 5208 O O . VAL A 1 68 ? -2.254 8.498 -0.062 1.00 0.00 68 VAL A O 5
ATOM 5221 N N . MET A 1 69 ? -3.809 7.066 0.539 1.00 0.00 69 MET A N 5
ATOM 5222 C CA . MET A 1 69 ? -4.786 7.661 -0.417 1.00 0.00 69 MET A CA 5
ATOM 5223 C C . MET A 1 69 ? -5.580 8.777 0.265 1.00 0.00 69 MET A C 5
ATOM 5224 O O . MET A 1 69 ? -5.621 9.897 -0.203 1.00 0.00 69 MET A O 5
ATOM 5238 N N . ARG A 1 70 ? -6.209 8.480 1.369 1.00 0.00 70 ARG A N 5
ATOM 5239 C CA . ARG A 1 70 ? -6.998 9.525 2.081 1.00 0.00 70 ARG A CA 5
ATOM 5240 C C . ARG A 1 70 ? -6.093 10.700 2.465 1.00 0.00 70 ARG A C 5
ATOM 5241 O O . ARG A 1 70 ? -6.552 11.802 2.689 1.00 0.00 70 ARG A O 5
ATOM 5262 N N . ALA A 1 71 ? -4.810 10.471 2.544 1.00 0.00 71 ALA A N 5
ATOM 5263 C CA . ALA A 1 71 ? -3.878 11.574 2.913 1.00 0.00 71 ALA A CA 5
ATOM 5264 C C . ALA A 1 71 ? -3.975 12.713 1.894 1.00 0.00 71 ALA A C 5
ATOM 5265 O O . ALA A 1 71 ? -4.181 13.857 2.246 1.00 0.00 71 ALA A O 5
ATOM 5272 N N . GLN A 1 72 ? -3.827 12.408 0.634 1.00 0.00 72 GLN A N 5
ATOM 5273 C CA . GLN A 1 72 ? -3.910 13.473 -0.405 1.00 0.00 72 GLN A CA 5
ATOM 5274 C C . GLN A 1 72 ? -5.370 13.729 -0.790 1.00 0.00 72 GLN A C 5
ATOM 5275 O O . GLN A 1 72 ? -5.707 14.766 -1.326 1.00 0.00 72 GLN A O 5
ATOM 5289 N N . MET A 1 73 ? -6.240 12.793 -0.522 1.00 0.00 73 MET A N 5
ATOM 5290 C CA . MET A 1 73 ? -7.676 12.987 -0.875 1.00 0.00 73 MET A CA 5
ATOM 5291 C C . MET A 1 73 ? -8.374 13.827 0.197 1.00 0.00 73 MET A C 5
ATOM 5292 O O . MET A 1 73 ? -9.353 14.500 -0.066 1.00 0.00 73 MET A O 5
ATOM 5306 N N . TYR A 1 7 ? 4.015 10.199 -2.902 1.00 0.00 7 TYR A N 6
ATOM 5307 C CA . TYR A 1 7 ? 3.751 8.838 -3.461 1.00 0.00 7 TYR A CA 6
ATOM 5308 C C . TYR A 1 7 ? 2.853 8.930 -4.709 1.00 0.00 7 TYR A C 6
ATOM 5309 O O . TYR A 1 7 ? 2.087 8.032 -4.996 1.00 0.00 7 TYR A O 6
ATOM 5327 N N . THR A 1 8 ? 2.934 10.004 -5.445 1.00 0.00 8 THR A N 6
ATOM 5328 C CA . THR A 1 8 ? 2.078 10.140 -6.657 1.00 0.00 8 THR A CA 6
ATOM 5329 C C . THR A 1 8 ? 2.795 9.580 -7.890 1.00 0.00 8 THR A C 6
ATOM 5330 O O . THR A 1 8 ? 2.719 10.133 -8.969 1.00 0.00 8 THR A O 6
ATOM 5341 N N . SER A 1 9 ? 3.484 8.480 -7.741 1.00 0.00 9 SER A N 6
ATOM 5342 C CA . SER A 1 9 ? 4.197 7.885 -8.906 1.00 0.00 9 SER A CA 6
ATOM 5343 C C . SER A 1 9 ? 3.644 6.486 -9.203 1.00 0.00 9 SER A C 6
ATOM 5344 O O . SER A 1 9 ? 4.283 5.681 -9.849 1.00 0.00 9 SER A O 6
ATOM 5352 N N . PHE A 1 10 ? 2.461 6.192 -8.732 1.00 0.00 10 PHE A N 6
ATOM 5353 C CA . PHE A 1 10 ? 1.871 4.847 -8.988 1.00 0.00 10 PHE A CA 6
ATOM 5354 C C . PHE A 1 10 ? 0.734 4.951 -10.009 1.00 0.00 10 PHE A C 6
ATOM 5355 O O . PHE A 1 10 ? 0.055 5.955 -10.094 1.00 0.00 10 PHE A O 6
ATOM 5372 N N . ASN A 1 11 ? 0.519 3.922 -10.780 1.00 0.00 11 ASN A N 6
ATOM 5373 C CA . ASN A 1 11 ? -0.576 3.961 -11.790 1.00 0.00 11 ASN A CA 6
ATOM 5374 C C . ASN A 1 11 ? -1.828 3.276 -11.233 1.00 0.00 11 ASN A C 6
ATOM 5375 O O . ASN A 1 11 ? -2.941 3.619 -11.576 1.00 0.00 11 ASN A O 6
ATOM 5386 N N . THR A 1 12 ? -1.650 2.312 -10.374 1.00 0.00 12 THR A N 6
ATOM 5387 C CA . THR A 1 12 ? -2.825 1.602 -9.789 1.00 0.00 12 THR A CA 6
ATOM 5388 C C . THR A 1 12 ? -2.423 0.903 -8.489 1.00 0.00 12 THR A C 6
ATOM 5389 O O . THR A 1 12 ? -1.269 0.899 -8.108 1.00 0.00 12 THR A O 6
ATOM 5400 N N . VAL A 1 13 ? -3.364 0.308 -7.806 1.00 0.00 13 VAL A N 6
ATOM 5401 C CA . VAL A 1 13 ? -3.029 -0.396 -6.531 1.00 0.00 13 VAL A CA 6
ATOM 5402 C C . VAL A 1 13 ? -1.867 -1.368 -6.768 1.00 0.00 13 VAL A C 6
ATOM 5403 O O . VAL A 1 13 ? -1.130 -1.704 -5.863 1.00 0.00 13 VAL A O 6
ATOM 5416 N N . ASP A 1 14 ? -1.699 -1.812 -7.982 1.00 0.00 14 ASP A N 6
ATOM 5417 C CA . ASP A 1 14 ? -0.584 -2.755 -8.282 1.00 0.00 14 ASP A CA 6
ATOM 5418 C C . ASP A 1 14 ? 0.761 -2.049 -8.093 1.00 0.00 14 ASP A C 6
ATOM 5419 O O . ASP A 1 14 ? 1.681 -2.588 -7.509 1.00 0.00 14 ASP A O 6
ATOM 5428 N N . GLU A 1 15 ? 0.881 -0.844 -8.581 1.00 0.00 15 GLU A N 6
ATOM 5429 C CA . GLU A 1 15 ? 2.161 -0.101 -8.429 1.00 0.00 15 GLU A CA 6
ATOM 5430 C C . GLU A 1 15 ? 2.287 0.447 -7.004 1.00 0.00 15 GLU A C 6
ATOM 5431 O O . GLU A 1 15 ? 3.370 0.718 -6.525 1.00 0.00 15 GLU A O 6
ATOM 5443 N N . TRP A 1 16 ? 1.185 0.611 -6.326 1.00 0.00 16 TRP A N 6
ATOM 5444 C CA . TRP A 1 16 ? 1.237 1.139 -4.931 1.00 0.00 16 TRP A CA 6
ATOM 5445 C C . TRP A 1 16 ? 1.595 0.003 -3.960 1.00 0.00 16 TRP A C 6
ATOM 5446 O O . TRP A 1 16 ? 2.542 0.100 -3.204 1.00 0.00 16 TRP A O 6
ATOM 5467 N N . LEU A 1 17 ? 0.850 -1.070 -3.972 1.00 0.00 17 LEU A N 6
ATOM 5468 C CA . LEU A 1 17 ? 1.164 -2.195 -3.045 1.00 0.00 17 LEU A CA 6
ATOM 5469 C C . LEU A 1 17 ? 2.616 -2.642 -3.239 1.00 0.00 17 LEU A C 6
ATOM 5470 O O . LEU A 1 17 ? 3.228 -3.199 -2.351 1.00 0.00 17 LEU A O 6
ATOM 5486 N N . ASP A 1 18 ? 3.174 -2.397 -4.394 1.00 0.00 18 ASP A N 6
ATOM 5487 C CA . ASP A 1 18 ? 4.587 -2.805 -4.640 1.00 0.00 18 ASP A CA 6
ATOM 5488 C C . ASP A 1 18 ? 5.517 -2.096 -3.653 1.00 0.00 18 ASP A C 6
ATOM 5489 O O . ASP A 1 18 ? 6.488 -2.658 -3.185 1.00 0.00 18 ASP A O 6
ATOM 5498 N N . ALA A 1 19 ? 5.227 -0.865 -3.331 1.00 0.00 19 ALA A N 6
ATOM 5499 C CA . ALA A 1 19 ? 6.092 -0.120 -2.372 1.00 0.00 19 ALA A CA 6
ATOM 5500 C C . ALA A 1 19 ? 6.021 -0.758 -0.979 1.00 0.00 19 ALA A C 6
ATOM 5501 O O . ALA A 1 19 ? 6.849 -0.500 -0.128 1.00 0.00 19 ALA A O 6
ATOM 5508 N N . ILE A 1 20 ? 5.042 -1.590 -0.738 1.00 0.00 20 ILE A N 6
ATOM 5509 C CA . ILE A 1 20 ? 4.931 -2.237 0.602 1.00 0.00 20 ILE A CA 6
ATOM 5510 C C . ILE A 1 20 ? 5.121 -3.754 0.485 1.00 0.00 20 ILE A C 6
ATOM 5511 O O . ILE A 1 20 ? 4.595 -4.516 1.270 1.00 0.00 20 ILE A O 6
ATOM 5527 N N . LYS A 1 21 ? 5.876 -4.197 -0.485 1.00 0.00 21 LYS A N 6
ATOM 5528 C CA . LYS A 1 21 ? 6.108 -5.663 -0.647 1.00 0.00 21 LYS A CA 6
ATOM 5529 C C . LYS A 1 21 ? 4.780 -6.426 -0.638 1.00 0.00 21 LYS A C 6
ATOM 5530 O O . LYS A 1 21 ? 4.416 -7.044 0.343 1.00 0.00 21 LYS A O 6
ATOM 5549 N N . MET A 1 22 ? 4.056 -6.393 -1.724 1.00 0.00 22 MET A N 6
ATOM 5550 C CA . MET A 1 22 ? 2.757 -7.123 -1.778 1.00 0.00 22 MET A CA 6
ATOM 5551 C C . MET A 1 22 ? 2.709 -8.020 -3.018 1.00 0.00 22 MET A C 6
ATOM 5552 O O . MET A 1 22 ? 1.952 -7.782 -3.938 1.00 0.00 22 MET A O 6
ATOM 5566 N N . SER A 1 23 ? 3.512 -9.048 -3.051 1.00 0.00 23 SER A N 6
ATOM 5567 C CA . SER A 1 23 ? 3.514 -9.955 -4.235 1.00 0.00 23 SER A CA 6
ATOM 5568 C C . SER A 1 23 ? 2.542 -11.121 -4.018 1.00 0.00 23 SER A C 6
ATOM 5569 O O . SER A 1 23 ? 2.757 -12.217 -4.498 1.00 0.00 23 SER A O 6
ATOM 5577 N N . GLN A 1 24 ? 1.474 -10.894 -3.304 1.00 0.00 24 GLN A N 6
ATOM 5578 C CA . GLN A 1 24 ? 0.490 -11.990 -3.061 1.00 0.00 24 GLN A CA 6
ATOM 5579 C C . GLN A 1 24 ? -0.917 -11.406 -2.904 1.00 0.00 24 GLN A C 6
ATOM 5580 O O . GLN A 1 24 ? -1.769 -11.983 -2.258 1.00 0.00 24 GLN A O 6
ATOM 5594 N N . TYR A 1 25 ? -1.166 -10.265 -3.488 1.00 0.00 25 TYR A N 6
ATOM 5595 C CA . TYR A 1 25 ? -2.519 -9.647 -3.369 1.00 0.00 25 TYR A CA 6
ATOM 5596 C C . TYR A 1 25 ? -2.964 -9.090 -4.724 1.00 0.00 25 TYR A C 6
ATOM 5597 O O . TYR A 1 25 ? -3.699 -8.124 -4.798 1.00 0.00 25 TYR A O 6
ATOM 5615 N N . LYS A 1 26 ? -2.526 -9.690 -5.796 1.00 0.00 26 LYS A N 6
ATOM 5616 C CA . LYS A 1 26 ? -2.924 -9.194 -7.144 1.00 0.00 26 LYS A CA 6
ATOM 5617 C C . LYS A 1 26 ? -4.426 -9.396 -7.362 1.00 0.00 26 LYS A C 6
ATOM 5618 O O . LYS A 1 26 ? -5.214 -8.484 -7.212 1.00 0.00 26 LYS A O 6
ATOM 5637 N N . GLU A 1 27 ? -4.829 -10.587 -7.717 1.00 0.00 27 GLU A N 6
ATOM 5638 C CA . GLU A 1 27 ? -6.280 -10.845 -7.946 1.00 0.00 27 GLU A CA 6
ATOM 5639 C C . GLU A 1 27 ? -7.045 -10.779 -6.621 1.00 0.00 27 GLU A C 6
ATOM 5640 O O . GLU A 1 27 ? -8.240 -10.552 -6.596 1.00 0.00 27 GLU A O 6
ATOM 5652 N N . SER A 1 28 ? -6.369 -10.977 -5.524 1.00 0.00 28 SER A N 6
ATOM 5653 C CA . SER A 1 28 ? -7.060 -10.924 -4.204 1.00 0.00 28 SER A CA 6
ATOM 5654 C C . SER A 1 28 ? -7.673 -9.539 -3.978 1.00 0.00 28 SER A C 6
ATOM 5655 O O . SER A 1 28 ? -8.853 -9.407 -3.724 1.00 0.00 28 SER A O 6
ATOM 5663 N N . PHE A 1 29 ? -6.880 -8.507 -4.072 1.00 0.00 29 PHE A N 6
ATOM 5664 C CA . PHE A 1 29 ? -7.418 -7.132 -3.862 1.00 0.00 29 PHE A CA 6
ATOM 5665 C C . PHE A 1 29 ? -8.360 -6.752 -5.009 1.00 0.00 29 PHE A C 6
ATOM 5666 O O . PHE A 1 29 ? -9.195 -5.882 -4.875 1.00 0.00 29 PHE A O 6
ATOM 5683 N N . ALA A 1 30 ? -8.228 -7.398 -6.135 1.00 0.00 30 ALA A N 6
ATOM 5684 C CA . ALA A 1 30 ? -9.117 -7.072 -7.289 1.00 0.00 30 ALA A CA 6
ATOM 5685 C C . ALA A 1 30 ? -10.565 -7.461 -6.971 1.00 0.00 30 ALA A C 6
ATOM 5686 O O . ALA A 1 30 ? -11.496 -6.966 -7.575 1.00 0.00 30 ALA A O 6
ATOM 5693 N N . SER A 1 31 ? -10.760 -8.343 -6.029 1.00 0.00 31 SER A N 6
ATOM 5694 C CA . SER A 1 31 ? -12.147 -8.760 -5.677 1.00 0.00 31 SER A CA 6
ATOM 5695 C C . SER A 1 31 ? -12.738 -7.809 -4.632 1.00 0.00 31 SER A C 6
ATOM 5696 O O . SER A 1 31 ? -13.830 -7.301 -4.788 1.00 0.00 31 SER A O 6
ATOM 5704 N N . ALA A 1 32 ? -12.02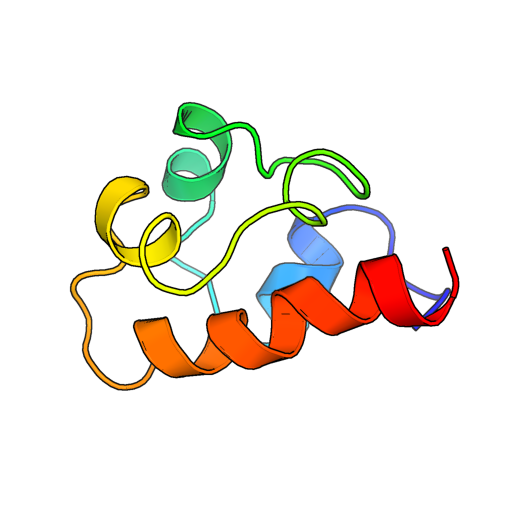4 -7.565 -3.566 1.00 0.00 32 ALA A N 6
ATOM 5705 C CA . ALA A 1 32 ? -12.546 -6.648 -2.514 1.00 0.00 32 ALA A CA 6
ATOM 5706 C C . ALA A 1 32 ? -12.873 -5.280 -3.118 1.00 0.00 32 ALA A C 6
ATOM 5707 O O . ALA A 1 32 ? -13.780 -4.599 -2.683 1.00 0.00 32 ALA A O 6
ATOM 5714 N N . GLY A 1 33 ? -12.142 -4.873 -4.118 1.00 0.00 33 GLY A N 6
ATOM 5715 C CA . GLY A 1 33 ? -12.410 -3.552 -4.750 1.00 0.00 33 GLY A CA 6
ATOM 5716 C C . GLY A 1 33 ? -11.202 -2.628 -4.563 1.00 0.00 33 GLY A C 6
ATOM 5717 O O . GLY A 1 33 ? -11.301 -1.427 -4.717 1.00 0.00 33 GLY A O 6
ATOM 5721 N N . PHE A 1 34 ? -10.063 -3.174 -4.236 1.00 0.00 34 PHE A N 6
ATOM 5722 C CA . PHE A 1 34 ? -8.854 -2.319 -4.046 1.00 0.00 34 PHE A CA 6
ATOM 5723 C C . PHE A 1 34 ? -8.054 -2.247 -5.351 1.00 0.00 34 PHE A C 6
ATOM 5724 O O . PHE A 1 34 ? -6.875 -2.539 -5.383 1.00 0.00 34 PHE A O 6
ATOM 5741 N N . THR A 1 35 ? -8.689 -1.869 -6.427 1.00 0.00 35 THR A N 6
ATOM 5742 C CA . THR A 1 35 ? -7.965 -1.785 -7.733 1.00 0.00 35 THR A CA 6
ATOM 5743 C C . THR A 1 35 ? -7.596 -0.334 -8.054 1.00 0.00 35 THR A C 6
ATOM 5744 O O . THR A 1 35 ? -6.435 0.018 -8.120 1.00 0.00 35 THR A O 6
ATOM 5755 N N . THR A 1 36 ? -8.567 0.514 -8.259 1.00 0.00 36 THR A N 6
ATOM 5756 C CA . THR A 1 36 ? -8.251 1.936 -8.574 1.00 0.00 36 THR A CA 6
ATOM 5757 C C . THR A 1 36 ? -7.897 2.685 -7.286 1.00 0.00 36 THR A C 6
ATOM 5758 O O . THR A 1 36 ? -7.807 2.101 -6.226 1.00 0.00 36 THR A O 6
ATOM 5769 N N . PHE A 1 37 ? -7.698 3.973 -7.365 1.00 0.00 37 PHE A N 6
ATOM 5770 C CA . PHE A 1 37 ? -7.354 4.743 -6.135 1.00 0.00 37 PHE A CA 6
ATOM 5771 C C . PHE A 1 37 ? -8.617 5.356 -5.530 1.00 0.00 37 PHE A C 6
ATOM 5772 O O . PHE A 1 37 ? -9.017 6.452 -5.870 1.00 0.00 37 PHE A O 6
ATOM 5789 N N . ASP A 1 38 ? -9.249 4.643 -4.638 1.00 0.00 38 ASP A N 6
ATOM 5790 C CA . ASP A 1 38 ? -10.497 5.157 -3.996 1.00 0.00 38 ASP A CA 6
ATOM 5791 C C . ASP A 1 38 ? -11.014 4.137 -2.977 1.00 0.00 38 ASP A C 6
ATOM 5792 O O . ASP A 1 38 ? -10.864 4.308 -1.784 1.00 0.00 38 ASP A O 6
ATOM 5801 N N . ILE A 1 39 ? -11.616 3.071 -3.442 1.00 0.00 39 ILE A N 6
ATOM 5802 C CA . ILE A 1 39 ? -12.139 2.027 -2.507 1.00 0.00 39 ILE A CA 6
ATOM 5803 C C . ILE A 1 39 ? -11.075 1.665 -1.462 1.00 0.00 39 ILE A C 6
ATOM 5804 O O . ILE A 1 39 ? -11.296 1.778 -0.273 1.00 0.00 39 ILE A O 6
ATOM 5820 N N . VAL A 1 40 ? -9.922 1.234 -1.896 1.00 0.00 40 VAL A N 6
ATOM 5821 C CA . VAL A 1 40 ? -8.852 0.873 -0.922 1.00 0.00 40 VAL A CA 6
ATOM 5822 C C . VAL A 1 40 ? -8.492 2.088 -0.057 1.00 0.00 40 VAL A C 6
ATOM 5823 O O . VAL A 1 40 ? -7.893 1.956 0.992 1.00 0.00 40 VAL A O 6
ATOM 5836 N N . SER A 1 41 ? -8.861 3.268 -0.482 1.00 0.00 41 SER A N 6
ATOM 5837 C CA . SER A 1 41 ? -8.551 4.482 0.324 1.00 0.00 41 SER A CA 6
ATOM 5838 C C . SER A 1 41 ? -9.715 4.801 1.266 1.00 0.00 41 SER A C 6
ATOM 5839 O O . SER A 1 41 ? -10.047 5.947 1.495 1.00 0.00 41 SER A O 6
ATOM 5847 N N . GLN A 1 42 ? -10.340 3.793 1.810 1.00 0.00 42 GLN A N 6
ATOM 5848 C CA . GLN A 1 42 ? -11.485 4.029 2.735 1.00 0.00 42 GLN A CA 6
ATOM 5849 C C . GLN A 1 42 ? -11.864 2.724 3.439 1.00 0.00 42 GLN A C 6
ATOM 5850 O O . GLN A 1 42 ? -13.014 2.479 3.740 1.00 0.00 42 GLN A O 6
ATOM 5864 N N . MET A 1 43 ? -10.901 1.881 3.697 1.00 0.00 43 MET A N 6
ATOM 5865 C CA . MET A 1 43 ? -11.203 0.587 4.374 1.00 0.00 43 MET A CA 6
ATOM 5866 C C . MET A 1 43 ? -10.634 0.580 5.795 1.00 0.00 43 MET A C 6
ATOM 5867 O O . MET A 1 43 ? -10.230 1.598 6.319 1.00 0.00 43 MET A O 6
ATOM 5881 N N . THR A 1 44 ? -10.600 -0.565 6.420 1.00 0.00 44 THR A N 6
ATOM 5882 C CA . THR A 1 44 ? -10.058 -0.646 7.808 1.00 0.00 44 THR A CA 6
ATOM 5883 C C . THR A 1 44 ? -9.245 -1.934 7.977 1.00 0.00 44 THR A C 6
ATOM 5884 O O . THR A 1 44 ? -8.645 -2.426 7.044 1.00 0.00 44 THR A O 6
ATOM 5895 N N . VAL A 1 45 ? -9.221 -2.487 9.160 1.00 0.00 45 VAL A N 6
ATOM 5896 C CA . VAL A 1 45 ? -8.446 -3.742 9.380 1.00 0.00 45 VAL A CA 6
ATOM 5897 C C . VAL A 1 45 ? -9.250 -4.956 8.904 1.00 0.00 45 VAL A C 6
ATOM 5898 O O . VAL A 1 45 ? -8.703 -5.917 8.405 1.00 0.00 45 VAL A O 6
ATOM 5911 N N . GLU A 1 46 ? -10.546 -4.919 9.061 1.00 0.00 46 GLU A N 6
ATOM 5912 C CA . GLU A 1 46 ? -11.382 -6.072 8.620 1.00 0.00 46 GLU A CA 6
ATOM 5913 C C . GLU A 1 46 ? -11.360 -6.194 7.094 1.00 0.00 46 GLU A C 6
ATOM 5914 O O . GLU A 1 46 ? -11.335 -7.281 6.550 1.00 0.00 46 GLU A O 6
ATOM 5926 N N . ASP A 1 47 ? -11.370 -5.090 6.399 1.00 0.00 47 ASP A N 6
ATOM 5927 C CA . ASP A 1 47 ? -11.352 -5.146 4.909 1.00 0.00 47 ASP A CA 6
ATOM 5928 C C . ASP A 1 47 ? -10.046 -5.774 4.416 1.00 0.00 47 ASP A C 6
ATOM 5929 O O . ASP A 1 47 ? -9.961 -6.264 3.308 1.00 0.00 47 ASP A O 6
ATOM 5938 N N . ILE A 1 48 ? -9.025 -5.764 5.230 1.00 0.00 48 ILE A N 6
ATOM 5939 C CA . ILE A 1 48 ? -7.727 -6.360 4.804 1.00 0.00 48 ILE A CA 6
ATOM 5940 C C . ILE A 1 48 ? -7.789 -7.887 4.891 1.00 0.00 48 ILE A C 6
ATOM 5941 O O . ILE A 1 48 ? -7.532 -8.585 3.929 1.00 0.00 48 ILE A O 6
ATOM 5957 N N . LEU A 1 49 ? -8.130 -8.413 6.034 1.00 0.00 49 LEU A N 6
ATOM 5958 C CA . LEU A 1 49 ? -8.208 -9.895 6.180 1.00 0.00 49 LEU A CA 6
ATOM 5959 C C . LEU A 1 49 ? -9.373 -10.457 5.356 1.00 0.00 49 LEU A C 6
ATOM 5960 O O . LEU A 1 49 ? -9.455 -11.644 5.112 1.00 0.00 49 LEU A O 6
ATOM 5976 N N . ARG A 1 50 ? -10.275 -9.616 4.921 1.00 0.00 50 ARG A N 6
ATOM 5977 C CA . ARG A 1 50 ? -11.427 -10.114 4.115 1.00 0.00 50 ARG A CA 6
ATOM 5978 C C . ARG A 1 50 ? -10.943 -10.590 2.744 1.00 0.00 50 ARG A C 6
ATOM 5979 O O . ARG A 1 50 ? -11.280 -11.669 2.296 1.00 0.00 50 ARG A O 6
ATOM 6000 N N . VAL A 1 51 ? -10.154 -9.795 2.074 1.00 0.00 51 VAL A N 6
ATOM 6001 C CA . VAL A 1 51 ? -9.646 -10.203 0.731 1.00 0.00 51 VAL A CA 6
ATOM 6002 C C . VAL A 1 51 ? -8.895 -11.534 0.829 1.00 0.00 51 VAL A C 6
ATOM 6003 O O . VAL A 1 51 ? -8.713 -12.228 -0.153 1.00 0.00 51 VAL A O 6
ATOM 6016 N N . GLY A 1 52 ? -8.458 -11.897 2.004 1.00 0.00 52 GLY A N 6
ATOM 6017 C CA . GLY A 1 52 ? -7.721 -13.182 2.159 1.00 0.00 52 GLY A CA 6
ATOM 6018 C C . GLY A 1 52 ? -6.284 -12.901 2.607 1.00 0.00 52 GLY A C 6
ATOM 6019 O O . GLY A 1 52 ? -5.400 -13.714 2.427 1.00 0.00 52 GLY A O 6
ATOM 6023 N N . VAL A 1 53 ? -6.045 -11.759 3.194 1.00 0.00 53 VAL A N 6
ATOM 6024 C CA . VAL A 1 53 ? -4.663 -11.436 3.653 1.00 0.00 53 VAL A CA 6
ATOM 6025 C C . VAL A 1 53 ? -4.379 -12.128 4.990 1.00 0.00 53 VAL A C 6
ATOM 6026 O O . VAL A 1 53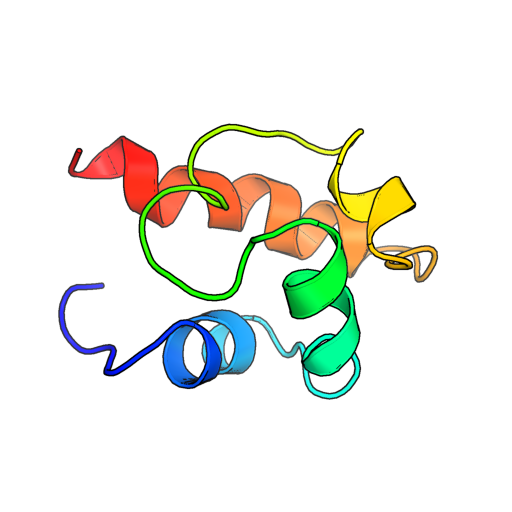 ? -4.044 -11.494 5.971 1.00 0.00 53 VAL A O 6
ATOM 6039 N N . THR A 1 54 ? -4.515 -13.426 5.036 1.00 0.00 54 THR A N 6
ATOM 6040 C CA . THR A 1 54 ? -4.257 -14.158 6.308 1.00 0.00 54 THR A CA 6
ATOM 6041 C C . THR A 1 54 ? -2.780 -14.041 6.697 1.00 0.00 54 THR A C 6
ATOM 6042 O O . THR A 1 54 ? -2.416 -14.209 7.844 1.00 0.00 54 THR A O 6
ATOM 6053 N N . LEU A 1 55 ? -1.928 -13.752 5.752 1.00 0.00 55 LEU A N 6
ATOM 6054 C CA . LEU A 1 55 ? -0.478 -13.623 6.075 1.00 0.00 55 LEU A CA 6
ATOM 6055 C C . LEU A 1 55 ? -0.280 -12.607 7.202 1.00 0.00 55 LEU A C 6
ATOM 6056 O O . LEU A 1 55 ? -0.470 -11.420 7.021 1.00 0.00 55 LEU A O 6
ATOM 6072 N N . ALA A 1 56 ? 0.097 -13.061 8.366 1.00 0.00 56 ALA A N 6
ATOM 6073 C CA . ALA A 1 56 ? 0.305 -12.118 9.503 1.00 0.00 56 ALA A CA 6
ATOM 6074 C C . ALA A 1 56 ? 1.264 -10.998 9.091 1.00 0.00 56 ALA A C 6
ATOM 6075 O O . ALA A 1 56 ? 2.158 -11.196 8.292 1.00 0.00 56 ALA A O 6
ATOM 6082 N N . GLY A 1 57 ? 1.085 -9.824 9.629 1.00 0.00 57 GLY A N 6
ATOM 6083 C CA . GLY A 1 57 ? 1.984 -8.694 9.268 1.00 0.00 57 GLY A CA 6
ATOM 6084 C C . GLY A 1 57 ? 1.434 -7.987 8.029 1.00 0.00 57 GLY A C 6
ATOM 6085 O O . GLY A 1 57 ? 1.041 -6.840 8.081 1.00 0.00 57 GLY A O 6
ATOM 6089 N N . HIS A 1 58 ? 1.395 -8.664 6.912 1.00 0.00 58 HIS A N 6
ATOM 6090 C CA . HIS A 1 58 ? 0.862 -8.022 5.679 1.00 0.00 58 HIS A CA 6
ATOM 6091 C C . HIS A 1 58 ? -0.555 -7.505 5.944 1.00 0.00 58 HIS A C 6
ATOM 6092 O O . HIS A 1 58 ? -0.963 -6.488 5.418 1.00 0.00 58 HIS A O 6
ATOM 6106 N N . GLN A 1 59 ? -1.301 -8.196 6.764 1.00 0.00 59 GLN A N 6
ATOM 6107 C CA . GLN A 1 59 ? -2.686 -7.740 7.073 1.00 0.00 59 GLN A CA 6
ATOM 6108 C C . GLN A 1 59 ? -2.635 -6.391 7.791 1.00 0.00 59 GLN A C 6
ATOM 6109 O O . GLN A 1 59 ? -3.418 -5.501 7.520 1.00 0.00 59 GLN A O 6
ATOM 6123 N N . LYS A 1 60 ? -1.707 -6.223 8.695 1.00 0.00 60 LYS A N 6
ATOM 6124 C CA . LYS A 1 60 ? -1.596 -4.924 9.416 1.00 0.00 60 LYS A CA 6
ATOM 6125 C C . LYS A 1 60 ? -0.716 -3.967 8.610 1.00 0.00 60 LYS A C 6
ATOM 6126 O O . LYS A 1 60 ? -0.809 -2.762 8.740 1.00 0.00 60 LYS A O 6
ATOM 6145 N N . LYS A 1 61 ? 0.133 -4.498 7.773 1.00 0.00 61 LYS A N 6
ATOM 6146 C CA . LYS A 1 61 ? 1.016 -3.626 6.950 1.00 0.00 61 LYS A CA 6
ATOM 6147 C C . LYS A 1 61 ? 0.168 -2.759 6.016 1.00 0.00 61 LYS A C 6
ATOM 6148 O O . LYS A 1 61 ? 0.306 -1.552 5.981 1.00 0.00 61 LYS A O 6
ATOM 6167 N N . ILE A 1 62 ? -0.714 -3.362 5.267 1.00 0.00 62 ILE A N 6
ATOM 6168 C CA . ILE A 1 62 ? -1.570 -2.563 4.343 1.00 0.00 62 ILE A CA 6
ATOM 6169 C C . ILE A 1 62 ? -2.364 -1.525 5.135 1.00 0.00 62 ILE A C 6
ATOM 6170 O O . ILE A 1 62 ? -2.680 -0.463 4.639 1.00 0.00 62 ILE A O 6
ATOM 6186 N N . LEU A 1 63 ? -2.691 -1.825 6.367 1.00 0.00 63 LEU A N 6
ATOM 6187 C CA . LEU A 1 63 ? -3.470 -0.856 7.201 1.00 0.00 63 LEU A CA 6
ATOM 6188 C C . LEU A 1 63 ? -2.859 0.545 7.106 1.00 0.00 63 LEU A C 6
ATOM 6189 O O . LEU A 1 63 ? -3.523 1.501 6.757 1.00 0.00 63 LEU A O 6
ATOM 6205 N N . ASN A 1 64 ? -1.595 0.673 7.403 1.00 0.00 64 ASN A N 6
ATOM 6206 C CA . ASN A 1 64 ? -0.945 2.011 7.317 1.00 0.00 64 ASN A CA 6
ATOM 6207 C C . ASN A 1 64 ? -0.921 2.483 5.860 1.00 0.00 64 ASN A C 6
ATOM 6208 O O . ASN A 1 64 ? -0.805 3.659 5.579 1.00 0.00 64 ASN A O 6
ATOM 6219 N N . SER A 1 65 ? -1.031 1.571 4.931 1.00 0.00 65 SER A N 6
ATOM 6220 C CA . SER A 1 65 ? -1.017 1.962 3.493 1.00 0.00 65 SER A CA 6
ATOM 6221 C C . SER A 1 65 ? -2.351 2.609 3.104 1.00 0.00 65 SER A C 6
ATOM 6222 O O . SER A 1 65 ? -2.448 3.300 2.111 1.00 0.00 65 SER A O 6
ATOM 6230 N N . ILE A 1 66 ? -3.380 2.396 3.877 1.00 0.00 66 ILE A N 6
ATOM 6231 C CA . ILE A 1 66 ? -4.699 3.010 3.542 1.00 0.00 66 ILE A CA 6
ATOM 6232 C C . ILE A 1 66 ? -4.657 4.519 3.809 1.00 0.00 66 ILE A C 6
ATOM 6233 O O . ILE A 1 66 ? -5.477 5.269 3.316 1.00 0.00 66 ILE A O 6
ATOM 6249 N N . GLN A 1 67 ? -3.707 4.972 4.585 1.00 0.00 67 GLN A N 6
ATOM 6250 C CA . GLN A 1 67 ? -3.618 6.428 4.885 1.00 0.00 67 GLN A CA 6
ATOM 6251 C C . GLN A 1 67 ? -2.937 7.176 3.735 1.00 0.00 67 GLN A C 6
ATOM 6252 O O . GLN A 1 67 ? -3.242 8.321 3.464 1.00 0.00 67 GLN A O 6
ATOM 6266 N N . VAL A 1 68 ? -2.012 6.547 3.056 1.00 0.00 68 VAL A N 6
ATOM 6267 C CA . VAL A 1 68 ? -1.322 7.245 1.931 1.00 0.00 68 VAL A CA 6
ATOM 6268 C C . VAL A 1 68 ? -2.349 7.731 0.901 1.00 0.00 68 VAL A C 6
ATOM 6269 O O . VAL A 1 68 ? -2.078 8.615 0.113 1.00 0.00 68 VAL A O 6
ATOM 6282 N N . MET A 1 69 ? -3.524 7.160 0.903 1.00 0.00 69 MET A N 6
ATOM 6283 C CA . MET A 1 69 ? -4.561 7.593 -0.077 1.00 0.00 69 MET A CA 6
ATOM 6284 C C . MET A 1 69 ? -5.406 8.724 0.514 1.00 0.00 69 MET A C 6
ATOM 6285 O O . MET A 1 69 ? -5.531 9.786 -0.065 1.00 0.00 69 MET A O 6
ATOM 6299 N N . ARG A 1 70 ? -5.986 8.506 1.662 1.00 0.00 70 ARG A N 6
ATOM 6300 C CA . ARG A 1 70 ? -6.821 9.571 2.290 1.00 0.00 70 ARG A CA 6
ATOM 6301 C C . ARG A 1 70 ? -5.953 10.779 2.653 1.00 0.00 70 ARG A C 6
ATOM 6302 O O . ARG A 1 70 ? -6.439 11.883 2.799 1.00 0.00 70 ARG A O 6
ATOM 6323 N N . ALA A 1 71 ? -4.672 10.577 2.799 1.00 0.00 71 ALA A N 6
ATOM 6324 C CA . ALA A 1 71 ? -3.775 11.714 3.153 1.00 0.00 71 ALA A CA 6
ATOM 6325 C C . ALA A 1 71 ? -3.784 12.762 2.036 1.00 0.00 71 ALA A C 6
ATOM 6326 O O . ALA A 1 71 ? -4.021 13.930 2.270 1.00 0.00 71 ALA A O 6
ATOM 6333 N N . GLN A 1 72 ? -3.526 12.354 0.823 1.00 0.00 72 GLN A N 6
ATOM 6334 C CA . GLN A 1 72 ? -3.519 13.325 -0.305 1.00 0.00 72 GLN A CA 6
ATOM 6335 C C . GLN A 1 72 ? -4.951 13.611 -0.770 1.00 0.00 72 GLN A C 6
ATOM 6336 O O . GLN A 1 72 ? -5.220 14.615 -1.398 1.00 0.00 72 GLN A O 6
ATOM 6350 N N . MET A 1 73 ? -5.869 12.735 -0.468 1.00 0.00 73 MET A N 6
ATOM 6351 C CA . MET A 1 73 ? -7.280 12.960 -0.894 1.00 0.00 73 MET A CA 6
ATOM 6352 C C . MET A 1 73 ? -7.965 13.957 0.045 1.00 0.00 73 MET A C 6
ATOM 6353 O O . MET A 1 73 ? -8.934 14.599 -0.313 1.00 0.00 73 MET A O 6
ATOM 6367 N N . TYR A 1 7 ? 3.941 10.019 -2.634 1.00 0.00 7 TYR A N 7
ATOM 6368 C CA . TYR A 1 7 ? 3.823 8.708 -3.338 1.00 0.00 7 TYR A CA 7
ATOM 6369 C C . TYR A 1 7 ? 3.039 8.874 -4.649 1.00 0.00 7 TYR A C 7
ATOM 6370 O O . TYR A 1 7 ? 2.385 7.960 -5.111 1.00 0.00 7 TYR A O 7
ATOM 6388 N N . THR A 1 8 ? 3.097 10.031 -5.249 1.00 0.00 8 THR A N 7
ATOM 6389 C CA . THR A 1 8 ? 2.350 10.249 -6.522 1.00 0.00 8 THR A CA 7
ATOM 6390 C C . THR A 1 8 ? 3.131 9.674 -7.709 1.00 0.00 8 THR A C 7
ATOM 6391 O O . THR A 1 8 ? 3.381 10.353 -8.684 1.00 0.00 8 THR A O 7
ATOM 6402 N N . SER A 1 9 ? 3.515 8.427 -7.638 1.00 0.00 9 SER A N 7
ATOM 6403 C CA . SER A 1 9 ? 4.273 7.816 -8.768 1.00 0.00 9 SER A CA 7
ATOM 6404 C C . SER A 1 9 ? 3.699 6.437 -9.110 1.00 0.00 9 SER A C 7
ATOM 6405 O O . SER A 1 9 ? 4.330 5.643 -9.779 1.00 0.00 9 SER A O 7
ATOM 6413 N N . PHE A 1 10 ? 2.506 6.144 -8.659 1.00 0.00 10 PHE A N 7
ATOM 6414 C CA . PHE A 1 10 ? 1.903 4.815 -8.966 1.00 0.00 10 PHE A CA 7
ATOM 6415 C C . PHE A 1 10 ? 0.813 4.960 -10.030 1.00 0.00 10 PHE A C 7
ATOM 6416 O O . PHE A 1 10 ? 0.155 5.977 -10.124 1.00 0.00 10 PHE A O 7
ATOM 6433 N N . ASN A 1 11 ? 0.612 3.948 -10.828 1.00 0.00 11 ASN A N 7
ATOM 6434 C CA . ASN A 1 11 ? -0.443 4.025 -11.881 1.00 0.00 11 ASN A CA 7
ATOM 6435 C C . ASN A 1 11 ? -1.701 3.289 -11.410 1.00 0.00 11 ASN A C 7
ATOM 6436 O O . ASN A 1 11 ? -2.803 3.600 -11.813 1.00 0.00 11 ASN A O 7
ATOM 6447 N N . THR A 1 12 ? -1.538 2.316 -10.556 1.00 0.00 12 THR A N 7
ATOM 6448 C CA . THR A 1 12 ? -2.718 1.555 -10.051 1.00 0.00 12 THR A CA 7
ATOM 6449 C C . THR A 1 12 ? -2.353 0.824 -8.758 1.00 0.00 12 THR A C 7
ATOM 6450 O O . THR A 1 12 ? -1.210 0.816 -8.342 1.00 0.00 12 THR A O 7
ATOM 6461 N N . VAL A 1 13 ? -3.309 0.203 -8.121 1.00 0.00 13 VAL A N 7
ATOM 6462 C CA . VAL A 1 13 ? -3.005 -0.532 -6.856 1.00 0.00 13 VAL A CA 7
ATOM 6463 C C . VAL A 1 13 ? -1.834 -1.494 -7.087 1.00 0.00 13 VAL A C 7
ATOM 6464 O O . VAL A 1 13 ? -1.111 -1.841 -6.175 1.00 0.00 13 VAL A O 7
ATOM 6477 N N . ASP A 1 14 ? -1.642 -1.920 -8.303 1.00 0.00 14 ASP A N 7
ATOM 6478 C CA . ASP A 1 14 ? -0.518 -2.854 -8.597 1.00 0.00 14 ASP A CA 7
ATOM 6479 C C . ASP A 1 14 ? 0.821 -2.156 -8.344 1.00 0.00 14 ASP A C 7
ATOM 6480 O O . ASP A 1 14 ? 1.734 -2.729 -7.782 1.00 0.00 14 ASP A O 7
ATOM 6489 N N . GLU A 1 15 ? 0.944 -0.923 -8.752 1.00 0.00 15 GLU A N 7
ATOM 6490 C CA . GLU A 1 15 ? 2.221 -0.188 -8.536 1.00 0.00 15 GLU A CA 7
ATOM 6491 C C . GLU A 1 15 ? 2.331 0.263 -7.076 1.00 0.00 15 GLU A C 7
ATOM 6492 O O . GLU A 1 15 ? 3.410 0.482 -6.564 1.00 0.00 15 GLU A O 7
ATOM 6504 N N . TRP A 1 16 ? 1.221 0.399 -6.403 1.00 0.00 16 TRP A N 7
ATOM 6505 C CA . TRP A 1 16 ? 1.261 0.833 -4.976 1.00 0.00 16 TRP A CA 7
ATOM 6506 C C . TRP A 1 16 ? 1.546 -0.380 -4.073 1.00 0.00 16 TRP A C 7
ATOM 6507 O O . TRP A 1 16 ? 2.469 -0.372 -3.285 1.00 0.00 16 TRP A O 7
ATOM 6528 N N . LEU A 1 17 ? 0.757 -1.415 -4.179 1.00 0.00 17 LEU A N 7
ATOM 6529 C CA . LEU A 1 17 ? 0.992 -2.611 -3.319 1.00 0.00 17 LEU A CA 7
ATOM 6530 C C . LEU A 1 17 ? 2.419 -3.128 -3.515 1.00 0.00 17 LEU A C 7
ATOM 6531 O O . LEU A 1 17 ? 2.970 -3.799 -2.666 1.00 0.00 17 LEU A O 7
ATOM 6547 N N . ASP A 1 18 ? 3.022 -2.822 -4.632 1.00 0.00 18 ASP A N 7
ATOM 6548 C CA . ASP A 1 18 ? 4.416 -3.296 -4.880 1.00 0.00 18 ASP A CA 7
ATOM 6549 C C . ASP A 1 18 ? 5.388 -2.617 -3.912 1.00 0.00 18 ASP A C 7
ATOM 6550 O O . ASP A 1 18 ? 6.477 -3.100 -3.671 1.00 0.00 18 ASP A O 7
ATOM 6559 N N . ALA A 1 19 ? 5.006 -1.501 -3.353 1.00 0.00 19 ALA A N 7
ATOM 6560 C CA . ALA A 1 19 ? 5.911 -0.795 -2.400 1.00 0.00 19 ALA A CA 7
ATOM 6561 C C . ALA A 1 19 ? 5.804 -1.419 -1.006 1.00 0.00 19 ALA A C 7
ATOM 6562 O O . ALA A 1 19 ? 6.759 -1.453 -0.256 1.00 0.00 19 ALA A O 7
ATOM 6569 N N . ILE A 1 20 ? 4.648 -1.916 -0.655 1.00 0.00 20 ILE A N 7
ATOM 6570 C CA . ILE A 1 20 ? 4.486 -2.537 0.691 1.00 0.00 20 ILE A CA 7
ATOM 6571 C C . ILE A 1 20 ? 4.724 -4.049 0.609 1.00 0.00 20 ILE A C 7
ATOM 6572 O O . ILE A 1 20 ? 4.282 -4.801 1.453 1.00 0.00 20 ILE A O 7
ATOM 6588 N N . LYS A 1 21 ? 5.425 -4.495 -0.399 1.00 0.00 21 LYS A N 7
ATOM 6589 C CA . LYS A 1 21 ? 5.697 -5.956 -0.536 1.00 0.00 21 LYS A CA 7
ATOM 6590 C C . LYS A 1 21 ? 4.388 -6.749 -0.519 1.00 0.00 21 LYS A C 7
ATOM 6591 O O . LYS A 1 21 ? 4.146 -7.549 0.364 1.00 0.00 21 LYS A O 7
ATOM 6610 N N . MET A 1 22 ? 3.542 -6.538 -1.490 1.00 0.00 22 MET A N 7
ATOM 6611 C CA . MET A 1 22 ? 2.250 -7.285 -1.532 1.00 0.00 22 MET A CA 7
ATOM 6612 C C . MET A 1 22 ? 2.077 -7.958 -2.896 1.00 0.00 22 MET A C 7
ATOM 6613 O O . MET A 1 22 ? 0.991 -8.018 -3.438 1.00 0.00 22 MET A O 7
ATOM 6627 N N . SER A 1 23 ? 3.141 -8.466 -3.458 1.00 0.00 23 SER A N 7
ATOM 6628 C CA . SER A 1 23 ? 3.039 -9.135 -4.788 1.00 0.00 23 SER A CA 7
ATOM 6629 C C . SER A 1 23 ? 1.980 -10.245 -4.760 1.00 0.00 23 SER A C 7
ATOM 6630 O O . SER A 1 23 ? 1.435 -10.616 -5.781 1.00 0.00 23 SER A O 7
ATOM 6638 N N . GLN A 1 24 ? 1.686 -10.780 -3.605 1.00 0.00 24 GLN A N 7
ATOM 6639 C CA . GLN A 1 24 ? 0.665 -11.866 -3.526 1.00 0.00 24 GLN A CA 7
ATOM 6640 C C . GLN A 1 24 ? -0.713 -11.276 -3.220 1.00 0.00 24 GLN A C 7
ATOM 6641 O O . GLN A 1 24 ? -1.567 -11.928 -2.652 1.00 0.00 24 GLN A O 7
ATOM 6655 N N . TYR A 1 25 ? -0.935 -10.042 -3.581 1.00 0.00 25 TYR A N 7
ATOM 6656 C CA . TYR A 1 25 ? -2.254 -9.410 -3.299 1.00 0.00 25 TYR A CA 7
ATOM 6657 C C . TYR A 1 25 ? -2.835 -8.803 -4.579 1.00 0.00 25 TYR A C 7
ATOM 6658 O O . TYR A 1 25 ? -3.664 -7.916 -4.537 1.00 0.00 25 TYR A O 7
ATOM 6676 N N . LYS A 1 26 ? -2.406 -9.275 -5.718 1.00 0.00 26 LYS A N 7
ATOM 6677 C CA . LYS A 1 26 ? -2.934 -8.726 -7.000 1.00 0.00 26 LYS A CA 7
ATOM 6678 C C . LYS A 1 26 ? -4.447 -8.948 -7.088 1.00 0.00 26 LYS A C 7
ATOM 6679 O O . LYS A 1 26 ? -5.232 -8.058 -6.829 1.00 0.00 26 LYS A O 7
ATOM 6698 N N . GLU A 1 27 ? -4.861 -10.132 -7.451 1.00 0.00 27 GLU A N 7
ATOM 6699 C CA . GLU A 1 27 ? -6.324 -10.410 -7.556 1.00 0.00 27 GLU A CA 7
ATOM 6700 C C . GLU A 1 27 ? -6.954 -10.454 -6.162 1.00 0.00 27 GLU A C 7
ATOM 6701 O O . GLU A 1 27 ? -8.145 -10.269 -6.002 1.00 0.00 27 GLU A O 7
ATOM 6713 N N . SER A 1 28 ? -6.167 -10.698 -5.150 1.00 0.00 28 SER A N 7
ATOM 6714 C CA . SER A 1 28 ? -6.723 -10.754 -3.768 1.00 0.00 28 SER A CA 7
ATOM 6715 C C . SER A 1 28 ? -7.362 -9.412 -3.400 1.00 0.00 28 SER A C 7
ATOM 6716 O O . SER A 1 28 ? -8.502 -9.351 -2.983 1.00 0.00 28 SER A O 7
ATOM 6724 N N . PHE A 1 29 ? -6.637 -8.338 -3.552 1.00 0.00 29 PHE A N 7
ATOM 6725 C CA . PHE A 1 29 ? -7.205 -7.002 -3.210 1.00 0.00 29 PHE A CA 7
ATOM 6726 C C . PHE A 1 29 ? -8.317 -6.633 -4.193 1.00 0.00 29 PHE A C 7
ATOM 6727 O O . PHE A 1 29 ? -9.322 -6.059 -3.823 1.00 0.00 29 PHE A O 7
ATOM 6744 N N . ALA A 1 30 ? -8.147 -6.957 -5.446 1.00 0.00 30 ALA A N 7
ATOM 6745 C CA . ALA A 1 30 ? -9.196 -6.625 -6.452 1.00 0.00 30 ALA A CA 7
ATOM 6746 C C . ALA A 1 30 ? -10.544 -7.215 -6.028 1.00 0.00 30 ALA A C 7
ATOM 6747 O O . ALA A 1 30 ? -11.589 -6.774 -6.462 1.00 0.00 30 ALA A O 7
ATOM 6754 N N . SER A 1 31 ? -10.528 -8.210 -5.183 1.00 0.00 31 SER A N 7
ATOM 6755 C CA . SER A 1 31 ? -11.809 -8.825 -4.734 1.00 0.00 31 SER A CA 7
ATOM 6756 C C . SER A 1 31 ? -12.611 -7.828 -3.892 1.00 0.00 31 SER A C 7
ATOM 6757 O O . SER A 1 31 ? -13.756 -7.540 -4.179 1.00 0.00 31 SER A O 7
ATOM 6765 N N . ALA A 1 32 ? -12.019 -7.299 -2.857 1.00 0.00 32 ALA A N 7
ATOM 6766 C CA . ALA A 1 32 ? -12.750 -6.322 -2.000 1.00 0.00 32 ALA A CA 7
ATOM 6767 C C . ALA A 1 32 ? -13.045 -5.041 -2.788 1.00 0.00 32 ALA A C 7
ATOM 6768 O O . ALA A 1 32 ? -13.930 -4.283 -2.446 1.00 0.00 32 ALA A O 7
ATOM 6775 N N . GLY A 1 33 ? -12.312 -4.798 -3.840 1.00 0.00 33 GLY A N 7
ATOM 6776 C CA . GLY A 1 33 ? -12.554 -3.567 -4.646 1.00 0.00 33 GLY A CA 7
ATOM 6777 C C . GLY A 1 33 ? -11.339 -2.643 -4.549 1.00 0.00 33 GLY A C 7
ATOM 6778 O O . GLY A 1 33 ? -11.442 -1.445 -4.727 1.00 0.00 33 GLY A O 7
ATOM 6782 N N . PHE A 1 34 ? -10.188 -3.189 -4.270 1.00 0.00 34 PHE A N 7
ATOM 6783 C CA . PHE A 1 34 ? -8.965 -2.340 -4.164 1.00 0.00 34 PHE A CA 7
ATOM 6784 C C . PHE A 1 34 ? -8.239 -2.297 -5.513 1.00 0.00 34 PHE A C 7
ATOM 6785 O O . PHE A 1 34 ? -7.079 -2.642 -5.615 1.00 0.00 34 PHE A O 7
ATOM 6802 N N . THR A 1 35 ? -8.917 -1.883 -6.551 1.00 0.00 35 THR A N 7
ATOM 6803 C CA . THR A 1 35 ? -8.267 -1.826 -7.895 1.00 0.00 35 THR A CA 7
ATOM 6804 C C . THR A 1 35 ? -7.821 -0.398 -8.225 1.00 0.00 35 THR A C 7
ATOM 6805 O O . THR A 1 35 ? -6.651 -0.132 -8.402 1.00 0.00 35 THR A O 7
ATOM 6816 N N . THR A 1 36 ? -8.740 0.526 -8.311 1.00 0.00 36 THR A N 7
ATOM 6817 C CA . THR A 1 36 ? -8.351 1.929 -8.628 1.00 0.00 36 THR A CA 7
ATOM 6818 C C . THR A 1 36 ? -7.961 2.663 -7.340 1.00 0.00 36 THR A C 7
ATOM 6819 O O . THR A 1 36 ? -7.989 2.099 -6.266 1.00 0.00 36 THR A O 7
ATOM 6830 N N . PHE A 1 37 ? -7.603 3.916 -7.435 1.00 0.00 37 PHE A N 7
ATOM 6831 C CA . PHE A 1 37 ? -7.222 4.667 -6.205 1.00 0.00 37 PHE A CA 7
ATOM 6832 C C . PHE A 1 37 ? -8.460 5.320 -5.589 1.00 0.00 37 PHE A C 7
ATOM 6833 O O . PHE A 1 37 ? -8.811 6.441 -5.900 1.00 0.00 37 PHE A O 7
ATOM 6850 N N . ASP A 1 38 ? -9.128 4.614 -4.717 1.00 0.00 38 ASP A N 7
ATOM 6851 C CA . ASP A 1 38 ? -10.353 5.166 -4.068 1.00 0.00 38 ASP A CA 7
ATOM 6852 C C . ASP A 1 38 ? -10.912 4.153 -3.066 1.00 0.00 38 ASP A C 7
ATOM 6853 O O . ASP A 1 38 ? -10.766 4.304 -1.869 1.00 0.00 38 ASP A O 7
ATOM 6862 N N . ILE A 1 39 ? -11.544 3.111 -3.549 1.00 0.00 39 ILE A N 7
ATOM 6863 C CA . ILE A 1 39 ? -12.107 2.073 -2.630 1.00 0.00 39 ILE A CA 7
ATOM 6864 C C . ILE A 1 39 ? -11.064 1.668 -1.580 1.00 0.00 39 ILE A C 7
ATOM 6865 O O . ILE A 1 39 ? -11.283 1.796 -0.392 1.00 0.00 39 ILE A O 7
ATOM 6881 N N . VAL A 1 40 ? -9.930 1.184 -2.010 1.00 0.00 40 VAL A N 7
ATOM 6882 C CA . VAL A 1 40 ? -8.880 0.779 -1.033 1.00 0.00 40 VAL A CA 7
ATOM 6883 C C . VAL A 1 40 ? -8.481 1.976 -0.162 1.00 0.00 40 VAL A C 7
ATOM 6884 O O . VAL A 1 40 ? -7.913 1.819 0.898 1.00 0.00 40 VAL A O 7
ATOM 6897 N N . SER A 1 41 ? -8.785 3.171 -0.596 1.00 0.00 41 SER A N 7
ATOM 6898 C CA . SER A 1 41 ? -8.431 4.370 0.215 1.00 0.00 41 SER A CA 7
ATOM 6899 C C . SER A 1 41 ? -9.597 4.745 1.133 1.00 0.00 41 SER A C 7
ATOM 6900 O O . SER A 1 41 ? -9.896 5.906 1.331 1.00 0.00 41 SER A O 7
ATOM 6908 N N . GLN A 1 42 ? -10.258 3.769 1.691 1.00 0.00 42 GLN A N 7
ATOM 6909 C CA . GLN A 1 42 ? -11.408 4.061 2.595 1.00 0.00 42 GLN A CA 7
ATOM 6910 C C . GLN A 1 42 ? -11.843 2.783 3.318 1.00 0.00 42 GLN A C 7
ATOM 6911 O O . GLN A 1 42 ? -13.001 2.605 3.639 1.00 0.00 42 GLN A O 7
ATOM 6925 N N . MET A 1 43 ? -10.924 1.892 3.571 1.00 0.00 43 MET A N 7
ATOM 6926 C CA . MET A 1 43 ? -11.285 0.624 4.269 1.00 0.00 43 MET A CA 7
ATOM 6927 C C . MET A 1 43 ? -10.572 0.534 5.620 1.00 0.00 43 MET A C 7
ATOM 6928 O O . MET A 1 43 ? -9.896 1.453 6.039 1.00 0.00 43 MET A O 7
ATOM 6942 N N . THR A 1 44 ? -10.719 -0.567 6.305 1.00 0.00 44 THR A N 7
ATOM 6943 C CA . THR A 1 44 ? -10.052 -0.720 7.631 1.00 0.00 44 THR A CA 7
ATOM 6944 C C . THR A 1 44 ? -9.242 -2.021 7.665 1.00 0.00 44 THR A C 7
ATOM 6945 O O . THR A 1 44 ? -8.743 -2.476 6.655 1.00 0.00 44 THR A O 7
ATOM 6956 N N . VAL A 1 45 ? -9.108 -2.622 8.816 1.00 0.00 45 VAL A N 7
ATOM 6957 C CA . VAL A 1 45 ? -8.330 -3.891 8.907 1.00 0.00 45 VAL A CA 7
ATOM 6958 C C . VAL A 1 45 ? -9.248 -5.096 8.689 1.00 0.00 45 VAL A C 7
ATOM 6959 O O . VAL A 1 45 ? -8.806 -6.168 8.327 1.00 0.00 45 VAL A O 7
ATOM 6972 N N . GLU A 1 46 ? -10.524 -4.931 8.910 1.00 0.00 46 GLU A N 7
ATOM 6973 C CA . GLU A 1 46 ? -11.468 -6.069 8.716 1.00 0.00 46 GLU A CA 7
ATOM 6974 C C . GLU A 1 46 ? -11.575 -6.424 7.230 1.00 0.00 46 GLU A C 7
ATOM 6975 O O . GLU A 1 46 ? -11.877 -7.545 6.871 1.00 0.00 46 GLU A O 7
ATOM 6987 N N . ASP A 1 47 ? -11.329 -5.478 6.365 1.00 0.00 47 ASP A N 7
ATOM 6988 C CA . ASP A 1 47 ? -11.418 -5.765 4.904 1.00 0.00 47 ASP A CA 7
ATOM 6989 C C . ASP A 1 47 ? -10.171 -6.522 4.436 1.00 0.00 47 ASP A C 7
ATOM 6990 O O . ASP A 1 47 ? -10.244 -7.401 3.603 1.00 0.00 47 ASP A O 7
ATOM 6999 N N . ILE A 1 48 ? -9.028 -6.186 4.969 1.00 0.00 48 ILE A N 7
ATOM 7000 C CA . ILE A 1 48 ? -7.778 -6.887 4.557 1.00 0.00 48 ILE A CA 7
ATOM 7001 C C . ILE A 1 48 ? -7.950 -8.403 4.700 1.00 0.00 48 ILE A C 7
ATOM 7002 O O . ILE A 1 48 ? -7.539 -9.166 3.850 1.00 0.00 48 ILE A O 7
ATOM 7018 N N . LEU A 1 49 ? -8.554 -8.840 5.769 1.00 0.00 49 LEU A N 7
ATOM 7019 C CA . LEU A 1 49 ? -8.752 -10.306 5.967 1.00 0.00 49 LEU A CA 7
ATOM 7020 C C . LEU A 1 49 ? -9.742 -10.859 4.936 1.00 0.00 49 LEU A C 7
ATOM 7021 O O . LEU A 1 49 ? -9.844 -12.054 4.742 1.00 0.00 49 LEU A O 7
ATOM 7037 N N . ARG A 1 50 ? -10.474 -10.003 4.271 1.00 0.00 50 ARG A N 7
ATOM 7038 C CA . ARG A 1 50 ? -11.453 -10.492 3.258 1.00 0.00 50 ARG A CA 7
ATOM 7039 C C . ARG A 1 50 ? -10.745 -10.777 1.929 1.00 0.00 50 ARG A C 7
ATOM 7040 O O . ARG A 1 50 ? -10.844 -11.856 1.381 1.00 0.00 50 ARG A O 7
ATOM 7061 N N . VAL A 1 51 ? -10.034 -9.814 1.407 1.00 0.00 51 VAL A N 7
ATOM 7062 C CA . VAL A 1 51 ? -9.322 -10.030 0.114 1.00 0.00 51 VAL A CA 7
ATOM 7063 C C . VAL A 1 51 ? -8.458 -11.292 0.186 1.00 0.00 51 VAL A C 7
ATOM 7064 O O . VAL A 1 51 ? -8.172 -11.917 -0.815 1.00 0.00 51 VAL A O 7
ATOM 7077 N N . GLY A 1 52 ? -8.042 -11.675 1.363 1.00 0.00 52 GLY A N 7
ATOM 7078 C CA . GLY A 1 52 ? -7.202 -12.897 1.492 1.00 0.00 52 GLY A CA 7
ATOM 7079 C C . GLY A 1 52 ? -5.841 -12.533 2.093 1.00 0.00 52 GLY A C 7
ATOM 7080 O O . GLY A 1 52 ? -4.843 -13.169 1.821 1.00 0.00 52 GLY A O 7
ATOM 7084 N N . VAL A 1 53 ? -5.792 -11.517 2.911 1.00 0.00 53 VAL A N 7
ATOM 7085 C CA . VAL A 1 53 ? -4.493 -11.121 3.528 1.00 0.00 53 VAL A CA 7
ATOM 7086 C C . VAL A 1 53 ? -4.307 -11.842 4.867 1.00 0.00 53 VAL A C 7
ATOM 7087 O O . VAL A 1 53 ? -3.894 -11.255 5.846 1.00 0.00 53 VAL A O 7
ATOM 7100 N N . THR A 1 54 ? -4.613 -13.109 4.915 1.00 0.00 54 THR A N 7
ATOM 7101 C CA . THR A 1 54 ? -4.458 -13.866 6.192 1.00 0.00 54 THR A CA 7
ATOM 7102 C C . THR A 1 54 ? -3.008 -13.793 6.680 1.00 0.00 54 THR A C 7
ATOM 7103 O O . THR A 1 54 ? -2.729 -13.963 7.851 1.00 0.00 54 THR A O 7
ATOM 7114 N N . LEU A 1 55 ? -2.084 -13.537 5.795 1.00 0.00 55 LEU A N 7
ATOM 7115 C CA . LEU A 1 55 ? -0.656 -13.452 6.216 1.00 0.00 55 LEU A CA 7
ATOM 7116 C C . LEU A 1 55 ? -0.503 -12.444 7.358 1.00 0.00 55 LEU A C 7
ATOM 7117 O O . LEU A 1 55 ? -0.804 -11.276 7.213 1.00 0.00 55 LEU A O 7
ATOM 7133 N N . ALA A 1 56 ? -0.039 -12.886 8.496 1.00 0.00 56 ALA A N 7
ATOM 7134 C CA . ALA A 1 56 ? 0.130 -11.950 9.646 1.00 0.00 56 ALA A CA 7
ATOM 7135 C C . ALA A 1 56 ? 1.128 -10.847 9.284 1.00 0.00 56 ALA A C 7
ATOM 7136 O O . ALA A 1 56 ? 1.910 -10.981 8.363 1.00 0.00 56 ALA A O 7
ATOM 7143 N N . GLY A 1 57 ? 1.107 -9.756 10.000 1.00 0.00 57 GLY A N 7
ATOM 7144 C CA . GLY A 1 57 ? 2.051 -8.645 9.695 1.00 0.00 57 GLY A CA 7
ATOM 7145 C C . GLY A 1 57 ? 1.626 -7.959 8.396 1.00 0.00 57 GLY A C 7
ATOM 7146 O O . GLY A 1 57 ? 1.285 -6.793 8.382 1.00 0.00 57 GLY A O 7
ATOM 7150 N N . HIS A 1 58 ? 1.635 -8.674 7.303 1.00 0.00 58 HIS A N 7
ATOM 7151 C CA . HIS A 1 58 ? 1.221 -8.056 6.009 1.00 0.00 58 HIS A CA 7
ATOM 7152 C C . HIS A 1 58 ? -0.170 -7.434 6.154 1.00 0.00 58 HIS A C 7
ATOM 7153 O O . HIS A 1 58 ? -0.469 -6.414 5.562 1.00 0.00 58 HIS A O 7
ATOM 7167 N N . GLN A 1 59 ? -1.017 -8.035 6.943 1.00 0.00 59 GLN A N 7
ATOM 7168 C CA . GLN A 1 59 ? -2.385 -7.475 7.133 1.00 0.00 59 GLN A CA 7
ATOM 7169 C C . GLN A 1 59 ? -2.303 -6.142 7.883 1.00 0.00 59 GLN A C 7
ATOM 7170 O O . GLN A 1 59 ? -3.000 -5.197 7.571 1.00 0.00 59 GLN A O 7
ATOM 7184 N N . LYS A 1 60 ? -1.450 -6.058 8.869 1.00 0.00 60 LYS A N 7
ATOM 7185 C CA . LYS A 1 60 ? -1.320 -4.785 9.633 1.00 0.00 60 LYS A CA 7
ATOM 7186 C C . LYS A 1 60 ? -0.448 -3.796 8.856 1.00 0.00 60 LYS A C 7
ATOM 7187 O O . LYS A 1 60 ? -0.510 -2.601 9.067 1.00 0.00 60 LYS A O 7
ATOM 7206 N N . LYS A 1 61 ? 0.359 -4.285 7.955 1.00 0.00 61 LYS A N 7
ATOM 7207 C CA . LYS A 1 61 ? 1.228 -3.372 7.160 1.00 0.00 61 LYS A CA 7
ATOM 7208 C C . LYS A 1 61 ? 0.364 -2.476 6.269 1.00 0.00 61 LYS A C 7
ATOM 7209 O O . LYS A 1 61 ? 0.505 -1.270 6.260 1.00 0.00 61 LYS A O 7
ATOM 7228 N N . ILE A 1 62 ? -0.531 -3.059 5.520 1.00 0.00 62 ILE A N 7
ATOM 7229 C CA . ILE A 1 62 ? -1.405 -2.242 4.631 1.00 0.00 62 ILE A CA 7
ATOM 7230 C C . ILE A 1 62 ? -2.204 -1.232 5.457 1.00 0.00 62 ILE A C 7
ATOM 7231 O O . ILE A 1 62 ? -2.549 -0.167 4.985 1.00 0.00 62 ILE A O 7
ATOM 7247 N N . LEU A 1 63 ? -2.503 -1.556 6.691 1.00 0.00 63 LEU A N 7
ATOM 7248 C CA . LEU A 1 63 ? -3.283 -0.611 7.551 1.00 0.00 63 LEU A CA 7
ATOM 7249 C C . LEU A 1 63 ? -2.697 0.802 7.465 1.00 0.00 63 LEU A C 7
ATOM 7250 O O . LEU A 1 63 ? -3.411 1.771 7.301 1.00 0.00 63 LEU A O 7
ATOM 7266 N N . ASN A 1 64 ? -1.402 0.923 7.562 1.00 0.00 64 ASN A N 7
ATOM 7267 C CA . ASN A 1 64 ? -0.773 2.270 7.473 1.00 0.00 64 ASN A CA 7
ATOM 7268 C C . ASN A 1 64 ? -0.741 2.731 6.012 1.00 0.00 64 ASN A C 7
ATOM 7269 O O . ASN A 1 64 ? -0.658 3.909 5.723 1.00 0.00 64 ASN A O 7
ATOM 7280 N N . SER A 1 65 ? -0.809 1.809 5.089 1.00 0.00 65 SER A N 7
ATOM 7281 C CA . SER A 1 65 ? -0.785 2.189 3.648 1.00 0.00 65 SER A CA 7
ATOM 7282 C C . SER A 1 65 ? -2.156 2.711 3.218 1.00 0.00 65 SER A C 7
ATOM 7283 O O . SER A 1 65 ? -2.262 3.682 2.496 1.00 0.00 65 SER A O 7
ATOM 7291 N N . ILE A 1 66 ? -3.214 2.080 3.657 1.00 0.00 66 ILE A N 7
ATOM 7292 C CA . ILE A 1 66 ? -4.582 2.551 3.272 1.00 0.00 66 ILE A CA 7
ATOM 7293 C C . ILE A 1 66 ? -4.709 4.058 3.527 1.00 0.00 66 ILE A C 7
ATOM 7294 O O . ILE A 1 66 ? -5.498 4.741 2.904 1.00 0.00 66 ILE A O 7
ATOM 7310 N N . GLN A 1 67 ? -3.934 4.577 4.440 1.00 0.00 67 GLN A N 7
ATOM 7311 C CA . GLN A 1 67 ? -4.005 6.036 4.734 1.00 0.00 67 GLN A CA 7
ATOM 7312 C C . GLN A 1 67 ? -3.188 6.826 3.708 1.00 0.00 67 GLN A C 7
ATOM 7313 O O . GLN A 1 67 ? -3.378 8.014 3.536 1.00 0.00 67 GLN A O 7
ATOM 7327 N N . VAL A 1 68 ? -2.280 6.182 3.024 1.00 0.00 68 VAL A N 7
ATOM 7328 C CA . VAL A 1 68 ? -1.460 6.914 2.014 1.00 0.00 68 VAL A CA 7
ATOM 7329 C C . VAL A 1 68 ? -2.373 7.621 1.013 1.00 0.00 68 VAL A C 7
ATOM 7330 O O . VAL A 1 68 ? -1.989 8.582 0.378 1.00 0.00 68 VAL A O 7
ATOM 7343 N N . MET A 1 69 ? -3.576 7.145 0.863 1.00 0.00 69 MET A N 7
ATOM 7344 C CA . MET A 1 69 ? -4.499 7.789 -0.103 1.00 0.00 69 MET A CA 7
ATOM 7345 C C . MET A 1 69 ? -5.307 8.892 0.583 1.00 0.00 69 MET A C 7
ATOM 7346 O O . MET A 1 69 ? -5.309 10.029 0.157 1.00 0.00 69 MET A O 7
ATOM 7360 N N . ARG A 1 70 ? -5.990 8.566 1.646 1.00 0.00 70 ARG A N 7
ATOM 7361 C CA . ARG A 1 70 ? -6.797 9.596 2.360 1.00 0.00 70 ARG A CA 7
ATOM 7362 C C . ARG A 1 70 ? -5.929 10.808 2.704 1.00 0.00 70 ARG A C 7
ATOM 7363 O O . ARG A 1 70 ? -6.420 11.901 2.902 1.00 0.00 70 ARG A O 7
ATOM 7384 N N . ALA A 1 71 ? -4.639 10.623 2.778 1.00 0.00 71 ALA A N 7
ATOM 7385 C CA . ALA A 1 71 ? -3.741 11.765 3.111 1.00 0.00 71 ALA A CA 7
ATOM 7386 C C . ALA A 1 71 ? -3.924 12.901 2.101 1.00 0.00 71 ALA A C 7
ATOM 7387 O O . ALA A 1 71 ? -4.185 14.031 2.465 1.00 0.00 71 ALA A O 7
ATOM 7394 N N . GLN A 1 72 ? -3.784 12.615 0.835 1.00 0.00 72 GLN A N 7
ATOM 7395 C CA . GLN A 1 72 ? -3.944 13.683 -0.192 1.00 0.00 72 GLN A CA 7
ATOM 7396 C C . GLN A 1 72 ? -5.402 13.773 -0.656 1.00 0.00 72 GLN A C 7
ATOM 7397 O O . GLN A 1 72 ? -5.841 14.790 -1.156 1.00 0.00 72 GLN A O 7
ATOM 7411 N N . MET A 1 73 ? -6.157 12.720 -0.498 1.00 0.00 73 MET A N 7
ATOM 7412 C CA . MET A 1 73 ? -7.583 12.755 -0.935 1.00 0.00 73 MET A CA 7
ATOM 7413 C C . MET A 1 73 ? -8.435 13.510 0.089 1.00 0.00 73 MET A C 7
ATOM 7414 O O . MET A 1 73 ? -9.511 13.985 -0.215 1.00 0.00 73 MET A O 7
ATOM 7428 N N . TYR A 1 7 ? 4.095 9.962 -3.066 1.00 0.00 7 TYR A N 8
ATOM 7429 C CA . TYR A 1 7 ? 3.939 8.634 -3.730 1.00 0.00 7 TYR A CA 8
ATOM 7430 C C . TYR A 1 7 ? 3.076 8.768 -4.993 1.00 0.00 7 TYR A C 8
ATOM 7431 O O . TYR A 1 7 ? 2.408 7.837 -5.399 1.00 0.00 7 TYR A O 8
ATOM 7449 N N . THR A 1 8 ? 3.080 9.914 -5.616 1.00 0.00 8 THR A N 8
ATOM 7450 C CA . THR A 1 8 ? 2.255 10.101 -6.844 1.00 0.00 8 THR A CA 8
ATOM 7451 C C . THR A 1 8 ? 2.959 9.494 -8.063 1.00 0.00 8 THR A C 8
ATOM 7452 O O . THR A 1 8 ? 3.156 10.151 -9.065 1.00 0.00 8 THR A O 8
ATOM 7463 N N . SER A 1 9 ? 3.340 8.244 -7.990 1.00 0.00 9 SER A N 8
ATOM 7464 C CA . SER A 1 9 ? 4.025 7.606 -9.149 1.00 0.00 9 SER A CA 8
ATOM 7465 C C . SER A 1 9 ? 3.427 6.221 -9.426 1.00 0.00 9 SER A C 8
ATOM 7466 O O . SER A 1 9 ? 4.005 5.417 -10.129 1.00 0.00 9 SER A O 8
ATOM 7474 N N . PHE A 1 10 ? 2.275 5.935 -8.878 1.00 0.00 10 PHE A N 8
ATOM 7475 C CA . PHE A 1 10 ? 1.653 4.599 -9.117 1.00 0.00 10 PHE A CA 8
ATOM 7476 C C . PHE A 1 10 ? 0.527 4.715 -10.147 1.00 0.00 10 PHE A C 8
ATOM 7477 O O . PHE A 1 10 ? -0.261 5.639 -10.118 1.00 0.00 10 PHE A O 8
ATOM 7494 N N . ASN A 1 11 ? 0.441 3.780 -11.053 1.00 0.00 11 ASN A N 8
ATOM 7495 C CA . ASN A 1 11 ? -0.639 3.833 -12.079 1.00 0.00 11 ASN A CA 8
ATOM 7496 C C . ASN A 1 11 ? -1.909 3.172 -11.531 1.00 0.00 11 ASN A C 8
ATOM 7497 O O . ASN A 1 11 ? -3.012 3.514 -11.906 1.00 0.00 11 ASN A O 8
ATOM 7508 N N . THR A 1 12 ? -1.753 2.230 -10.642 1.00 0.00 12 THR A N 8
ATOM 7509 C CA . THR A 1 12 ? -2.944 1.544 -10.062 1.00 0.00 12 THR A CA 8
ATOM 7510 C C . THR A 1 12 ? -2.560 0.848 -8.754 1.00 0.00 12 THR A C 8
ATOM 7511 O O . THR A 1 12 ? -1.404 0.800 -8.382 1.00 0.00 12 THR A O 8
ATOM 7522 N N . VAL A 1 13 ? -3.518 0.302 -8.055 1.00 0.00 13 VAL A N 8
ATOM 7523 C CA . VAL A 1 13 ? -3.202 -0.396 -6.771 1.00 0.00 13 VAL A CA 8
ATOM 7524 C C . VAL A 1 13 ? -2.081 -1.417 -7.001 1.00 0.00 13 VAL A C 8
ATOM 7525 O O . VAL A 1 13 ? -1.342 -1.759 -6.100 1.00 0.00 13 VAL A O 8
ATOM 7538 N N . ASP A 1 14 ? -1.951 -1.902 -8.206 1.00 0.00 14 ASP A N 8
ATOM 7539 C CA . ASP A 1 14 ? -0.880 -2.895 -8.498 1.00 0.00 14 ASP A CA 8
ATOM 7540 C C . ASP A 1 14 ? 0.498 -2.258 -8.295 1.00 0.00 14 ASP A C 8
ATOM 7541 O O . ASP A 1 14 ? 1.403 -2.870 -7.761 1.00 0.00 14 ASP A O 8
ATOM 7550 N N . GLU A 1 15 ? 0.663 -1.035 -8.718 1.00 0.00 15 GLU A N 8
ATOM 7551 C CA . GLU A 1 15 ? 1.980 -0.358 -8.552 1.00 0.00 15 GLU A CA 8
ATOM 7552 C C . GLU A 1 15 ? 2.155 0.116 -7.106 1.00 0.00 15 GLU A C 8
ATOM 7553 O O . GLU A 1 15 ? 3.260 0.286 -6.630 1.00 0.00 15 GLU A O 8
ATOM 7565 N N . TRP A 1 16 ? 1.076 0.328 -6.405 1.00 0.00 16 TRP A N 8
ATOM 7566 C CA . TRP A 1 16 ? 1.185 0.788 -4.990 1.00 0.00 16 TRP A CA 8
ATOM 7567 C C . TRP A 1 16 ? 1.439 -0.416 -4.069 1.00 0.00 16 TRP A C 8
ATOM 7568 O O . TRP A 1 16 ? 2.382 -0.433 -3.302 1.00 0.00 16 TRP A O 8
ATOM 7589 N N . LEU A 1 17 ? 0.606 -1.421 -4.134 1.00 0.00 17 LEU A N 8
ATOM 7590 C CA . LEU A 1 17 ? 0.812 -2.607 -3.256 1.00 0.00 17 LEU A CA 8
ATOM 7591 C C . LEU A 1 17 ? 2.210 -3.194 -3.479 1.00 0.00 17 LEU A C 8
ATOM 7592 O O . LEU A 1 17 ? 2.765 -3.845 -2.615 1.00 0.00 17 LEU A O 8
ATOM 7608 N N . ASP A 1 18 ? 2.785 -2.967 -4.628 1.00 0.00 18 ASP A N 8
ATOM 7609 C CA . ASP A 1 18 ? 4.144 -3.512 -4.902 1.00 0.00 18 ASP A CA 8
ATOM 7610 C C . ASP A 1 18 ? 5.196 -2.761 -4.077 1.00 0.00 18 ASP A C 8
ATOM 7611 O O . ASP A 1 18 ? 6.289 -3.242 -3.865 1.00 0.00 18 ASP A O 8
ATOM 7620 N N . ALA A 1 19 ? 4.872 -1.582 -3.613 1.00 0.00 19 ALA A N 8
ATOM 7621 C CA . ALA A 1 19 ? 5.856 -0.806 -2.804 1.00 0.00 19 ALA A CA 8
ATOM 7622 C C . ALA A 1 19 ? 5.785 -1.220 -1.331 1.00 0.00 19 ALA A C 8
ATOM 7623 O O . ALA A 1 19 ? 6.690 -0.963 -0.562 1.00 0.00 19 ALA A O 8
ATOM 7630 N N . ILE A 1 20 ? 4.720 -1.860 -0.931 1.00 0.00 20 ILE A N 8
ATOM 7631 C CA . ILE A 1 20 ? 4.605 -2.288 0.498 1.00 0.00 20 ILE A CA 8
ATOM 7632 C C . ILE A 1 20 ? 4.912 -3.783 0.637 1.00 0.00 20 ILE A C 8
ATOM 7633 O O . ILE A 1 20 ? 4.483 -4.431 1.570 1.00 0.00 20 ILE A O 8
ATOM 7649 N N . LYS A 1 21 ? 5.663 -4.331 -0.280 1.00 0.00 21 LYS A N 8
ATOM 7650 C CA . LYS A 1 21 ? 6.008 -5.781 -0.198 1.00 0.00 21 LYS A CA 8
ATOM 7651 C C . LYS A 1 21 ? 4.746 -6.636 -0.039 1.00 0.00 21 LYS A C 8
ATOM 7652 O O . LYS A 1 21 ? 4.426 -7.091 1.042 1.00 0.00 21 LYS A O 8
ATOM 7671 N N . MET A 1 22 ? 4.034 -6.865 -1.108 1.00 0.00 22 MET A N 8
ATOM 7672 C CA . MET A 1 22 ? 2.800 -7.699 -1.020 1.00 0.00 22 MET A CA 8
ATOM 7673 C C . MET A 1 22 ? 2.866 -8.831 -2.050 1.00 0.00 22 MET A C 8
ATOM 7674 O O . MET A 1 22 ? 2.831 -9.995 -1.705 1.00 0.00 22 MET A O 8
ATOM 7688 N N . SER A 1 23 ? 2.980 -8.489 -3.312 1.00 0.00 23 SER A N 8
ATOM 7689 C CA . SER A 1 23 ? 3.070 -9.517 -4.401 1.00 0.00 23 SER A CA 8
ATOM 7690 C C . SER A 1 23 ? 1.784 -10.352 -4.508 1.00 0.00 23 SER A C 8
ATOM 7691 O O . SER A 1 23 ? 1.155 -10.395 -5.547 1.00 0.00 23 SER A O 8
ATOM 7699 N N . GLN A 1 24 ? 1.390 -11.025 -3.460 1.00 0.00 24 GLN A N 8
ATOM 7700 C CA . GLN A 1 24 ? 0.153 -11.858 -3.533 1.00 0.00 24 GLN A CA 8
ATOM 7701 C C . GLN A 1 24 ? -1.077 -11.043 -3.123 1.00 0.00 24 GLN A C 8
ATOM 7702 O O . GLN A 1 24 ? -1.988 -11.551 -2.498 1.00 0.00 24 GLN A O 8
ATOM 7716 N N . TYR A 1 25 ? -1.115 -9.785 -3.461 1.00 0.00 25 TYR A N 8
ATOM 7717 C CA . TYR A 1 25 ? -2.291 -8.948 -3.082 1.00 0.00 25 TYR A CA 8
ATOM 7718 C C . TYR A 1 25 ? -2.922 -8.301 -4.322 1.00 0.00 25 TYR A C 8
ATOM 7719 O O . TYR A 1 25 ? -4.024 -7.793 -4.269 1.00 0.00 25 TYR A O 8
ATOM 7737 N N . LYS A 1 26 ? -2.239 -8.312 -5.436 1.00 0.00 26 LYS A N 8
ATOM 7738 C CA . LYS A 1 26 ? -2.814 -7.694 -6.668 1.00 0.00 26 LYS A CA 8
ATOM 7739 C C . LYS A 1 26 ? -4.205 -8.266 -6.950 1.00 0.00 26 LYS A C 8
ATOM 7740 O O . LYS A 1 26 ? -5.211 -7.662 -6.638 1.00 0.00 26 LYS A O 8
ATOM 7759 N N . GLU A 1 27 ? -4.269 -9.430 -7.539 1.00 0.00 27 GLU A N 8
ATOM 7760 C CA . GLU A 1 27 ? -5.595 -10.039 -7.843 1.00 0.00 27 GLU A CA 8
ATOM 7761 C C . GLU A 1 27 ? -6.433 -10.150 -6.565 1.00 0.00 27 GLU A C 8
ATOM 7762 O O . GLU A 1 27 ? -7.643 -10.254 -6.615 1.00 0.00 27 GLU A O 8
ATOM 7774 N N . SER A 1 28 ? -5.802 -10.130 -5.426 1.00 0.00 28 SER A N 8
ATOM 7775 C CA . SER A 1 28 ? -6.566 -10.236 -4.149 1.00 0.00 28 SER A CA 8
ATOM 7776 C C . SER A 1 28 ? -7.277 -8.915 -3.845 1.00 0.00 28 SER A C 8
ATOM 7777 O O . SER A 1 28 ? -8.477 -8.877 -3.649 1.00 0.00 28 SER A O 8
ATOM 7785 N N . PHE A 1 29 ? -6.550 -7.833 -3.801 1.00 0.00 29 PHE A N 8
ATOM 7786 C CA . PHE A 1 29 ? -7.189 -6.517 -3.509 1.00 0.00 29 PHE A CA 8
ATOM 7787 C C . PHE A 1 29 ? -8.140 -6.124 -4.642 1.00 0.00 29 PHE A C 8
ATOM 7788 O O . PHE A 1 29 ? -9.031 -5.317 -4.465 1.00 0.00 29 PHE A O 8
ATOM 7805 N N . ALA A 1 30 ? -7.961 -6.690 -5.805 1.00 0.00 30 ALA A N 8
ATOM 7806 C CA . ALA A 1 30 ? -8.857 -6.346 -6.947 1.00 0.00 30 ALA A CA 8
ATOM 7807 C C . ALA A 1 30 ? -10.232 -6.993 -6.756 1.00 0.00 30 ALA A C 8
ATOM 7808 O O . ALA A 1 30 ? -11.211 -6.575 -7.342 1.00 0.00 30 ALA A O 8
ATOM 7815 N N . SER A 1 31 ? -10.314 -8.011 -5.942 1.00 0.00 31 SER A N 8
ATOM 7816 C CA . SER A 1 31 ? -11.628 -8.682 -5.719 1.00 0.00 31 SER A CA 8
ATOM 7817 C C . SER A 1 31 ? -12.451 -7.908 -4.685 1.00 0.00 31 SER A C 8
ATOM 7818 O O . SER A 1 31 ? -13.654 -7.785 -4.805 1.00 0.00 31 SER A O 8
ATOM 7826 N N . ALA A 1 32 ? -11.814 -7.386 -3.673 1.00 0.00 32 ALA A N 8
ATOM 7827 C CA . ALA A 1 32 ? -12.567 -6.622 -2.636 1.00 0.00 32 ALA A CA 8
ATOM 7828 C C . ALA A 1 32 ? -12.985 -5.253 -3.179 1.00 0.00 32 ALA A C 8
ATOM 7829 O O . ALA A 1 32 ? -13.891 -4.623 -2.669 1.00 0.00 32 ALA A O 8
ATOM 7836 N N . GLY A 1 33 ? -12.335 -4.787 -4.211 1.00 0.00 33 GLY A N 8
ATOM 7837 C CA . GLY A 1 33 ? -12.698 -3.460 -4.784 1.00 0.00 33 GLY A CA 8
ATOM 7838 C C . GLY A 1 33 ? -11.534 -2.485 -4.605 1.00 0.00 33 GLY A C 8
ATOM 7839 O O . GLY A 1 33 ? -11.709 -1.282 -4.634 1.00 0.00 33 GLY A O 8
ATOM 7843 N N . PHE A 1 34 ? -10.345 -2.989 -4.422 1.00 0.00 34 PHE A N 8
ATOM 7844 C CA . PHE A 1 34 ? -9.170 -2.086 -4.243 1.00 0.00 34 PHE A CA 8
ATOM 7845 C C . PHE A 1 34 ? -8.381 -1.995 -5.552 1.00 0.00 34 PHE A C 8
ATOM 7846 O O . PHE A 1 34 ? -7.214 -2.328 -5.609 1.00 0.00 34 PHE A O 8
ATOM 7863 N N . THR A 1 35 ? -9.011 -1.556 -6.609 1.00 0.00 35 THR A N 8
ATOM 7864 C CA . THR A 1 35 ? -8.299 -1.454 -7.919 1.00 0.00 35 THR A CA 8
ATOM 7865 C C . THR A 1 35 ? -7.862 -0.010 -8.188 1.00 0.00 35 THR A C 8
ATOM 7866 O O . THR A 1 35 ? -6.686 0.284 -8.277 1.00 0.00 35 THR A O 8
ATOM 7877 N N . THR A 1 36 ? -8.792 0.897 -8.321 1.00 0.00 36 THR A N 8
ATOM 7878 C CA . THR A 1 36 ? -8.411 2.314 -8.583 1.00 0.00 36 THR A CA 8
ATOM 7879 C C . THR A 1 36 ? -7.984 2.984 -7.274 1.00 0.00 36 THR A C 8
ATOM 7880 O O . THR A 1 36 ? -7.945 2.360 -6.232 1.00 0.00 36 THR A O 8
ATOM 7891 N N . PHE A 1 37 ? -7.663 4.250 -7.313 1.00 0.00 37 PHE A N 8
ATOM 7892 C CA . PHE A 1 37 ? -7.244 4.943 -6.061 1.00 0.00 37 PHE A CA 8
ATOM 7893 C C . PHE A 1 37 ? -8.456 5.606 -5.401 1.00 0.00 37 PHE A C 8
ATOM 7894 O O . PHE A 1 37 ? -8.772 6.750 -5.655 1.00 0.00 37 PHE A O 8
ATOM 7911 N N . ASP A 1 38 ? -9.138 4.881 -4.555 1.00 0.00 38 ASP A N 8
ATOM 7912 C CA . ASP A 1 38 ? -10.339 5.445 -3.867 1.00 0.00 38 ASP A CA 8
ATOM 7913 C C . ASP A 1 38 ? -10.918 4.410 -2.900 1.00 0.00 38 ASP A C 8
ATOM 7914 O O . ASP A 1 38 ? -10.735 4.496 -1.701 1.00 0.00 38 ASP A O 8
ATOM 7923 N N . ILE A 1 39 ? -11.613 3.425 -3.412 1.00 0.00 39 ILE A N 8
ATOM 7924 C CA . ILE A 1 39 ? -12.204 2.372 -2.528 1.00 0.00 39 ILE A CA 8
ATOM 7925 C C . ILE A 1 39 ? -11.154 1.866 -1.528 1.00 0.00 39 ILE A C 8
ATOM 7926 O O . ILE A 1 39 ? -11.347 1.920 -0.329 1.00 0.00 39 ILE A O 8
ATOM 7942 N N . VAL A 1 40 ? -10.047 1.377 -2.014 1.00 0.00 40 VAL A N 8
ATOM 7943 C CA . VAL A 1 40 ? -8.992 0.873 -1.089 1.00 0.00 40 VAL A CA 8
ATOM 7944 C C . VAL A 1 40 ? -8.561 1.984 -0.127 1.00 0.00 40 VAL A C 8
ATOM 7945 O O . VAL A 1 40 ? -7.992 1.726 0.916 1.00 0.00 40 VAL A O 8
ATOM 7958 N N . SER A 1 41 ? -8.834 3.218 -0.460 1.00 0.00 41 SER A N 8
ATOM 7959 C CA . SER A 1 41 ? -8.449 4.339 0.444 1.00 0.00 41 SER A CA 8
ATOM 7960 C C . SER A 1 41 ? -9.582 4.630 1.433 1.00 0.00 41 SER A C 8
ATOM 7961 O O . SER A 1 41 ? -9.922 5.768 1.688 1.00 0.00 41 SER A O 8
ATOM 7969 N N . GLN A 1 42 ? -10.168 3.607 1.989 1.00 0.00 42 GLN A N 8
ATOM 7970 C CA . GLN A 1 42 ? -11.281 3.814 2.960 1.00 0.00 42 GLN A CA 8
ATOM 7971 C C . GLN A 1 42 ? -11.617 2.488 3.649 1.00 0.00 42 GLN A C 8
ATOM 7972 O O . GLN A 1 42 ? -12.747 2.231 4.010 1.00 0.00 42 GLN A O 8
ATOM 7986 N N . MET A 1 43 ? -10.636 1.644 3.828 1.00 0.00 43 MET A N 8
ATOM 7987 C CA . MET A 1 43 ? -10.892 0.331 4.487 1.00 0.00 43 MET A CA 8
ATOM 7988 C C . MET A 1 43 ? -10.007 0.174 5.724 1.00 0.00 43 MET A C 8
ATOM 7989 O O . MET A 1 43 ? -9.175 1.010 6.016 1.00 0.00 43 MET A O 8
ATOM 8003 N N . THR A 1 44 ? -10.181 -0.893 6.456 1.00 0.00 44 THR A N 8
ATOM 8004 C CA . THR A 1 44 ? -9.351 -1.106 7.677 1.00 0.00 44 THR A CA 8
ATOM 8005 C C . THR A 1 44 ? -8.782 -2.528 7.683 1.00 0.00 44 THR A C 8
ATOM 8006 O O . THR A 1 44 ? -8.648 -3.158 6.652 1.00 0.00 44 THR A O 8
ATOM 8017 N N . VAL A 1 45 ? -8.446 -3.041 8.835 1.00 0.00 45 VAL A N 8
ATOM 8018 C CA . VAL A 1 45 ? -7.887 -4.421 8.903 1.00 0.00 45 VAL A CA 8
ATOM 8019 C C . VAL A 1 45 ? -8.978 -5.451 8.599 1.00 0.00 45 VAL A C 8
ATOM 8020 O O . VAL A 1 45 ? -8.697 -6.576 8.230 1.00 0.00 45 VAL A O 8
ATOM 8033 N N . GLU A 1 46 ? -10.220 -5.080 8.749 1.00 0.00 46 GLU A N 8
ATOM 8034 C CA . GLU A 1 46 ? -11.325 -6.039 8.470 1.00 0.00 46 GLU A CA 8
ATOM 8035 C C . GLU A 1 46 ? -11.291 -6.475 7.001 1.00 0.00 46 GLU A C 8
ATOM 8036 O O . GLU A 1 46 ? -11.140 -7.641 6.693 1.00 0.00 46 GLU A O 8
ATOM 8048 N N . ASP A 1 47 ? -11.437 -5.547 6.095 1.00 0.00 47 ASP A N 8
ATOM 8049 C CA . ASP A 1 47 ? -11.414 -5.909 4.648 1.00 0.00 47 ASP A CA 8
ATOM 8050 C C . ASP A 1 47 ? -10.140 -6.688 4.314 1.00 0.00 47 ASP A C 8
ATOM 8051 O O . ASP A 1 47 ? -10.156 -7.614 3.526 1.00 0.00 47 ASP A O 8
ATOM 8060 N N . ILE A 1 48 ? -9.035 -6.321 4.905 1.00 0.00 48 ILE A N 8
ATOM 8061 C CA . ILE A 1 48 ? -7.762 -7.043 4.617 1.00 0.00 48 ILE A CA 8
ATOM 8062 C C . ILE A 1 48 ? -7.943 -8.545 4.845 1.00 0.00 48 ILE A C 8
ATOM 8063 O O . ILE A 1 48 ? -7.486 -9.360 4.067 1.00 0.00 48 ILE A O 8
ATOM 8079 N N . LEU A 1 49 ? -8.604 -8.919 5.905 1.00 0.00 49 LEU A N 8
ATOM 8080 C CA . LEU A 1 49 ? -8.815 -10.370 6.182 1.00 0.00 49 LEU A CA 8
ATOM 8081 C C . LEU A 1 49 ? -9.725 -10.989 5.116 1.00 0.00 49 LEU A C 8
ATOM 8082 O O . LEU A 1 49 ? -9.749 -12.189 4.929 1.00 0.00 49 LEU A O 8
ATOM 8098 N N . ARG A 1 50 ? -10.476 -10.180 4.416 1.00 0.00 50 ARG A N 8
ATOM 8099 C CA . ARG A 1 50 ? -11.383 -10.728 3.367 1.00 0.00 50 ARG A CA 8
ATOM 8100 C C . ARG A 1 50 ? -10.607 -10.959 2.065 1.00 0.00 50 ARG A C 8
ATOM 8101 O O . ARG A 1 50 ? -10.709 -12.002 1.450 1.00 0.00 50 ARG A O 8
ATOM 8122 N N . VAL A 1 51 ? -9.837 -9.997 1.643 1.00 0.00 51 VAL A N 8
ATOM 8123 C CA . VAL A 1 51 ? -9.058 -10.165 0.381 1.00 0.00 51 VAL A CA 8
ATOM 8124 C C . VAL A 1 51 ? -8.194 -11.426 0.457 1.00 0.00 51 VAL A C 8
ATOM 8125 O O . VAL A 1 51 ? -7.786 -11.971 -0.550 1.00 0.00 51 VAL A O 8
ATOM 8138 N N . GLY A 1 52 ? -7.911 -11.896 1.640 1.00 0.00 52 GLY A N 8
ATOM 8139 C CA . GLY A 1 52 ? -7.076 -13.122 1.776 1.00 0.00 52 GLY A CA 8
ATOM 8140 C C . GLY A 1 52 ? -5.744 -12.763 2.440 1.00 0.00 52 GLY A C 8
ATOM 8141 O O . GLY A 1 52 ? -4.762 -13.467 2.301 1.00 0.00 52 GLY A O 8
ATOM 8145 N N . VAL A 1 53 ? -5.701 -11.678 3.162 1.00 0.00 53 VAL A N 8
ATOM 8146 C CA . VAL A 1 53 ? -4.431 -11.281 3.837 1.00 0.00 53 VAL A CA 8
ATOM 8147 C C . VAL A 1 53 ? -4.371 -11.881 5.245 1.00 0.00 53 VAL A C 8
ATOM 8148 O O . VAL A 1 53 ? -3.992 -11.224 6.193 1.00 0.00 53 VAL A O 8
ATOM 8161 N N . THR A 1 54 ? -4.746 -13.124 5.387 1.00 0.00 54 THR A N 8
ATOM 8162 C CA . THR A 1 54 ? -4.714 -13.765 6.731 1.00 0.00 54 THR A CA 8
ATOM 8163 C C . THR A 1 54 ? -3.296 -13.720 7.308 1.00 0.00 54 THR A C 8
ATOM 8164 O O . THR A 1 54 ? -3.100 -13.791 8.505 1.00 0.00 54 THR A O 8
ATOM 8175 N N . LEU A 1 55 ? -2.306 -13.603 6.465 1.00 0.00 55 LEU A N 8
ATOM 8176 C CA . LEU A 1 55 ? -0.903 -13.553 6.970 1.00 0.00 55 LEU A CA 8
ATOM 8177 C C . LEU A 1 55 ? -0.750 -12.430 7.998 1.00 0.00 55 LEU A C 8
ATOM 8178 O O . LEU A 1 55 ? -1.100 -11.295 7.749 1.00 0.00 55 LEU A O 8
ATOM 8194 N N . ALA A 1 56 ? -0.232 -12.740 9.155 1.00 0.00 56 ALA A N 8
ATOM 8195 C CA . ALA A 1 56 ? -0.058 -11.687 10.200 1.00 0.00 56 ALA A CA 8
ATOM 8196 C C . ALA A 1 56 ? 0.974 -10.654 9.738 1.00 0.00 56 ALA A C 8
ATOM 8197 O O . ALA A 1 56 ? 1.754 -10.899 8.840 1.00 0.00 56 ALA A O 8
ATOM 8204 N N . GLY A 1 57 ? 0.983 -9.499 10.346 1.00 0.00 57 GLY A N 8
ATOM 8205 C CA . GLY A 1 57 ? 1.961 -8.453 9.941 1.00 0.00 57 GLY A CA 8
ATOM 8206 C C . GLY A 1 57 ? 1.574 -7.898 8.568 1.00 0.00 57 GLY A C 8
ATOM 8207 O O . GLY A 1 57 ? 1.257 -6.735 8.426 1.00 0.00 57 GLY A O 8
ATOM 8211 N N . HIS A 1 58 ? 1.589 -8.725 7.557 1.00 0.00 58 HIS A N 8
ATOM 8212 C CA . HIS A 1 58 ? 1.211 -8.241 6.196 1.00 0.00 58 HIS A CA 8
ATOM 8213 C C . HIS A 1 58 ? -0.165 -7.575 6.248 1.00 0.00 58 HIS A C 8
ATOM 8214 O O . HIS A 1 58 ? -0.423 -6.602 5.566 1.00 0.00 58 HIS A O 8
ATOM 8228 N N . GLN A 1 59 ? -1.049 -8.090 7.059 1.00 0.00 59 GLN A N 8
ATOM 8229 C CA . GLN A 1 59 ? -2.409 -7.488 7.163 1.00 0.00 59 GLN A CA 8
ATOM 8230 C C . GLN A 1 59 ? -2.322 -6.114 7.836 1.00 0.00 59 GLN A C 8
ATOM 8231 O O . GLN A 1 59 ? -2.984 -5.176 7.440 1.00 0.00 59 GLN A O 8
ATOM 8245 N N . LYS A 1 60 ? -1.509 -5.988 8.849 1.00 0.00 60 LYS A N 8
ATOM 8246 C CA . LYS A 1 60 ? -1.382 -4.676 9.543 1.00 0.00 60 LYS A CA 8
ATOM 8247 C C . LYS A 1 60 ? -0.524 -3.725 8.705 1.00 0.00 60 LYS A C 8
ATOM 8248 O O . LYS A 1 60 ? -0.609 -2.521 8.831 1.00 0.00 60 LYS A O 8
ATOM 826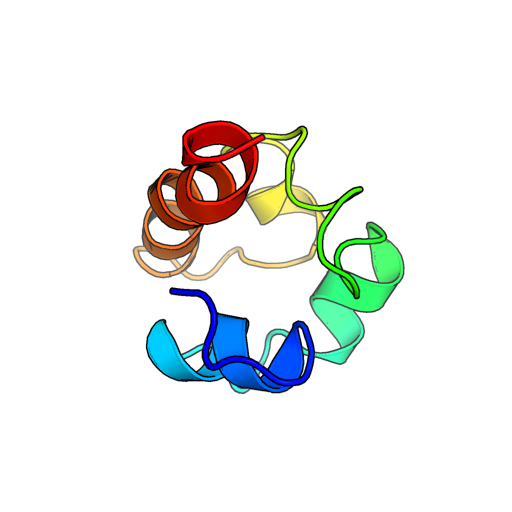7 N N . LYS A 1 61 ? 0.305 -4.259 7.848 1.00 0.00 61 LYS A N 8
ATOM 8268 C CA . LYS A 1 61 ? 1.166 -3.389 7.000 1.00 0.00 61 LYS A CA 8
ATOM 8269 C C . LYS A 1 61 ? 0.294 -2.528 6.083 1.00 0.00 61 LYS A C 8
ATOM 8270 O O . LYS A 1 61 ? 0.395 -1.316 6.073 1.00 0.00 61 LYS A O 8
ATOM 8289 N N . ILE A 1 62 ? -0.563 -3.143 5.315 1.00 0.00 62 ILE A N 8
ATOM 8290 C CA . ILE A 1 62 ? -1.441 -2.356 4.401 1.00 0.00 62 ILE A CA 8
ATOM 8291 C C . ILE A 1 62 ? -2.349 -1.435 5.215 1.00 0.00 62 ILE A C 8
ATOM 8292 O O . ILE A 1 62 ? -2.821 -0.423 4.731 1.00 0.00 62 ILE A O 8
ATOM 8308 N N . LEU A 1 63 ? -2.595 -1.770 6.453 1.00 0.00 63 LEU A N 8
ATOM 8309 C CA . LEU A 1 63 ? -3.470 -0.907 7.299 1.00 0.00 63 LEU A CA 8
ATOM 8310 C C . LEU A 1 63 ? -2.955 0.535 7.287 1.00 0.00 63 LEU A C 8
ATOM 8311 O O . LEU A 1 63 ? -3.695 1.466 7.042 1.00 0.00 63 LEU A O 8
ATOM 8327 N N . ASN A 1 64 ? -1.690 0.722 7.543 1.00 0.00 64 ASN A N 8
ATOM 8328 C CA . ASN A 1 64 ? -1.126 2.102 7.541 1.00 0.00 64 ASN A CA 8
ATOM 8329 C C . ASN A 1 64 ? -0.904 2.573 6.103 1.00 0.00 64 ASN A C 8
ATOM 8330 O O . ASN A 1 64 ? -0.914 3.754 5.817 1.00 0.00 64 ASN A O 8
ATOM 8341 N N . SER A 1 65 ? -0.707 1.658 5.193 1.00 0.00 65 SER A N 8
ATOM 8342 C CA . SER A 1 65 ? -0.488 2.052 3.773 1.00 0.00 65 SER A CA 8
ATOM 8343 C C . SER A 1 65 ? -1.784 2.598 3.171 1.00 0.00 65 SER A C 8
ATOM 8344 O O . SER A 1 65 ? -1.789 3.597 2.485 1.00 0.00 65 SER A O 8
ATOM 8352 N N . ILE A 1 66 ? -2.888 1.951 3.432 1.00 0.00 66 ILE A N 8
ATOM 8353 C CA . ILE A 1 66 ? -4.190 2.436 2.877 1.00 0.00 66 ILE A CA 8
ATOM 8354 C C . ILE A 1 66 ? -4.369 3.928 3.170 1.00 0.00 66 ILE A C 8
ATOM 8355 O O . ILE A 1 66 ? -5.080 4.630 2.474 1.00 0.00 66 ILE A O 8
ATOM 8371 N N . GLN A 1 67 ? -3.728 4.420 4.197 1.00 0.00 67 GLN A N 8
ATOM 8372 C CA . GLN A 1 67 ? -3.859 5.864 4.536 1.00 0.00 67 GLN A CA 8
ATOM 8373 C C . GLN A 1 67 ? -3.053 6.721 3.556 1.00 0.00 67 GLN A C 8
ATOM 8374 O O . GLN A 1 67 ? -3.283 7.908 3.425 1.00 0.00 67 GLN A O 8
ATOM 8388 N N . VAL A 1 68 ? -2.106 6.139 2.867 1.00 0.00 68 VAL A N 8
ATOM 8389 C CA . VAL A 1 68 ? -1.298 6.943 1.905 1.00 0.00 68 VAL A CA 8
ATOM 8390 C C . VAL A 1 68 ? -2.222 7.634 0.896 1.00 0.00 68 VAL A C 8
ATOM 8391 O O . VAL A 1 68 ? -1.868 8.629 0.296 1.00 0.00 68 VAL A O 8
ATOM 8404 N N . MET A 1 69 ? -3.404 7.114 0.709 1.00 0.00 69 MET A N 8
ATOM 8405 C CA . MET A 1 69 ? -4.349 7.745 -0.258 1.00 0.00 69 MET A CA 8
ATOM 8406 C C . MET A 1 69 ? -5.212 8.790 0.452 1.00 0.00 69 MET A C 8
ATOM 8407 O O . MET A 1 69 ? -5.274 9.934 0.051 1.00 0.00 69 MET A O 8
ATOM 8421 N N . ARG A 1 70 ? -5.879 8.403 1.508 1.00 0.00 70 ARG A N 8
ATOM 8422 C CA . ARG A 1 70 ? -6.735 9.375 2.244 1.00 0.00 70 ARG A CA 8
ATOM 8423 C C . ARG A 1 70 ? -5.916 10.605 2.642 1.00 0.00 70 ARG A C 8
ATOM 8424 O O . ARG A 1 70 ? -6.450 11.669 2.881 1.00 0.00 70 ARG A O 8
ATOM 8445 N N . ALA A 1 71 ? -4.621 10.467 2.714 1.00 0.00 71 ALA A N 8
ATOM 8446 C CA . ALA A 1 71 ? -3.766 11.627 3.098 1.00 0.00 71 ALA A CA 8
ATOM 8447 C C . ALA A 1 71 ? -3.993 12.794 2.133 1.00 0.00 71 ALA A C 8
ATOM 8448 O O . ALA A 1 71 ? -4.271 13.904 2.542 1.00 0.00 71 ALA A O 8
ATOM 8455 N N . GLN A 1 72 ? -3.874 12.552 0.855 1.00 0.00 72 GLN A N 8
ATOM 8456 C CA . GLN A 1 72 ? -4.079 13.651 -0.131 1.00 0.00 72 GLN A CA 8
ATOM 8457 C C . GLN A 1 72 ? -5.558 13.749 -0.514 1.00 0.00 72 GLN A C 8
ATOM 8458 O O . GLN A 1 72 ? -6.025 14.777 -0.965 1.00 0.00 72 GLN A O 8
ATOM 8472 N N . MET A 1 73 ? -6.300 12.690 -0.341 1.00 0.00 73 MET A N 8
ATOM 8473 C CA . MET A 1 73 ? -7.747 12.725 -0.694 1.00 0.00 73 MET A CA 8
ATOM 8474 C C . MET A 1 73 ? -8.532 13.514 0.357 1.00 0.00 73 MET A C 8
ATOM 8475 O O . MET A 1 73 ? -9.614 14.005 0.100 1.00 0.00 73 MET A O 8
ATOM 8489 N N . TYR A 1 7 ? 3.435 10.356 -3.284 1.00 0.00 7 TYR A N 9
ATOM 8490 C CA . TYR A 1 7 ? 3.385 8.994 -3.890 1.00 0.00 7 TYR A CA 9
ATOM 8491 C C . TYR A 1 7 ? 2.504 9.002 -5.150 1.00 0.00 7 TYR A C 9
ATOM 8492 O O . TYR A 1 7 ? 1.844 8.033 -5.462 1.00 0.00 7 TYR A O 9
ATOM 8510 N N . THR A 1 8 ? 2.491 10.089 -5.873 1.00 0.00 8 THR A N 9
ATOM 8511 C CA . THR A 1 8 ? 1.649 10.153 -7.105 1.00 0.00 8 THR A CA 9
ATOM 8512 C C . THR A 1 8 ? 2.421 9.618 -8.318 1.00 0.00 8 THR A C 9
ATOM 8513 O O . THR A 1 8 ? 2.366 10.180 -9.394 1.00 0.00 8 THR A O 9
ATOM 8524 N N . SER A 1 9 ? 3.130 8.534 -8.157 1.00 0.00 9 SER A N 9
ATOM 8525 C CA . SER A 1 9 ? 3.895 7.967 -9.304 1.00 0.00 9 SER A CA 9
ATOM 8526 C C . SER A 1 9 ? 3.389 6.558 -9.635 1.00 0.00 9 SER A C 9
ATOM 8527 O O . SER A 1 9 ? 3.649 6.029 -10.697 1.00 0.00 9 SER A O 9
ATOM 8535 N N . PHE A 1 10 ? 2.665 5.943 -8.734 1.00 0.00 10 PHE A N 9
ATOM 8536 C CA . PHE A 1 10 ? 2.149 4.569 -9.003 1.00 0.00 10 PHE A CA 9
ATOM 8537 C C . PHE A 1 10 ? 1.080 4.613 -10.099 1.00 0.00 10 PHE A C 9
ATOM 8538 O O . PHE A 1 10 ? 0.367 5.585 -10.245 1.00 0.00 10 PHE A O 9
ATOM 8555 N N . ASN A 1 11 ? 0.957 3.564 -10.864 1.00 0.00 11 ASN A N 9
ATOM 8556 C CA . ASN A 1 11 ? -0.073 3.543 -11.940 1.00 0.00 11 ASN A CA 9
ATOM 8557 C C . ASN A 1 11 ? -1.362 2.912 -11.410 1.00 0.00 11 ASN A C 9
ATOM 8558 O O . ASN A 1 11 ? -2.452 3.269 -11.807 1.00 0.00 11 ASN A O 9
ATOM 8569 N N . THR A 1 12 ? -1.238 1.975 -10.507 1.00 0.00 12 THR A N 9
ATOM 8570 C CA . THR A 1 12 ? -2.447 1.314 -9.936 1.00 0.00 12 THR A CA 9
ATOM 8571 C C . THR A 1 12 ? -2.085 0.610 -8.628 1.00 0.00 12 THR A C 9
ATOM 8572 O O . THR A 1 12 ? -0.938 0.585 -8.224 1.00 0.00 12 THR A O 9
ATOM 8583 N N . VAL A 1 13 ? -3.046 0.031 -7.962 1.00 0.00 13 VAL A N 9
ATOM 8584 C CA . VAL A 1 13 ? -2.746 -0.678 -6.682 1.00 0.00 13 VAL A CA 9
ATOM 8585 C C . VAL A 1 13 ? -1.594 -1.665 -6.897 1.00 0.00 13 VAL A C 9
ATOM 8586 O O . VAL A 1 13 ? -0.876 -2.013 -5.982 1.00 0.00 13 VAL A O 9
ATOM 8599 N N . ASP A 1 14 ? -1.411 -2.113 -8.111 1.00 0.00 14 ASP A N 9
ATOM 8600 C CA . ASP A 1 14 ? -0.301 -3.069 -8.393 1.00 0.00 14 ASP A CA 9
ATOM 8601 C C . ASP A 1 14 ? 1.047 -2.383 -8.161 1.00 0.00 14 ASP A C 9
ATOM 8602 O O . ASP A 1 14 ? 1.947 -2.943 -7.566 1.00 0.00 14 ASP A O 9
ATOM 8611 N N . GLU A 1 15 ? 1.192 -1.171 -8.622 1.00 0.00 15 GLU A N 9
ATOM 8612 C CA . GLU A 1 15 ? 2.477 -0.444 -8.424 1.00 0.00 15 GLU A CA 9
ATOM 8613 C C . GLU A 1 15 ? 2.573 0.066 -6.985 1.00 0.00 15 GLU A C 9
ATOM 8614 O O . GLU A 1 15 ? 3.648 0.288 -6.463 1.00 0.00 15 GLU A O 9
ATOM 8626 N N . TRP A 1 16 ? 1.454 0.245 -6.338 1.00 0.00 16 TRP A N 9
ATOM 8627 C CA . TRP A 1 16 ? 1.471 0.734 -4.930 1.00 0.00 16 TRP A CA 9
ATOM 8628 C C . TRP A 1 16 ? 1.777 -0.437 -3.983 1.00 0.00 16 TRP A C 9
ATOM 8629 O O . TRP A 1 16 ? 2.704 -0.383 -3.200 1.00 0.00 16 TRP A O 9
ATOM 8650 N N . LEU A 1 17 ? 1.013 -1.492 -4.054 1.00 0.00 17 LEU A N 9
ATOM 8651 C CA . LEU A 1 17 ? 1.275 -2.655 -3.157 1.00 0.00 17 LEU A CA 9
ATOM 8652 C C . LEU A 1 17 ? 2.686 -3.197 -3.405 1.00 0.00 17 LEU A C 9
ATOM 8653 O O . LEU A 1 17 ? 3.267 -3.854 -2.566 1.00 0.00 17 LEU A O 9
ATOM 8669 N N . ASP A 1 18 ? 3.244 -2.927 -4.554 1.00 0.00 18 ASP A N 9
ATOM 8670 C CA . ASP A 1 18 ? 4.618 -3.427 -4.852 1.00 0.00 18 ASP A CA 9
ATOM 8671 C C . ASP A 1 18 ? 5.635 -2.776 -3.909 1.00 0.00 18 ASP A C 9
ATOM 8672 O O . ASP A 1 18 ? 6.563 -3.410 -3.448 1.00 0.00 18 ASP A O 9
ATOM 8681 N N . ALA A 1 19 ? 5.469 -1.514 -3.622 1.00 0.00 19 ALA A N 9
ATOM 8682 C CA . ALA A 1 19 ? 6.425 -0.822 -2.710 1.00 0.00 19 ALA A CA 9
ATOM 8683 C C . ALA A 1 19 ? 6.301 -1.365 -1.281 1.00 0.00 19 ALA A C 9
ATOM 8684 O O . ALA A 1 19 ? 7.155 -1.139 -0.448 1.00 0.00 19 ALA A O 9
ATOM 8691 N N . ILE A 1 20 ? 5.245 -2.076 -0.989 1.00 0.00 20 ILE A N 9
ATOM 8692 C CA . ILE A 1 20 ? 5.077 -2.626 0.390 1.00 0.00 20 ILE A CA 9
ATOM 8693 C C . ILE A 1 20 ? 5.173 -4.156 0.372 1.00 0.00 20 ILE A C 9
ATOM 8694 O O . ILE A 1 20 ? 4.540 -4.837 1.154 1.00 0.00 20 ILE A O 9
ATOM 8710 N N . LYS A 1 21 ? 5.972 -4.698 -0.508 1.00 0.00 21 LYS A N 9
ATOM 8711 C CA . LYS A 1 21 ? 6.131 -6.182 -0.574 1.00 0.00 21 LYS A CA 9
ATOM 8712 C C . LYS A 1 21 ? 4.766 -6.881 -0.597 1.00 0.00 21 LYS A C 9
ATOM 8713 O O . LYS A 1 21 ? 4.403 -7.578 0.329 1.00 0.00 21 LYS A O 9
ATOM 8732 N N . MET A 1 22 ? 4.015 -6.715 -1.653 1.00 0.00 22 MET A N 9
ATOM 8733 C CA . MET A 1 22 ? 2.683 -7.386 -1.736 1.00 0.00 22 MET A CA 9
ATOM 8734 C C . MET A 1 22 ? 2.461 -7.925 -3.152 1.00 0.00 22 MET A C 9
ATOM 8735 O O . MET A 1 22 ? 1.375 -7.850 -3.692 1.00 0.00 22 MET A O 9
ATOM 8749 N N . SER A 1 23 ? 3.485 -8.461 -3.757 1.00 0.00 23 SER A N 9
ATOM 8750 C CA . SER A 1 23 ? 3.341 -8.998 -5.142 1.00 0.00 23 SER A CA 9
ATOM 8751 C C . SER A 1 23 ? 2.169 -9.983 -5.231 1.00 0.00 23 SER A C 9
ATOM 8752 O O . SER A 1 23 ? 1.626 -10.211 -6.293 1.00 0.00 23 SER A O 9
ATOM 8760 N N . GLN A 1 24 ? 1.779 -10.576 -4.135 1.00 0.00 24 GLN A N 9
ATOM 8761 C CA . GLN A 1 24 ? 0.646 -11.550 -4.186 1.00 0.00 24 GLN A CA 9
ATOM 8762 C C . GLN A 1 24 ? -0.632 -10.925 -3.611 1.00 0.00 24 GLN A C 9
ATOM 8763 O O . GLN A 1 24 ? -1.428 -11.590 -2.979 1.00 0.00 24 GLN A O 9
ATOM 8777 N N . TYR A 1 25 ? -0.840 -9.655 -3.834 1.00 0.00 25 TYR A N 9
ATOM 8778 C CA . TYR A 1 25 ? -2.070 -8.996 -3.309 1.00 0.00 25 TYR A CA 9
ATOM 8779 C C . TYR A 1 25 ? -2.837 -8.321 -4.450 1.00 0.00 25 TYR A C 9
ATOM 8780 O O . TYR A 1 25 ? -3.636 -7.433 -4.233 1.00 0.00 25 TYR A O 9
ATOM 8798 N N . LYS A 1 26 ? -2.599 -8.732 -5.666 1.00 0.00 26 LYS A N 9
ATOM 8799 C CA . LYS A 1 26 ? -3.313 -8.111 -6.818 1.00 0.00 26 LYS A CA 9
ATOM 8800 C C . LYS A 1 26 ? -4.779 -8.552 -6.836 1.00 0.00 26 LYS A C 9
ATOM 8801 O O . LYS A 1 26 ? -5.657 -7.838 -6.389 1.00 0.00 26 LYS A O 9
ATOM 8820 N N . GLU A 1 27 ? -5.056 -9.722 -7.348 1.00 0.00 27 GLU A N 9
ATOM 8821 C CA . GLU A 1 27 ? -6.466 -10.204 -7.395 1.00 0.00 27 GLU A CA 9
ATOM 8822 C C . GLU A 1 27 ? -7.112 -10.101 -6.009 1.00 0.00 27 GLU A C 9
ATOM 8823 O O . GLU A 1 27 ? -8.284 -9.807 -5.882 1.00 0.00 27 GLU A O 9
ATOM 8835 N N . SER A 1 28 ? -6.358 -10.338 -4.973 1.00 0.00 28 SER A N 9
ATOM 8836 C CA . SER A 1 28 ? -6.930 -10.252 -3.600 1.00 0.00 28 SER A CA 9
ATOM 8837 C C . SER A 1 28 ? -7.582 -8.884 -3.385 1.00 0.00 28 SER A C 9
ATOM 8838 O O . SER A 1 28 ? -8.741 -8.786 -3.034 1.00 0.00 28 SER A O 9
ATOM 8846 N N . PHE A 1 29 ? -6.847 -7.826 -3.596 1.00 0.00 29 PHE A N 9
ATOM 8847 C CA . PHE A 1 29 ? -7.426 -6.466 -3.405 1.00 0.00 29 PHE A CA 9
ATOM 8848 C C . PHE A 1 29 ? -8.440 -6.163 -4.511 1.00 0.00 29 PHE A C 9
ATOM 8849 O O . PHE A 1 29 ? -9.302 -5.320 -4.361 1.00 0.00 29 PHE A O 9
ATOM 8866 N N . ALA A 1 30 ? -8.348 -6.846 -5.618 1.00 0.00 30 ALA A N 9
ATOM 8867 C CA . ALA A 1 30 ? -9.311 -6.596 -6.730 1.00 0.00 30 ALA A CA 9
ATOM 8868 C C . ALA A 1 30 ? -10.692 -7.146 -6.365 1.00 0.00 30 ALA A C 9
ATOM 8869 O O . ALA A 1 30 ? -11.699 -6.728 -6.901 1.00 0.00 30 ALA A O 9
ATOM 8876 N N . SER A 1 31 ? -10.748 -8.080 -5.455 1.00 0.00 31 SER A N 9
ATOM 8877 C CA . SER A 1 31 ? -12.066 -8.654 -5.056 1.00 0.00 31 SER A CA 9
ATOM 8878 C C . SER A 1 31 ? -12.803 -7.688 -4.123 1.00 0.00 31 SER A C 9
ATOM 8879 O O . SER A 1 31 ? -13.971 -7.406 -4.302 1.00 0.00 31 SER A O 9
ATOM 8887 N N . ALA A 1 32 ? -12.128 -7.182 -3.128 1.00 0.00 32 ALA A N 9
ATOM 8888 C CA . ALA A 1 32 ? -12.791 -6.234 -2.184 1.00 0.00 32 ALA A CA 9
ATOM 8889 C C . ALA A 1 32 ? -13.097 -4.911 -2.892 1.00 0.00 32 ALA A C 9
ATOM 8890 O O . ALA A 1 32 ? -14.001 -4.191 -2.518 1.00 0.00 32 ALA A O 9
ATOM 8897 N N . GLY A 1 33 ? -12.353 -4.589 -3.913 1.00 0.00 33 GLY A N 9
ATOM 8898 C CA . GLY A 1 33 ? -12.602 -3.315 -4.647 1.00 0.00 33 GLY A CA 9
ATOM 8899 C C . GLY A 1 33 ? -11.387 -2.393 -4.516 1.00 0.00 33 GLY A C 9
ATOM 8900 O O . GLY A 1 33 ? -11.470 -1.205 -4.758 1.00 0.00 33 GLY A O 9
ATOM 8904 N N . PHE A 1 34 ? -10.255 -2.925 -4.141 1.00 0.00 34 PHE A N 9
ATOM 8905 C CA . PHE A 1 34 ? -9.041 -2.068 -4.002 1.00 0.00 34 PHE A CA 9
ATOM 8906 C C . PHE A 1 34 ? -8.217 -2.120 -5.294 1.00 0.00 34 PHE A C 9
ATOM 8907 O O . PHE A 1 34 ? -7.069 -2.514 -5.293 1.00 0.00 34 PHE A O 9
ATOM 8924 N N . THR A 1 35 ? -8.803 -1.734 -6.396 1.00 0.00 35 THR A N 9
ATOM 8925 C CA . THR A 1 35 ? -8.059 -1.771 -7.694 1.00 0.00 35 THR A CA 9
ATOM 8926 C C . THR A 1 35 ? -7.500 -0.387 -8.045 1.00 0.00 35 THR A C 9
ATOM 8927 O O . THR A 1 35 ? -6.310 -0.217 -8.209 1.00 0.00 35 THR A O 9
ATOM 8938 N N . THR A 1 36 ? -8.342 0.602 -8.168 1.00 0.00 36 THR A N 9
ATOM 8939 C CA . THR A 1 36 ? -7.837 1.964 -8.510 1.00 0.00 36 THR A CA 9
ATOM 8940 C C . THR A 1 36 ? -7.280 2.639 -7.251 1.00 0.00 36 THR A C 9
ATOM 8941 O O . THR A 1 36 ? -7.232 2.044 -6.193 1.00 0.00 36 THR A O 9
ATOM 8952 N N . PHE A 1 37 ? -6.862 3.873 -7.352 1.00 0.00 37 PHE A N 9
ATOM 8953 C CA . PHE A 1 37 ? -6.316 4.567 -6.149 1.00 0.00 37 PHE A CA 9
ATOM 8954 C C . PHE A 1 37 ? -7.428 5.341 -5.438 1.00 0.00 37 PHE A C 9
ATOM 8955 O O . PHE A 1 37 ? -7.240 6.454 -4.990 1.00 0.00 37 PHE A O 9
ATOM 8972 N N . ASP A 1 38 ? -8.586 4.752 -5.332 1.00 0.00 38 ASP A N 9
ATOM 8973 C CA . ASP A 1 38 ? -9.723 5.438 -4.649 1.00 0.00 38 ASP A CA 9
ATOM 8974 C C . ASP A 1 38 ? -10.378 4.505 -3.622 1.00 0.00 38 ASP A C 9
ATOM 8975 O O . ASP A 1 38 ? -10.142 4.613 -2.435 1.00 0.00 38 ASP A O 9
ATOM 8984 N N . ILE A 1 39 ? -11.205 3.592 -4.075 1.00 0.00 39 ILE A N 9
ATOM 8985 C CA . ILE A 1 39 ? -11.893 2.644 -3.142 1.00 0.00 39 ILE A CA 9
ATOM 8986 C C . ILE A 1 39 ? -10.924 2.102 -2.077 1.00 0.00 39 ILE A C 9
ATOM 8987 O O . ILE A 1 39 ? -11.326 1.759 -0.983 1.00 0.00 39 ILE A O 9
ATOM 9003 N N . VAL A 1 40 ? -9.660 2.017 -2.386 1.00 0.00 40 VAL A N 9
ATOM 9004 C CA . VAL A 1 40 ? -8.694 1.488 -1.380 1.00 0.00 40 VAL A CA 9
ATOM 9005 C C . VAL A 1 40 ? -8.631 2.426 -0.169 1.00 0.00 40 VAL A C 9
ATOM 9006 O O . VAL A 1 40 ? -8.154 2.056 0.885 1.00 0.00 40 VAL A O 9
ATOM 9019 N N . SER A 1 41 ? -9.108 3.634 -0.306 1.00 0.00 41 SER A N 9
ATOM 9020 C CA . SER A 1 41 ? -9.073 4.585 0.840 1.00 0.00 41 SER A CA 9
ATOM 9021 C C . SER A 1 41 ? -10.384 4.511 1.628 1.00 0.00 41 SER A C 9
ATOM 9022 O O . SER A 1 41 ? -10.946 5.517 2.012 1.00 0.00 41 SER A O 9
ATOM 9030 N N . GLN A 1 42 ? -10.872 3.326 1.872 1.00 0.00 42 GLN A N 9
ATOM 9031 C CA . GLN A 1 42 ? -12.146 3.187 2.634 1.00 0.00 42 GLN A CA 9
ATOM 9032 C C . GLN A 1 42 ? -12.243 1.785 3.241 1.00 0.00 42 GLN A C 9
ATOM 9033 O O . GLN A 1 42 ? -13.319 1.262 3.452 1.00 0.00 42 GLN A O 9
ATOM 9047 N N . MET A 1 43 ? -11.125 1.173 3.523 1.00 0.00 43 MET A N 9
ATOM 9048 C CA . MET A 1 43 ? -11.154 -0.195 4.115 1.00 0.00 43 MET A CA 9
ATOM 9049 C C . MET A 1 43 ? -10.339 -0.227 5.412 1.00 0.00 43 MET A C 9
ATOM 9050 O O . MET A 1 43 ? -9.287 0.370 5.512 1.00 0.00 43 MET A O 9
ATOM 9064 N N . THR A 1 44 ? -10.821 -0.923 6.406 1.00 0.00 44 THR A N 9
ATOM 9065 C CA . THR A 1 44 ? -10.076 -0.994 7.697 1.00 0.00 44 THR A CA 9
ATOM 9066 C C . THR A 1 44 ? -9.315 -2.321 7.795 1.00 0.00 44 THR A C 9
ATOM 9067 O O . THR A 1 44 ? -8.989 -2.935 6.799 1.00 0.00 44 THR A O 9
ATOM 9078 N N . VAL A 1 45 ? -9.030 -2.764 8.989 1.00 0.00 45 VAL A N 9
ATOM 9079 C CA . VAL A 1 45 ? -8.292 -4.050 9.149 1.00 0.00 45 VAL A CA 9
ATOM 9080 C C . VAL A 1 45 ? -9.200 -5.231 8.800 1.00 0.00 45 VAL A C 9
ATOM 9081 O O . VAL A 1 45 ? -8.742 -6.283 8.399 1.00 0.00 45 VAL A O 9
ATOM 9094 N N . GLU A 1 46 ? -10.486 -5.068 8.950 1.00 0.00 46 GLU A N 9
ATOM 9095 C CA . GLU A 1 46 ? -11.422 -6.183 8.627 1.00 0.00 46 GLU A CA 9
ATOM 9096 C C . GLU A 1 46 ? -11.366 -6.502 7.132 1.00 0.00 46 GLU A C 9
ATOM 9097 O O . GLU A 1 46 ? -11.231 -7.642 6.733 1.00 0.00 46 GLU A O 9
ATOM 9109 N N . ASP A 1 47 ? -11.469 -5.503 6.296 1.00 0.00 47 ASP A N 9
ATOM 9110 C CA . ASP A 1 47 ? -11.420 -5.753 4.826 1.00 0.00 47 ASP A CA 9
ATOM 9111 C C . ASP A 1 47 ? -10.163 -6.549 4.467 1.00 0.00 47 ASP A C 9
ATOM 9112 O O . ASP A 1 47 ? -10.193 -7.435 3.637 1.00 0.00 47 ASP A O 9
ATOM 9121 N N . ILE A 1 48 ? -9.058 -6.242 5.088 1.00 0.00 48 ILE A N 9
ATOM 9122 C CA . ILE A 1 48 ? -7.801 -6.981 4.784 1.00 0.00 48 ILE A CA 9
ATOM 9123 C C . ILE A 1 48 ? -7.965 -8.466 5.127 1.00 0.00 48 ILE A C 9
ATOM 9124 O O . ILE A 1 48 ? -7.505 -9.332 4.411 1.00 0.00 48 ILE A O 9
ATOM 9140 N N . LEU A 1 49 ? -8.617 -8.763 6.217 1.00 0.00 49 LEU A N 9
ATOM 9141 C CA . LEU A 1 49 ? -8.813 -10.189 6.605 1.00 0.00 49 LEU A CA 9
ATOM 9142 C C . LEU A 1 49 ? -9.776 -10.876 5.631 1.00 0.00 49 LEU A C 9
ATOM 9143 O O . LEU A 1 49 ? -9.723 -12.072 5.432 1.00 0.00 49 LEU A O 9
ATOM 9159 N N . ARG A 1 50 ? -10.658 -10.125 5.030 1.00 0.00 50 ARG A N 9
ATOM 9160 C CA . ARG A 1 50 ? -11.625 -10.736 4.072 1.00 0.00 50 ARG A CA 9
ATOM 9161 C C . ARG A 1 50 ? -11.008 -10.807 2.672 1.00 0.00 50 ARG A C 9
ATOM 9162 O O . ARG A 1 50 ? -11.145 -11.790 1.972 1.00 0.00 50 ARG A O 9
ATOM 9183 N N . VAL A 1 51 ? -10.333 -9.769 2.261 1.00 0.00 51 VAL A N 9
ATOM 9184 C CA . VAL A 1 51 ? -9.708 -9.775 0.905 1.00 0.00 51 VAL A CA 9
ATOM 9185 C C . VAL A 1 51 ? -8.845 -11.027 0.721 1.00 0.00 51 VAL A C 9
ATOM 9186 O O . VAL A 1 51 ? -8.585 -11.456 -0.386 1.00 0.00 51 VAL A O 9
ATOM 9199 N N . GLY A 1 52 ? -8.396 -11.617 1.796 1.00 0.00 52 GLY A N 9
ATOM 9200 C CA . GLY A 1 52 ? -7.552 -12.838 1.677 1.00 0.00 52 GLY A CA 9
ATOM 9201 C C . GLY A 1 52 ? -6.182 -12.598 2.327 1.00 0.00 52 GLY A C 9
ATOM 9202 O O . GLY A 1 52 ? -5.387 -13.508 2.463 1.00 0.00 52 GLY A O 9
ATOM 9206 N N . VAL A 1 53 ? -5.893 -11.388 2.733 1.00 0.00 53 VAL A N 9
ATOM 9207 C CA . VAL A 1 53 ? -4.574 -11.114 3.372 1.00 0.00 53 VAL A CA 9
ATOM 9208 C C . VAL A 1 53 ? -4.518 -11.757 4.762 1.00 0.00 53 VAL A C 9
ATOM 9209 O O . VAL A 1 53 ? -4.385 -11.083 5.763 1.00 0.00 53 VAL A O 9
ATOM 9222 N N . THR A 1 54 ? -4.616 -13.058 4.827 1.00 0.00 54 THR A N 9
ATOM 9223 C CA . THR A 1 54 ? -4.570 -13.742 6.151 1.00 0.00 54 THR A CA 9
ATOM 9224 C C . THR A 1 54 ? -3.141 -13.727 6.706 1.00 0.00 54 THR A C 9
ATOM 9225 O O . THR A 1 54 ? -2.926 -13.899 7.889 1.00 0.00 54 THR A O 9
ATOM 9236 N N . LEU A 1 55 ? -2.166 -13.523 5.863 1.00 0.00 55 LEU A N 9
ATOM 9237 C CA . LEU A 1 55 ? -0.755 -13.498 6.351 1.00 0.00 55 LEU A CA 9
ATOM 9238 C C . LEU A 1 55 ? -0.612 -12.494 7.497 1.00 0.00 55 LEU A C 9
ATOM 9239 O O . LEU A 1 55 ? -1.026 -11.356 7.394 1.00 0.00 55 LEU A O 9
ATOM 9255 N N . ALA A 1 56 ? -0.029 -12.906 8.590 1.00 0.00 56 ALA A N 9
ATOM 9256 C CA . ALA A 1 56 ? 0.140 -11.972 9.740 1.00 0.00 56 ALA A CA 9
ATOM 9257 C C . ALA A 1 56 ? 1.144 -10.873 9.388 1.00 0.00 56 ALA A C 9
ATOM 9258 O O . ALA A 1 56 ? 1.942 -11.016 8.482 1.00 0.00 56 ALA A O 9
ATOM 9265 N N . GLY A 1 57 ? 1.109 -9.778 10.094 1.00 0.00 57 GLY A N 9
ATOM 9266 C CA . GLY A 1 57 ? 2.060 -8.670 9.799 1.00 0.00 57 GLY A CA 9
ATOM 9267 C C . GLY A 1 57 ? 1.621 -7.948 8.523 1.00 0.00 57 GLY A C 9
ATOM 9268 O O . GLY A 1 57 ? 1.306 -6.775 8.543 1.00 0.00 57 GLY A O 9
ATOM 9272 N N . HIS A 1 58 ? 1.590 -8.639 7.417 1.00 0.00 58 HIS A N 9
ATOM 9273 C CA . HIS A 1 58 ? 1.164 -7.981 6.149 1.00 0.00 58 HIS A CA 9
ATOM 9274 C C . HIS A 1 58 ? -0.223 -7.362 6.334 1.00 0.00 58 HIS A C 9
ATOM 9275 O O . HIS A 1 58 ? -0.534 -6.329 5.768 1.00 0.00 58 HIS A O 9
ATOM 9289 N N . GLN A 1 59 ? -1.056 -7.976 7.129 1.00 0.00 59 GLN A N 9
ATOM 9290 C CA . GLN A 1 59 ? -2.417 -7.419 7.357 1.00 0.00 59 GLN A CA 9
ATOM 9291 C C . GLN A 1 59 ? -2.308 -6.060 8.058 1.00 0.00 59 GLN A C 9
ATOM 9292 O O . GLN A 1 59 ? -3.023 -5.130 7.744 1.00 0.00 59 GLN A O 9
ATOM 9306 N N . LYS A 1 60 ? -1.410 -5.941 8.998 1.00 0.00 60 LYS A N 9
ATOM 9307 C CA . LYS A 1 60 ? -1.247 -4.641 9.708 1.00 0.00 60 LYS A CA 9
ATOM 9308 C C . LYS A 1 60 ? -0.342 -3.712 8.896 1.00 0.00 60 LYS A C 9
ATOM 9309 O O . LYS A 1 60 ? -0.365 -2.508 9.058 1.00 0.00 60 LYS A O 9
ATOM 9328 N N . LYS A 1 61 ? 0.453 -4.263 8.020 1.00 0.00 61 LYS A N 9
ATOM 9329 C CA . LYS A 1 61 ? 1.356 -3.415 7.194 1.00 0.00 61 LYS A CA 9
ATOM 9330 C C . LYS A 1 61 ? 0.530 -2.534 6.251 1.00 0.00 61 LYS A C 9
ATOM 9331 O O . LYS A 1 61 ? 0.739 -1.341 6.157 1.00 0.00 61 LYS A O 9
ATOM 9350 N N . ILE A 1 62 ? -0.411 -3.113 5.552 1.00 0.00 62 ILE A N 9
ATOM 9351 C CA . ILE A 1 62 ? -1.247 -2.304 4.622 1.00 0.00 62 ILE A CA 9
ATOM 9352 C C . ILE A 1 62 ? -2.070 -1.284 5.412 1.00 0.00 62 ILE A C 9
ATOM 9353 O O . ILE A 1 62 ? -2.437 -0.242 4.906 1.00 0.00 62 ILE A O 9
ATOM 9369 N N . LEU A 1 63 ? -2.356 -1.576 6.655 1.00 0.00 63 LEU A N 9
ATOM 9370 C CA . LEU A 1 63 ? -3.156 -0.627 7.490 1.00 0.00 63 LEU A CA 9
ATOM 9371 C C . LEU A 1 63 ? -2.609 0.799 7.361 1.00 0.00 63 LEU A C 9
ATOM 9372 O O . LEU A 1 63 ? -3.350 1.746 7.199 1.00 0.00 63 LEU A O 9
ATOM 9388 N N . ASN A 1 64 ? -1.313 0.953 7.425 1.00 0.00 64 ASN A N 9
ATOM 9389 C CA . ASN A 1 64 ? -0.720 2.316 7.297 1.00 0.00 64 ASN A CA 9
ATOM 9390 C C . ASN A 1 64 ? -0.620 2.711 5.821 1.00 0.00 64 ASN A C 9
ATOM 9391 O O . ASN A 1 64 ? -0.533 3.874 5.484 1.00 0.00 64 ASN A O 9
ATOM 9402 N N . SER A 1 65 ? -0.635 1.748 4.938 1.00 0.00 65 SER A N 9
ATOM 9403 C CA . SER A 1 65 ? -0.542 2.066 3.485 1.00 0.00 65 SER A CA 9
ATOM 9404 C C . SER A 1 65 ? -1.882 2.602 2.974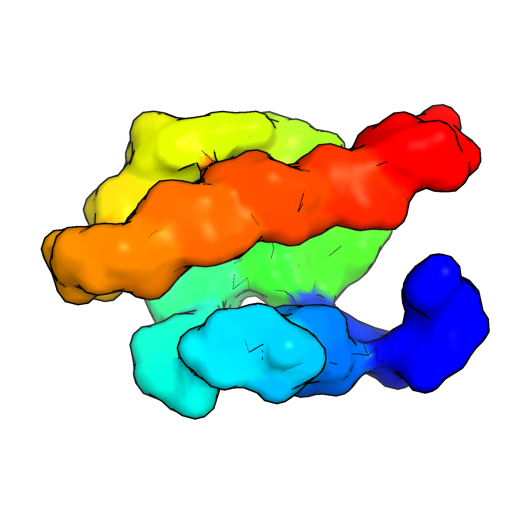 1.00 0.00 65 SER A C 9
ATOM 9405 O O . SER A 1 65 ? -1.945 3.612 2.304 1.00 0.00 65 SER A O 9
ATOM 9413 N N . ILE A 1 66 ? -2.960 1.931 3.287 1.00 0.00 66 ILE A N 9
ATOM 9414 C CA . ILE A 1 66 ? -4.300 2.405 2.818 1.00 0.00 66 ILE A CA 9
ATOM 9415 C C . ILE A 1 66 ? -4.485 3.889 3.158 1.00 0.00 66 ILE A C 9
ATOM 9416 O O . ILE A 1 66 ? -5.247 4.593 2.524 1.00 0.00 66 ILE A O 9
ATOM 9432 N N . GLN A 1 67 ? -3.792 4.366 4.155 1.00 0.00 67 GLN A N 9
ATOM 9433 C CA . GLN A 1 67 ? -3.927 5.799 4.537 1.00 0.00 67 GLN A CA 9
ATOM 9434 C C . GLN A 1 67 ? -3.23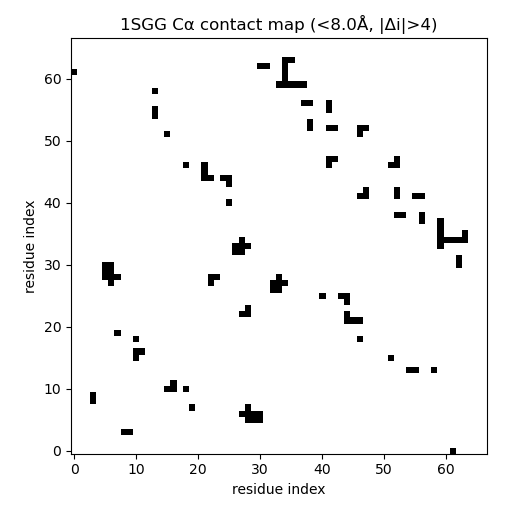8 6.696 3.504 1.00 0.00 67 GLN A C 9
ATOM 9435 O O . GLN A 1 67 ? -3.535 7.869 3.394 1.00 0.00 67 GLN A O 9
ATOM 9449 N N . VAL A 1 68 ? -2.318 6.160 2.743 1.00 0.00 68 VAL A N 9
ATOM 9450 C CA . VAL A 1 68 ? -1.623 7.005 1.727 1.00 0.00 68 VAL A CA 9
ATOM 9451 C C . VAL A 1 68 ? -2.652 7.642 0.789 1.00 0.00 68 VAL A C 9
ATOM 9452 O O . VAL A 1 68 ? -2.390 8.644 0.154 1.00 0.00 68 VAL A O 9
ATOM 9465 N N . MET A 1 69 ? -3.825 7.073 0.702 1.00 0.00 69 MET A N 9
ATOM 9466 C CA . MET A 1 69 ? -4.870 7.652 -0.191 1.00 0.00 69 MET A CA 9
ATOM 9467 C C . MET A 1 69 ? -5.718 8.668 0.578 1.00 0.00 69 MET A C 9
ATOM 9468 O O . MET A 1 69 ? -5.849 9.808 0.181 1.00 0.00 69 MET A O 9
ATOM 9482 N N . ARG A 1 70 ? -6.292 8.260 1.676 1.00 0.00 70 ARG A N 9
ATOM 9483 C CA . ARG A 1 70 ? -7.131 9.202 2.474 1.00 0.00 70 ARG A CA 9
ATOM 9484 C C . ARG A 1 70 ? -6.291 10.397 2.934 1.00 0.00 70 ARG A C 9
ATOM 9485 O O . ARG A 1 70 ? -6.811 11.453 3.235 1.00 0.00 70 ARG A O 9
ATOM 9506 N N . ALA A 1 71 ? -4.998 10.238 2.992 1.00 0.00 71 ALA A N 9
ATOM 9507 C CA . ALA A 1 71 ? -4.127 11.364 3.436 1.00 0.00 71 ALA A CA 9
ATOM 9508 C C . ALA A 1 71 ? -4.296 12.562 2.499 1.00 0.00 71 ALA A C 9
ATOM 9509 O O . ALA A 1 71 ? -4.566 13.666 2.930 1.00 0.00 71 ALA A O 9
ATOM 9516 N N . GLN A 1 72 ? -4.139 12.357 1.221 1.00 0.00 72 GLN A N 9
ATOM 9517 C CA . GLN A 1 72 ? -4.289 13.485 0.259 1.00 0.00 72 GLN A CA 9
ATOM 9518 C C . GLN A 1 72 ? -5.757 13.647 -0.148 1.00 0.00 72 GLN A C 9
ATOM 9519 O O . GLN A 1 72 ? -6.169 14.689 -0.616 1.00 0.00 72 GLN A O 9
ATOM 9533 N N . MET A 1 73 ? -6.548 12.622 0.024 1.00 0.00 73 MET A N 9
ATOM 9534 C CA . MET A 1 73 ? -7.987 12.721 -0.357 1.00 0.00 73 MET A CA 9
ATOM 9535 C C . MET A 1 73 ? -8.766 13.493 0.713 1.00 0.00 73 MET A C 9
ATOM 9536 O O . MET A 1 73 ? -9.831 14.020 0.457 1.00 0.00 73 MET A O 9
ATOM 9550 N N . TYR A 1 7 ? 3.725 10.405 -2.835 1.00 0.00 7 TYR A N 10
ATOM 9551 C CA . TYR A 1 7 ? 3.741 9.069 -3.503 1.00 0.00 7 TYR A CA 10
ATOM 9552 C C . TYR A 1 7 ? 2.907 9.105 -4.793 1.00 0.00 7 TYR A C 10
ATOM 9553 O O . TYR A 1 7 ? 2.364 8.105 -5.217 1.00 0.00 7 TYR A O 10
ATOM 9571 N N . THR A 1 8 ? 2.798 10.246 -5.416 1.00 0.00 8 THR A N 10
ATOM 9572 C CA . THR A 1 8 ? 1.991 10.337 -6.669 1.00 0.00 8 THR A CA 10
ATOM 9573 C C . THR A 1 8 ? 2.793 9.812 -7.867 1.00 0.00 8 THR A C 10
ATOM 9574 O O . THR A 1 8 ? 2.940 10.487 -8.866 1.00 0.00 8 THR A O 10
ATOM 9585 N N . SER A 1 9 ? 3.309 8.614 -7.779 1.00 0.00 9 SER A N 10
ATOM 9586 C CA . SER A 1 9 ? 4.091 8.054 -8.916 1.00 0.00 9 SER A CA 10
ATOM 9587 C C . SER A 1 9 ? 3.603 6.640 -9.252 1.00 0.00 9 SER A C 10
ATOM 9588 O O . SER A 1 9 ? 4.259 5.902 -9.961 1.00 0.00 9 SER A O 10
ATOM 9596 N N . PHE A 1 10 ? 2.456 6.255 -8.751 1.00 0.00 10 PHE A N 10
ATOM 9597 C CA . PHE A 1 10 ? 1.937 4.889 -9.049 1.00 0.00 10 PHE A CA 10
ATOM 9598 C C . PHE A 1 10 ? 0.857 4.959 -10.131 1.00 0.00 10 PHE A C 10
ATOM 9599 O O . PHE A 1 10 ? 0.137 5.931 -10.241 1.00 0.00 10 PHE A O 10
ATOM 9616 N N . ASN A 1 11 ? 0.735 3.933 -10.927 1.00 0.00 11 ASN A N 10
ATOM 9617 C CA . ASN A 1 11 ? -0.304 3.938 -11.998 1.00 0.00 11 ASN A CA 10
ATOM 9618 C C . ASN A 1 11 ? -1.572 3.239 -11.500 1.00 0.00 11 ASN A C 10
ATOM 9619 O O . ASN A 1 11 ? -2.673 3.578 -11.887 1.00 0.00 11 ASN A O 10
ATOM 9630 N N . THR A 1 12 ? -1.422 2.268 -10.641 1.00 0.00 12 THR A N 10
ATOM 9631 C CA . THR A 1 12 ? -2.614 1.545 -10.112 1.00 0.00 12 THR A CA 10
ATOM 9632 C C . THR A 1 12 ? -2.258 0.838 -8.804 1.00 0.00 12 THR A C 10
ATOM 9633 O O . THR A 1 12 ? -1.120 0.842 -8.377 1.00 0.00 12 THR A O 10
ATOM 9644 N N . VAL A 1 13 ? -3.220 0.231 -8.162 1.00 0.00 13 VAL A N 10
ATOM 9645 C CA . VAL A 1 13 ? -2.927 -0.482 -6.881 1.00 0.00 13 VAL A CA 10
ATOM 9646 C C . VAL A 1 13 ? -1.741 -1.434 -7.078 1.00 0.00 13 VAL A C 10
ATOM 9647 O O . VAL A 1 13 ? -1.025 -1.752 -6.151 1.00 0.00 13 VAL A O 10
ATOM 9660 N N . ASP A 1 14 ? -1.530 -1.882 -8.283 1.00 0.00 14 ASP A N 10
ATOM 9661 C CA . ASP A 1 14 ? -0.389 -2.805 -8.544 1.00 0.00 14 ASP A CA 10
ATOM 9662 C C . ASP A 1 14 ? 0.937 -2.087 -8.280 1.00 0.00 14 ASP A C 10
ATOM 9663 O O . ASP A 1 14 ? 1.851 -2.643 -7.704 1.00 0.00 14 ASP A O 10
ATOM 9672 N N . GLU A 1 15 ? 1.045 -0.854 -8.696 1.00 0.00 15 GLU A N 10
ATOM 9673 C CA . GLU A 1 15 ? 2.309 -0.098 -8.469 1.00 0.00 15 GLU A CA 10
ATOM 9674 C C . GLU A 1 15 ? 2.392 0.367 -7.013 1.00 0.00 15 GLU A C 10
ATOM 9675 O O . GLU A 1 15 ? 3.461 0.595 -6.483 1.00 0.00 15 GLU A O 10
ATOM 9687 N N . TRP A 1 16 ? 1.270 0.510 -6.361 1.00 0.00 16 TRP A N 10
ATOM 9688 C CA . TRP A 1 16 ? 1.285 0.958 -4.939 1.00 0.00 16 TRP A CA 10
ATOM 9689 C C . TRP A 1 16 ? 1.575 -0.240 -4.018 1.00 0.00 16 TRP A C 10
ATOM 9690 O O . TRP A 1 16 ? 2.488 -0.210 -3.220 1.00 0.00 16 TRP A O 10
ATOM 9711 N N . LEU A 1 17 ? 0.801 -1.286 -4.121 1.00 0.00 17 LEU A N 10
ATOM 9712 C CA . LEU A 1 17 ? 1.040 -2.468 -3.244 1.00 0.00 17 LEU A CA 10
ATOM 9713 C C . LEU A 1 17 ? 2.479 -2.961 -3.405 1.00 0.00 17 LEU A C 10
ATOM 9714 O O . LEU A 1 17 ? 3.019 -3.631 -2.545 1.00 0.00 17 LEU A O 10
ATOM 9730 N N . ASP A 1 18 ? 3.110 -2.634 -4.501 1.00 0.00 18 ASP A N 10
ATOM 9731 C CA . ASP A 1 18 ? 4.516 -3.082 -4.713 1.00 0.00 18 ASP A CA 10
ATOM 9732 C C . ASP A 1 18 ? 5.444 -2.416 -3.692 1.00 0.00 18 ASP A C 10
ATOM 9733 O O . ASP A 1 18 ? 6.400 -3.005 -3.230 1.00 0.00 18 ASP A O 10
ATOM 9742 N N . ALA A 1 19 ? 5.168 -1.189 -3.339 1.00 0.00 19 ALA A N 10
ATOM 9743 C CA . ALA A 1 19 ? 6.034 -0.486 -2.349 1.00 0.00 19 ALA A CA 10
ATOM 9744 C C . ALA A 1 19 ? 5.887 -1.129 -0.966 1.00 0.00 19 ALA A C 10
ATOM 9745 O O . ALA A 1 19 ? 6.790 -1.092 -0.155 1.00 0.00 19 ALA A O 10
ATOM 9752 N N . ILE A 1 20 ? 4.755 -1.719 -0.694 1.00 0.00 20 ILE A N 10
ATOM 9753 C CA . ILE A 1 20 ? 4.557 -2.365 0.640 1.00 0.00 20 ILE A CA 10
ATOM 9754 C C . ILE A 1 20 ? 4.771 -3.879 0.540 1.00 0.00 20 ILE A C 10
ATOM 9755 O O . ILE A 1 20 ? 4.343 -4.631 1.391 1.00 0.00 20 ILE A O 10
ATOM 9771 N N . LYS A 1 21 ? 5.438 -4.331 -0.487 1.00 0.00 21 LYS A N 10
ATOM 9772 C CA . LYS A 1 21 ? 5.688 -5.795 -0.635 1.00 0.00 21 LYS A CA 10
ATOM 9773 C C . LYS A 1 21 ? 4.371 -6.575 -0.584 1.00 0.00 21 LYS A C 10
ATOM 9774 O O . LYS A 1 21 ? 4.035 -7.184 0.414 1.00 0.00 21 LYS A O 10
ATOM 9793 N N . MET A 1 22 ? 3.621 -6.570 -1.654 1.00 0.00 22 MET A N 10
ATOM 9794 C CA . MET A 1 22 ? 2.333 -7.318 -1.670 1.00 0.00 22 MET A CA 10
ATOM 9795 C C . MET A 1 22 ? 2.270 -8.215 -2.911 1.00 0.00 22 MET A C 10
ATOM 9796 O O . MET A 1 22 ? 1.491 -7.991 -3.814 1.00 0.00 22 MET A O 10
ATOM 9810 N N . SER A 1 23 ? 3.095 -9.226 -2.960 1.00 0.00 23 SER A N 10
ATOM 9811 C CA . SER A 1 23 ? 3.098 -10.136 -4.145 1.00 0.00 23 SER A CA 10
ATOM 9812 C C . SER A 1 23 ? 1.753 -10.861 -4.279 1.00 0.00 23 SER A C 10
ATOM 9813 O O . SER A 1 23 ? 1.079 -10.751 -5.284 1.00 0.00 23 SER A O 10
ATOM 9821 N N . GLN A 1 24 ? 1.363 -11.611 -3.284 1.00 0.00 24 GLN A N 10
ATOM 9822 C CA . GLN A 1 24 ? 0.067 -12.349 -3.369 1.00 0.00 24 GLN A CA 10
ATOM 9823 C C . GLN A 1 24 ? -1.098 -11.451 -2.934 1.00 0.00 24 GLN A C 10
ATOM 9824 O O . GLN A 1 24 ? -1.926 -11.842 -2.136 1.00 0.00 24 GLN A O 10
ATOM 9838 N N . TYR A 1 25 ? -1.171 -10.258 -3.455 1.00 0.00 25 TYR A N 10
ATOM 9839 C CA . TYR A 1 25 ? -2.286 -9.343 -3.076 1.00 0.00 25 TYR A CA 10
ATOM 9840 C C . TYR A 1 25 ? -2.801 -8.592 -4.308 1.00 0.00 25 TYR A C 10
ATOM 9841 O O . TYR A 1 25 ? -3.467 -7.582 -4.195 1.00 0.00 25 TYR A O 10
ATOM 9859 N N . LYS A 1 26 ? -2.499 -9.075 -5.483 1.00 0.00 26 LYS A N 10
ATOM 9860 C CA . LYS A 1 26 ? -2.974 -8.382 -6.717 1.00 0.00 26 LYS A CA 10
ATOM 9861 C C . LYS A 1 26 ? -4.449 -8.709 -6.977 1.00 0.00 26 LYS A C 10
ATOM 9862 O O . LYS A 1 26 ? -5.332 -7.953 -6.620 1.00 0.00 26 LYS A O 10
ATOM 9881 N N . GLU A 1 27 ? -4.726 -9.829 -7.590 1.00 0.00 27 GLU A N 10
ATOM 9882 C CA . GLU A 1 27 ? -6.143 -10.194 -7.869 1.00 0.00 27 GLU A CA 10
ATOM 9883 C C . GLU A 1 27 ? -6.942 -10.246 -6.564 1.00 0.00 27 GLU A C 10
ATOM 9884 O O . GLU A 1 27 ? -8.098 -9.874 -6.517 1.00 0.00 27 GLU A O 10
ATOM 9896 N N . SER A 1 28 ? -6.335 -10.704 -5.504 1.00 0.00 28 SER A N 10
ATOM 9897 C CA . SER A 1 28 ? -7.061 -10.778 -4.204 1.00 0.00 28 SER A CA 10
ATOM 9898 C C . SER A 1 28 ? -7.663 -9.415 -3.855 1.00 0.00 28 SER A C 10
ATOM 9899 O O . SER A 1 28 ? -8.751 -9.324 -3.324 1.00 0.00 28 SER A O 10
ATOM 9907 N N . PHE A 1 29 ? -6.963 -8.354 -4.152 1.00 0.00 29 PHE A N 10
ATOM 9908 C CA . PHE A 1 29 ? -7.498 -6.997 -3.838 1.00 0.00 29 PHE A CA 10
ATOM 9909 C C . PHE A 1 29 ? -8.583 -6.611 -4.845 1.00 0.00 29 PHE A C 10
ATOM 9910 O O . PHE A 1 29 ? -9.417 -5.767 -4.581 1.00 0.00 29 PHE A O 10
ATOM 9927 N N . ALA A 1 30 ? -8.580 -7.221 -5.998 1.00 0.00 30 ALA A N 10
ATOM 9928 C CA . ALA A 1 30 ? -9.614 -6.888 -7.023 1.00 0.00 30 ALA A CA 10
ATOM 9929 C C . ALA A 1 30 ? -10.990 -7.380 -6.563 1.00 0.00 30 ALA A C 10
ATOM 9930 O O . ALA A 1 30 ? -12.008 -6.806 -6.897 1.00 0.00 30 ALA A O 10
ATOM 9937 N N . SER A 1 31 ? -11.026 -8.436 -5.798 1.00 0.00 31 SER A N 10
ATOM 9938 C CA . SER A 1 31 ? -12.338 -8.962 -5.318 1.00 0.00 31 SER A CA 10
ATOM 9939 C C . SER A 1 31 ? -12.982 -7.970 -4.347 1.00 0.00 31 SER A C 10
ATOM 9940 O O . SER A 1 31 ? -14.159 -7.680 -4.429 1.00 0.00 31 SER A O 10
ATOM 9948 N N . ALA A 1 32 ? -12.220 -7.446 -3.427 1.00 0.00 32 ALA A N 10
ATOM 9949 C CA . ALA A 1 32 ? -12.791 -6.471 -2.452 1.00 0.00 32 ALA A CA 10
ATOM 9950 C C . ALA A 1 32 ? -13.072 -5.136 -3.144 1.00 0.00 32 ALA A C 10
ATOM 9951 O O . ALA A 1 32 ? -13.951 -4.394 -2.749 1.00 0.00 32 ALA A O 10
ATOM 9958 N N . GLY A 1 33 ? -12.336 -4.823 -4.175 1.00 0.00 33 GLY A N 10
ATOM 9959 C CA . GLY A 1 33 ? -12.563 -3.537 -4.891 1.00 0.00 33 GLY A CA 10
ATOM 9960 C C . GLY A 1 33 ? -11.337 -2.634 -4.732 1.00 0.00 33 GLY A C 10
ATOM 9961 O O . GLY A 1 33 ? -11.419 -1.432 -4.885 1.00 0.00 33 GLY A O 10
ATOM 9965 N N . PHE A 1 34 ? -10.203 -3.200 -4.427 1.00 0.00 34 PHE A N 10
ATOM 9966 C CA . PHE A 1 34 ? -8.975 -2.370 -4.261 1.00 0.00 34 PHE A CA 10
ATOM 9967 C C . PHE A 1 34 ? -8.188 -2.329 -5.576 1.00 0.00 34 PHE A C 10
ATOM 9968 O O . PHE A 1 34 ? -7.008 -2.611 -5.613 1.00 0.00 34 PHE A O 10
ATOM 9985 N N . THR A 1 35 ? -8.838 -1.984 -6.655 1.00 0.00 35 THR A N 10
ATOM 9986 C CA . THR A 1 35 ? -8.131 -1.933 -7.971 1.00 0.00 35 THR A CA 10
ATOM 9987 C C . THR A 1 35 ? -7.756 -0.491 -8.332 1.00 0.00 35 THR A C 10
ATOM 9988 O O . THR A 1 35 ? -6.594 -0.160 -8.465 1.00 0.00 35 THR A O 10
ATOM 9999 N N . THR A 1 36 ? -8.722 0.371 -8.496 1.00 0.00 36 THR A N 10
ATOM 10000 C CA . THR A 1 36 ? -8.400 1.783 -8.848 1.00 0.00 36 THR A CA 10
ATOM 10001 C C . THR A 1 36 ? -7.964 2.545 -7.591 1.00 0.00 36 THR A C 10
ATOM 10002 O O . THR A 1 36 ? -7.853 1.979 -6.524 1.00 0.00 36 THR A O 10
ATOM 10013 N N . PHE A 1 37 ? -7.721 3.823 -7.707 1.00 0.00 37 PHE A N 10
ATOM 10014 C CA . PHE A 1 37 ? -7.299 4.603 -6.510 1.00 0.00 37 PHE A CA 10
ATOM 10015 C C . PHE A 1 37 ? -8.513 5.285 -5.874 1.00 0.00 37 PHE A C 10
ATOM 10016 O O . PHE A 1 37 ? -8.868 6.397 -6.215 1.00 0.00 37 PHE A O 10
ATOM 10033 N N . ASP A 1 38 ? -9.152 4.616 -4.954 1.00 0.00 38 ASP A N 10
ATOM 10034 C CA . ASP A 1 38 ? -10.352 5.205 -4.279 1.00 0.00 38 ASP A CA 10
ATOM 10035 C C . ASP A 1 38 ? -10.952 4.189 -3.293 1.00 0.00 38 ASP A C 10
ATOM 10036 O O . ASP A 1 38 ? -10.868 4.363 -2.095 1.00 0.00 38 ASP A O 10
ATOM 10045 N N . ILE A 1 39 ? -11.547 3.129 -3.780 1.00 0.00 39 ILE A N 10
ATOM 10046 C CA . ILE A 1 39 ? -12.135 2.108 -2.859 1.00 0.00 39 ILE A CA 10
ATOM 10047 C C . ILE A 1 39 ? -11.108 1.714 -1.789 1.00 0.00 39 ILE A C 10
ATOM 10048 O O . ILE A 1 39 ? -11.342 1.865 -0.605 1.00 0.00 39 ILE A O 10
ATOM 10064 N N . VAL A 1 40 ? -9.973 1.213 -2.193 1.00 0.00 40 VAL A N 10
ATOM 10065 C CA . VAL A 1 40 ? -8.939 0.819 -1.198 1.00 0.00 40 VAL A CA 10
ATOM 10066 C C . VAL A 1 40 ? -8.581 2.021 -0.312 1.00 0.00 40 VAL A C 10
ATOM 10067 O O . VAL A 1 40 ? -8.065 1.869 0.774 1.00 0.00 40 VAL A O 10
ATOM 10080 N N . SER A 1 41 ? -8.863 3.212 -0.769 1.00 0.00 41 SER A N 10
ATOM 10081 C CA . SER A 1 41 ? -8.552 4.418 0.048 1.00 0.00 41 SER A CA 10
ATOM 10082 C C . SER A 1 41 ? -9.746 4.768 0.939 1.00 0.00 41 SER A C 10
ATOM 10083 O O . SER A 1 41 ? -10.130 5.914 1.059 1.00 0.00 41 SER A O 10
ATOM 10091 N N . GLN A 1 42 ? -10.340 3.787 1.562 1.00 0.00 42 GLN A N 10
ATOM 10092 C CA . GLN A 1 42 ? -11.513 4.060 2.439 1.00 0.00 42 GLN A CA 10
ATOM 10093 C C . GLN A 1 42 ? -11.943 2.777 3.155 1.00 0.00 42 GLN A C 10
ATOM 10094 O O . GLN A 1 42 ? -13.098 2.400 3.133 1.00 0.00 42 GLN A O 10
ATOM 10108 N N . MET A 1 43 ? -11.024 2.103 3.789 1.00 0.00 43 MET A N 10
ATOM 10109 C CA . MET A 1 43 ? -11.381 0.843 4.502 1.00 0.00 43 MET A CA 10
ATOM 10110 C C . MET A 1 43 ? -10.483 0.655 5.730 1.00 0.00 43 MET A C 10
ATOM 10111 O O . MET A 1 43 ? -9.735 1.533 6.105 1.00 0.00 43 MET A O 10
ATOM 10125 N N . THR A 1 44 ? -10.557 -0.488 6.358 1.00 0.00 44 THR A N 10
ATOM 10126 C CA . THR A 1 44 ? -9.708 -0.733 7.561 1.00 0.00 44 THR A CA 10
ATOM 10127 C C . THR A 1 44 ? -9.062 -2.119 7.477 1.00 0.00 44 THR A C 10
ATOM 10128 O O . THR A 1 44 ? -8.875 -2.664 6.409 1.00 0.00 44 THR A O 10
ATOM 10139 N N . VAL A 1 45 ? -8.718 -2.694 8.599 1.00 0.00 45 VAL A N 10
ATOM 10140 C CA . VAL A 1 45 ? -8.084 -4.043 8.582 1.00 0.00 45 VAL A CA 10
ATOM 10141 C C . VAL A 1 45 ? -9.139 -5.123 8.324 1.00 0.00 45 VAL A C 10
ATOM 10142 O O . VAL A 1 45 ? -8.838 -6.192 7.831 1.00 0.00 45 VAL A O 10
ATOM 10155 N N . GLU A 1 46 ? -10.372 -4.851 8.654 1.00 0.00 46 GLU A N 10
ATOM 10156 C CA . GLU A 1 46 ? -11.442 -5.863 8.426 1.00 0.00 46 GLU A CA 10
ATOM 10157 C C . GLU A 1 46 ? -11.467 -6.288 6.955 1.00 0.00 46 GLU A C 10
ATOM 10158 O O . GLU A 1 46 ? -11.701 -7.438 6.633 1.00 0.00 46 GLU A O 10
ATOM 10170 N N . ASP A 1 47 ? -11.233 -5.369 6.060 1.00 0.00 47 ASP A N 10
ATOM 10171 C CA . ASP A 1 47 ? -11.243 -5.721 4.609 1.00 0.00 47 ASP A CA 10
ATOM 10172 C C . ASP A 1 47 ? -9.967 -6.484 4.241 1.00 0.00 47 ASP A C 10
ATOM 10173 O O . ASP A 1 47 ? -9.959 -7.303 3.344 1.00 0.00 47 ASP A O 10
ATOM 10182 N N . ILE A 1 48 ? -8.889 -6.220 4.928 1.00 0.00 48 ILE A N 10
ATOM 10183 C CA . ILE A 1 48 ? -7.615 -6.931 4.615 1.00 0.00 48 ILE A CA 10
ATOM 10184 C C . ILE A 1 48 ? -7.780 -8.436 4.840 1.00 0.00 48 ILE A C 10
ATOM 10185 O O . ILE A 1 48 ? -7.403 -9.242 4.014 1.00 0.00 48 ILE A O 10
ATOM 10201 N N . LEU A 1 49 ? -8.339 -8.821 5.956 1.00 0.00 49 LEU A N 10
ATOM 10202 C CA . LEU A 1 49 ? -8.527 -10.275 6.232 1.00 0.00 49 LEU A CA 10
ATOM 10203 C C . LEU A 1 49 ? -9.524 -10.878 5.240 1.00 0.00 49 LEU A C 10
ATOM 10204 O O . LEU A 1 49 ? -9.508 -12.063 4.973 1.00 0.00 49 LEU A O 10
ATOM 10220 N N . ARG A 1 50 ? -10.393 -10.072 4.692 1.00 0.00 50 ARG A N 10
ATOM 10221 C CA . ARG A 1 50 ? -11.392 -10.600 3.718 1.00 0.00 50 ARG A CA 10
ATOM 10222 C C . ARG A 1 50 ? -10.706 -10.945 2.392 1.00 0.00 50 ARG A C 10
ATOM 10223 O O . ARG A 1 50 ? -10.871 -12.024 1.860 1.00 0.00 50 ARG A O 10
ATOM 10244 N N . VAL A 1 51 ? -9.935 -10.038 1.858 1.00 0.00 51 VAL A N 10
ATOM 10245 C CA . VAL A 1 51 ? -9.240 -10.314 0.569 1.00 0.00 51 VAL A CA 10
ATOM 10246 C C . VAL A 1 51 ? -8.376 -11.572 0.691 1.00 0.00 51 VAL A C 10
ATOM 10247 O O . VAL A 1 51 ? -8.034 -12.200 -0.291 1.00 0.00 51 VAL A O 10
ATOM 10260 N N . GLY A 1 52 ? -8.022 -11.945 1.890 1.00 0.00 52 GLY A N 10
ATOM 10261 C CA . GLY A 1 52 ? -7.181 -13.163 2.072 1.00 0.00 52 GLY A CA 10
ATOM 10262 C C . GLY A 1 52 ? -5.818 -12.764 2.638 1.00 0.00 52 GLY A C 10
ATOM 10263 O O . GLY A 1 52 ? -4.834 -13.455 2.457 1.00 0.00 52 GLY A O 10
ATOM 10267 N N . VAL A 1 53 ? -5.750 -11.655 3.322 1.00 0.00 53 VAL A N 10
ATOM 10268 C CA . VAL A 1 53 ? -4.446 -11.217 3.901 1.00 0.00 53 VAL A CA 10
ATOM 10269 C C . VAL A 1 53 ? -4.288 -11.771 5.322 1.00 0.00 53 VAL A C 10
ATOM 10270 O O . VAL A 1 53 ? -3.859 -11.080 6.224 1.00 0.00 53 VAL A O 10
ATOM 10283 N N . THR A 1 54 ? -4.634 -13.014 5.525 1.00 0.00 54 THR A N 10
ATOM 10284 C CA . THR A 1 54 ? -4.506 -13.609 6.887 1.00 0.00 54 THR A CA 10
ATOM 10285 C C . THR A 1 54 ? -3.046 -13.581 7.344 1.00 0.00 54 THR A C 10
ATOM 10286 O O . THR A 1 54 ? -2.753 -13.649 8.521 1.00 0.00 54 THR A O 10
ATOM 10297 N N . LEU A 1 55 ? -2.126 -13.480 6.423 1.00 0.00 55 LEU A N 10
ATOM 10298 C CA . LEU A 1 55 ? -0.684 -13.445 6.811 1.00 0.00 55 LEU A CA 10
ATOM 10299 C C . LEU A 1 55 ? -0.445 -12.348 7.850 1.00 0.00 55 LEU A C 10
ATOM 10300 O O . LEU A 1 55 ? -0.714 -11.186 7.612 1.00 0.00 55 LEU A O 10
ATOM 10316 N N . ALA A 1 56 ? 0.060 -12.703 8.999 1.00 0.00 56 ALA A N 10
ATOM 10317 C CA . ALA A 1 56 ? 0.317 -11.676 10.051 1.00 0.00 56 ALA A CA 10
ATOM 10318 C C . ALA A 1 56 ? 1.308 -10.630 9.535 1.00 0.00 56 ALA A C 10
ATOM 10319 O O . ALA A 1 56 ? 2.019 -10.853 8.577 1.00 0.00 56 ALA A O 10
ATOM 10326 N N . GLY A 1 57 ? 1.357 -9.487 10.163 1.00 0.00 57 GLY A N 10
ATOM 10327 C CA . GLY A 1 57 ? 2.300 -8.427 9.706 1.00 0.00 57 GLY A CA 10
ATOM 10328 C C . GLY A 1 57 ? 1.811 -7.850 8.378 1.00 0.00 57 GLY A C 10
ATOM 10329 O O . GLY A 1 57 ? 1.482 -6.684 8.281 1.00 0.00 57 GLY A O 10
ATOM 10333 N N . HIS A 1 58 ? 1.752 -8.655 7.350 1.00 0.00 58 HIS A N 10
ATOM 10334 C CA . HIS A 1 58 ? 1.273 -8.143 6.033 1.00 0.00 58 HIS A CA 10
ATOM 10335 C C . HIS A 1 58 ? -0.098 -7.486 6.202 1.00 0.00 58 HIS A C 10
ATOM 10336 O O . HIS A 1 58 ? -0.383 -6.462 5.610 1.00 0.00 58 HIS A O 10
ATOM 10350 N N . GLN A 1 59 ? -0.941 -8.061 7.014 1.00 0.00 59 GLN A N 10
ATOM 10351 C CA . GLN A 1 59 ? -2.290 -7.465 7.231 1.00 0.00 59 GLN A CA 10
ATOM 10352 C C . GLN A 1 59 ? -2.148 -6.082 7.869 1.00 0.00 59 GLN A C 10
ATOM 10353 O O . GLN A 1 59 ? -2.846 -5.151 7.520 1.00 0.00 59 GLN A O 10
ATOM 10367 N N . LYS A 1 60 ? -1.238 -5.938 8.797 1.00 0.00 60 LYS A N 10
ATOM 10368 C CA . LYS A 1 60 ? -1.045 -4.613 9.450 1.00 0.00 60 LYS A CA 10
ATOM 10369 C C . LYS A 1 60 ? -0.196 -3.712 8.550 1.00 0.00 60 LYS A C 10
ATOM 10370 O O . LYS A 1 60 ? -0.257 -2.501 8.630 1.00 0.00 60 LYS A O 10
ATOM 10389 N N . LYS A 1 61 ? 0.594 -4.298 7.691 1.00 0.00 61 LYS A N 10
ATOM 10390 C CA . LYS A 1 61 ? 1.445 -3.482 6.782 1.00 0.00 61 LYS A CA 10
ATOM 10391 C C . LYS A 1 61 ? 0.566 -2.620 5.873 1.00 0.00 61 LYS A C 10
ATOM 10392 O O . LYS A 1 61 ? 0.708 -1.415 5.817 1.00 0.00 61 LYS A O 10
ATOM 10411 N N . ILE A 1 62 ? -0.346 -3.228 5.163 1.00 0.00 62 ILE A N 10
ATOM 10412 C CA . ILE A 1 62 ? -1.234 -2.439 4.261 1.00 0.00 62 ILE A CA 10
ATOM 10413 C C . ILE A 1 62 ? -2.101 -1.485 5.084 1.00 0.00 62 ILE A C 10
ATOM 10414 O O . ILE A 1 62 ? -2.564 -0.475 4.595 1.00 0.00 62 ILE A O 10
ATOM 10430 N N . LEU A 1 63 ? -2.323 -1.796 6.335 1.00 0.00 63 LEU A N 10
ATOM 10431 C CA . LEU A 1 63 ? -3.158 -0.903 7.190 1.00 0.00 63 LEU A CA 10
ATOM 10432 C C . LEU A 1 63 ? -2.645 0.536 7.108 1.00 0.00 63 LEU A C 10
ATOM 10433 O O . LEU A 1 63 ? -3.404 1.469 6.933 1.00 0.00 63 LEU A O 10
ATOM 10449 N N . ASN A 1 64 ? -1.359 0.724 7.226 1.00 0.00 64 ASN A N 10
ATOM 10450 C CA . ASN A 1 64 ? -0.797 2.101 7.146 1.00 0.00 64 ASN A CA 10
ATOM 10451 C C . ASN A 1 64 ? -0.815 2.587 5.696 1.00 0.00 64 ASN A C 10
ATOM 10452 O O . ASN A 1 64 ? -0.815 3.774 5.427 1.00 0.00 64 ASN A O 10
ATOM 10463 N N . SER A 1 65 ? -0.835 1.679 4.759 1.00 0.00 65 SER A N 10
ATOM 10464 C CA . SER A 1 65 ? -0.858 2.086 3.324 1.00 0.00 65 SER A CA 10
ATOM 10465 C C . SER A 1 65 ? -2.236 2.642 2.958 1.00 0.00 65 SER A C 10
ATOM 10466 O O . SER A 1 65 ? -2.353 3.621 2.250 1.00 0.00 65 SER A O 10
ATOM 10474 N N . ILE A 1 66 ? -3.283 2.028 3.442 1.00 0.00 66 ILE A N 10
ATOM 10475 C CA . ILE A 1 66 ? -4.653 2.531 3.124 1.00 0.00 66 ILE A CA 10
ATOM 10476 C C . ILE A 1 66 ? -4.757 4.020 3.470 1.00 0.00 66 ILE A C 10
ATOM 10477 O O . ILE A 1 66 ? -5.579 4.737 2.938 1.00 0.00 66 ILE A O 10
ATOM 10493 N N . GLN A 1 67 ? -3.924 4.486 4.360 1.00 0.00 67 GLN A N 10
ATOM 10494 C CA . GLN A 1 67 ? -3.968 5.924 4.743 1.00 0.00 67 GLN A CA 10
ATOM 10495 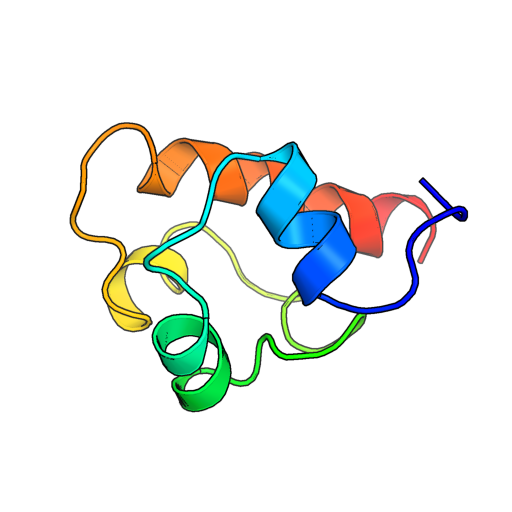C C . GLN A 1 67 ? -3.211 6.777 3.721 1.00 0.00 67 GLN A C 10
ATOM 10496 O O . GLN A 1 67 ? -3.441 7.962 3.600 1.00 0.00 67 GLN A O 10
ATOM 10510 N N . VAL A 1 68 ? -2.307 6.185 2.984 1.00 0.00 68 VAL A N 10
ATOM 10511 C CA . VAL A 1 68 ? -1.546 6.981 1.977 1.00 0.00 68 VAL A CA 10
ATOM 10512 C C . VAL A 1 68 ? -2.513 7.690 1.030 1.00 0.00 68 VAL A C 10
ATOM 10513 O O . VAL A 1 68 ? -2.181 8.683 0.413 1.00 0.00 68 VAL A O 10
ATOM 10526 N N . MET A 1 69 ? -3.706 7.181 0.905 1.00 0.00 69 MET A N 10
ATOM 10527 C CA . MET A 1 69 ? -4.681 7.824 -0.010 1.00 0.00 69 MET A CA 10
ATOM 10528 C C . MET A 1 69 ? -5.500 8.880 0.740 1.00 0.00 69 MET A C 10
ATOM 10529 O O . MET A 1 69 ? -5.556 10.028 0.351 1.00 0.00 69 MET A O 10
ATOM 10543 N N . ARG A 1 70 ? -6.135 8.497 1.815 1.00 0.00 70 ARG A N 10
ATOM 10544 C CA . ARG A 1 70 ? -6.949 9.478 2.589 1.00 0.00 70 ARG A CA 10
ATOM 10545 C C . ARG A 1 70 ? -6.048 10.576 3.162 1.00 0.00 70 ARG A C 10
ATOM 10546 O O . ARG A 1 70 ? -6.497 11.662 3.474 1.00 0.00 70 ARG A O 10
ATOM 10567 N N . ALA A 1 71 ? -4.781 10.301 3.308 1.00 0.00 71 ALA A N 10
ATOM 10568 C CA . ALA A 1 71 ? -3.855 11.329 3.864 1.00 0.00 71 ALA A CA 10
ATOM 10569 C C . ALA A 1 71 ? -3.791 12.544 2.932 1.00 0.00 71 ALA A C 10
ATOM 10570 O O . ALA A 1 71 ? -3.989 13.667 3.349 1.00 0.00 71 ALA A O 10
ATOM 10577 N N . GLN A 1 72 ? -3.516 12.327 1.675 1.00 0.00 72 GLN A N 10
ATOM 10578 C CA . GLN A 1 72 ? -3.440 13.468 0.720 1.00 0.00 72 GLN A CA 10
ATOM 10579 C C . GLN A 1 72 ? -4.831 13.802 0.174 1.00 0.00 72 GLN A C 10
ATOM 10580 O O . GLN A 1 72 ? -5.067 14.887 -0.322 1.00 0.00 72 GLN A O 10
ATOM 10594 N N . MET A 1 73 ? -5.754 12.884 0.262 1.00 0.00 73 MET A N 10
ATOM 10595 C CA . MET A 1 73 ? -7.127 13.157 -0.254 1.00 0.00 73 MET A CA 10
ATOM 10596 C C . MET A 1 73 ? -7.950 13.906 0.798 1.00 0.00 73 MET A C 10
ATOM 10597 O O . MET A 1 73 ? -8.924 14.560 0.487 1.00 0.00 73 MET A O 10
#

CATH classification: 1.10.150.50

Solvent-accessible surface area: 4370 Å² total; per-residue (Å²): 84,124,105,62,128,73,9,80,81,6,3,93,71,16,160,1,93,113,3,77,149,29,1,50,101,40,17,7,65,65,57,94,89,0,7,137,32,64,59,123,39,0,106,192,13,42,0,101,92,80,44,37,40,134,91,0,51,106,6,7,113,44,0,159,83,103,123